Protein AF-A0A842W290-F1 (afdb_monomer)

pLDDT: mean 77.14, std 21.19, range [26.5, 97.12]

Solvent-accessible surface area (backbone atoms only — not comparable to full-atom values): 25579 Å² total; per-residue (Å²): 136,81,87,80,78,78,84,76,78,58,51,60,38,91,86,78,60,53,73,47,72,60,84,81,68,68,66,42,39,87,50,88,91,64,59,42,70,67,67,78,89,81,73,100,69,90,86,77,89,87,84,86,84,87,82,90,74,86,79,86,86,87,88,85,84,91,87,82,87,89,87,87,81,87,80,90,81,82,83,81,81,78,75,94,70,80,91,82,80,86,79,90,84,78,81,78,72,73,76,72,79,76,79,88,61,58,74,84,46,71,56,32,55,42,80,95,73,79,28,32,41,48,38,42,37,29,33,35,78,87,69,41,77,56,34,68,77,29,73,97,52,48,64,56,57,57,49,49,55,56,46,40,54,54,47,31,55,48,70,42,56,44,54,36,36,40,32,32,33,31,74,85,77,66,47,72,34,36,37,42,45,46,72,55,91,65,33,43,34,39,39,30,33,33,77,51,71,71,57,50,51,52,51,51,53,52,51,50,63,54,47,54,70,75,46,66,97,56,59,78,91,72,61,47,76,67,52,41,51,54,47,39,56,52,48,54,55,48,51,48,49,55,54,53,52,46,67,70,45,58,90,73,59,76,86,74,76,80,78,71,88,55,71,34,25,34,43,36,30,45,34,32,27,45,85,87,42,80,66,42,69,40,76,56,47,87,85,63,61,68,92,67,71,84,87,56,58,73,93,50,44,63,64,48,50,36,50,51,53,48,53,54,54,48,49,51,44,51,58,40,31,78,73,65,57,19,45,58,42,34,39,34,23,38,70,56,91,95,38,35,32,34,44,38,42,45,83,50,59,65,60,27,35,42,38,35,34,33,38,53,25,71,82,59,44,56,66,52,52,53,52,51,49,62,69,47,45,77,75,37,75,50,66,89,82,84,73,58,70,72,41,58,59,49,51,54,53,54,48,38,71,45,47,52,93,86,59,76,92,58,91,53,56,37,50,46,110

Mean predicted aligned error: 15.53 Å

Structure (mmCIF, N/CA/C/O backbone):
data_AF-A0A842W290-F1
#
_entry.id   AF-A0A842W290-F1
#
loop_
_atom_site.group_PDB
_atom_site.id
_atom_site.type_symbol
_atom_site.label_atom_id
_atom_site.label_alt_id
_atom_site.label_comp_id
_atom_site.label_asym_id
_atom_site.label_entity_id
_atom_site.label_seq_id
_atom_site.pdbx_PDB_ins_code
_atom_site.Cartn_x
_atom_site.Cartn_y
_atom_site.Cartn_z
_atom_site.occupancy
_atom_site.B_iso_or_equiv
_atom_site.auth_seq_id
_atom_site.auth_comp_id
_atom_site.auth_asym_id
_atom_site.auth_atom_id
_atom_site.pdbx_PDB_model_num
ATOM 1 N N . MET A 1 1 ? -75.710 16.347 6.602 1.00 32.59 1 MET A N 1
ATOM 2 C CA . MET A 1 1 ? -75.385 15.553 7.806 1.00 32.59 1 MET A CA 1
ATOM 3 C C . MET A 1 1 ? -73.959 15.023 7.689 1.00 32.59 1 MET A C 1
ATOM 5 O O . MET A 1 1 ? -73.667 14.284 6.764 1.00 32.59 1 MET A O 1
ATOM 9 N N . PHE A 1 2 ? -73.102 15.509 8.592 1.00 27.73 2 PHE A N 1
ATOM 10 C CA . PHE A 1 2 ? -71.821 14.993 9.105 1.00 27.73 2 PHE A CA 1
ATOM 11 C C . PHE A 1 2 ? -70.763 14.393 8.157 1.00 27.73 2 PHE A C 1
ATOM 13 O O . PHE A 1 2 ? -70.589 13.181 8.077 1.00 27.73 2 PHE A O 1
ATOM 20 N N . PHE A 1 3 ? -69.898 15.262 7.619 1.00 31.44 3 PHE A N 1
ATOM 21 C CA . PHE A 1 3 ? -68.477 14.925 7.471 1.00 31.44 3 PHE A CA 1
ATOM 22 C C . PHE A 1 3 ? -67.814 15.001 8.856 1.00 31.44 3 PHE A C 1
ATOM 24 O O . PHE A 1 3 ? -67.498 16.081 9.352 1.00 31.44 3 PHE A O 1
ATOM 31 N N . GLY A 1 4 ? -67.640 13.852 9.511 1.00 28.81 4 GLY A N 1
ATOM 32 C CA . GLY A 1 4 ? -66.840 13.729 10.731 1.00 28.81 4 GLY A CA 1
ATOM 33 C C . GLY A 1 4 ? -65.350 13.737 10.390 1.00 28.81 4 GLY A C 1
ATOM 34 O O . GLY A 1 4 ? -64.810 12.732 9.934 1.00 28.81 4 GLY A O 1
ATOM 35 N N . GLY A 1 5 ? -64.700 14.887 10.571 1.00 30.62 5 GLY A N 1
ATOM 36 C CA . GLY A 1 5 ? -63.291 15.094 10.253 1.00 30.62 5 GLY A CA 1
ATOM 37 C C . GLY A 1 5 ? -62.333 14.251 11.099 1.00 30.62 5 GLY A C 1
ATOM 38 O O . GLY A 1 5 ? -62.402 14.243 12.326 1.00 30.62 5 GLY A O 1
ATOM 39 N N . ARG A 1 6 ? -61.352 13.627 10.439 1.00 38.75 6 ARG A N 1
ATOM 40 C CA . ARG A 1 6 ? -60.033 13.419 11.045 1.00 38.75 6 ARG A CA 1
ATOM 41 C C . ARG A 1 6 ? -59.219 14.670 10.735 1.00 38.75 6 ARG A C 1
ATOM 43 O O . ARG A 1 6 ? -58.967 14.958 9.570 1.00 38.75 6 ARG A O 1
ATOM 50 N N . LYS A 1 7 ? -58.867 15.443 11.765 1.00 44.25 7 LYS A N 1
ATOM 51 C CA . LYS A 1 7 ? -57.908 16.547 11.643 1.00 44.25 7 LYS A CA 1
ATOM 52 C C . LYS A 1 7 ? -56.573 15.942 11.204 1.00 44.25 7 LYS A C 1
ATOM 54 O O . LYS A 1 7 ? -55.907 15.285 11.995 1.00 44.25 7 LYS A O 1
ATOM 59 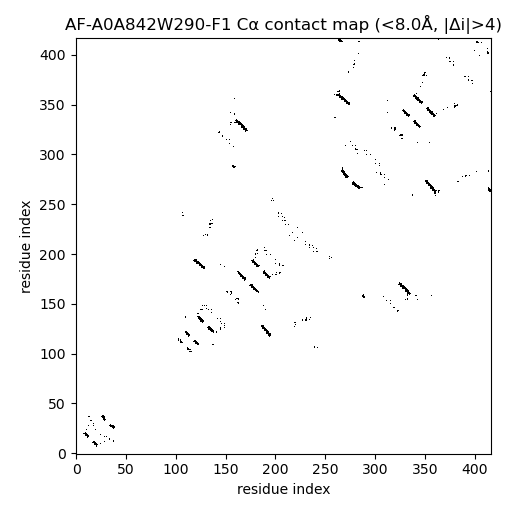N N . GLU A 1 8 ? -56.230 16.091 9.932 1.00 55.62 8 GLU A N 1
ATOM 60 C CA . GLU A 1 8 ? -54.894 15.764 9.447 1.00 55.62 8 GLU A CA 1
ATOM 61 C C . GLU A 1 8 ? -53.927 16.811 10.004 1.00 55.62 8 GLU A C 1
ATOM 63 O O . GLU A 1 8 ? -54.059 18.002 9.719 1.00 55.62 8 GLU A O 1
ATOM 68 N N . ASP A 1 9 ? -52.979 16.375 10.831 1.00 64.56 9 ASP A N 1
ATOM 69 C CA . ASP A 1 9 ? -51.906 17.222 11.348 1.00 64.56 9 ASP A CA 1
ATOM 70 C C . ASP A 1 9 ? -50.984 17.646 10.191 1.00 64.56 9 ASP A C 1
ATOM 72 O O . ASP A 1 9 ? -50.000 16.971 9.882 1.00 64.56 9 ASP A O 1
ATOM 76 N N . PHE A 1 10 ? -51.284 18.775 9.549 1.00 73.56 10 PHE A N 1
ATOM 77 C CA . PHE A 1 10 ? -50.396 19.415 8.580 1.00 73.56 10 PHE A CA 1
ATOM 78 C C . PHE A 1 10 ? -49.830 20.716 9.144 1.00 73.56 10 PHE A C 1
ATOM 80 O O . PHE A 1 10 ? -50.520 21.478 9.821 1.00 73.56 10 PHE A O 1
ATOM 87 N N . LYS A 1 11 ? -48.570 21.008 8.820 1.00 75.00 11 LYS A N 1
ATOM 88 C CA . LYS A 1 11 ? -47.982 22.338 9.017 1.00 75.00 11 LYS A CA 1
ATOM 89 C C . LYS A 1 11 ? -47.889 23.047 7.668 1.00 75.00 11 LYS A C 1
ATOM 91 O O . LYS A 1 11 ? -47.712 22.411 6.630 1.00 75.00 11 LYS A O 1
ATOM 96 N N . LYS A 1 12 ? -48.047 24.370 7.683 1.00 77.94 12 LYS A N 1
ATOM 97 C CA . LYS A 1 12 ? -47.831 25.233 6.516 1.00 77.94 12 LYS A CA 1
ATOM 98 C C . LYS A 1 12 ? -46.473 25.905 6.628 1.00 77.94 12 LYS A C 1
ATOM 100 O O . LYS A 1 12 ? -46.095 26.349 7.708 1.00 77.94 12 LYS A O 1
ATOM 105 N N . CYS A 1 13 ? -45.774 26.031 5.507 1.00 80.00 13 CYS A N 1
ATOM 106 C CA . CYS A 1 13 ? -44.635 26.930 5.417 1.00 80.00 13 CYS A CA 1
ATOM 107 C C . CYS A 1 13 ? -45.122 28.373 5.632 1.00 80.00 13 CYS A C 1
ATOM 109 O O . CYS A 1 13 ? -46.013 28.802 4.895 1.00 80.00 13 CYS A O 1
ATOM 111 N N . PRO A 1 14 ? -44.548 29.137 6.578 1.00 73.38 14 PRO A N 1
ATOM 112 C CA . PRO A 1 14 ? -44.963 30.517 6.820 1.00 73.38 14 PRO A CA 1
ATOM 113 C C . PRO A 1 14 ? -44.632 31.449 5.645 1.00 73.38 14 PRO A C 1
ATOM 115 O O . PRO A 1 14 ? -45.312 32.449 5.463 1.00 73.38 14 PRO A O 1
ATOM 118 N N . LYS A 1 15 ? -43.626 31.112 4.821 1.00 75.88 15 LYS A N 1
ATOM 119 C CA . LYS A 1 15 ? -43.203 31.943 3.681 1.00 75.88 15 LYS A CA 1
ATOM 120 C C . LYS A 1 15 ? -43.988 31.672 2.395 1.00 75.88 15 LYS A C 1
ATOM 122 O O . LYS A 1 15 ? -44.424 32.611 1.748 1.00 75.88 15 LYS A O 1
ATOM 127 N N . CYS A 1 16 ? -44.162 30.405 2.004 1.00 82.12 16 CYS A N 1
ATOM 128 C CA . CYS A 1 16 ? -44.807 30.052 0.726 1.00 82.12 16 CYS A CA 1
ATOM 129 C C . CYS A 1 16 ? -46.165 29.345 0.866 1.00 82.12 16 CYS A C 1
ATOM 131 O O . CYS A 1 16 ? -46.752 28.939 -0.132 1.00 82.12 16 CYS A O 1
ATOM 133 N N . GLY A 1 17 ? -46.656 29.122 2.089 1.00 77.19 17 GLY A N 1
ATOM 134 C CA . GLY A 1 17 ? -47.958 28.492 2.340 1.00 77.19 17 GLY A CA 1
ATOM 135 C C . GLY A 1 17 ? -48.035 26.984 2.066 1.00 77.19 17 GLY A C 1
ATOM 136 O O . GLY A 1 17 ? -49.083 26.381 2.314 1.00 77.19 17 GLY A O 1
ATOM 137 N N . TYR A 1 18 ? -46.949 26.355 1.599 1.00 81.62 18 TYR A N 1
ATOM 138 C CA . TYR A 1 18 ? -46.908 24.928 1.263 1.00 81.62 18 TYR A CA 1
ATOM 139 C C . TYR A 1 18 ? -47.248 24.047 2.474 1.00 81.62 18 TYR A C 1
ATOM 141 O O . TYR A 1 18 ? -46.627 24.184 3.531 1.00 81.62 18 TYR A O 1
ATOM 149 N N . LYS A 1 19 ? -48.227 23.144 2.325 1.00 82.25 19 LYS A N 1
ATOM 150 C CA . LYS A 1 19 ? -48.676 22.219 3.377 1.00 82.25 19 LYS A CA 1
ATOM 151 C C . LYS A 1 19 ? -47.872 20.924 3.328 1.00 82.25 19 LYS A C 1
ATOM 153 O O . LYS A 1 19 ? -47.787 20.291 2.281 1.00 82.25 19 LYS A O 1
ATOM 158 N N . PHE A 1 20 ? -47.338 20.498 4.463 1.00 79.50 20 PHE A N 1
ATOM 159 C CA . PHE A 1 20 ? -46.646 19.219 4.596 1.00 79.50 20 PHE A CA 1
ATOM 160 C C . PHE A 1 20 ? -47.273 18.380 5.714 1.00 79.50 20 PHE A C 1
ATOM 162 O O . PHE A 1 20 ? -47.605 18.886 6.786 1.00 79.50 20 PHE A O 1
ATOM 169 N N . TYR A 1 21 ? -47.443 17.090 5.420 1.00 75.25 21 TYR A N 1
ATOM 170 C CA . TYR A 1 21 ? -48.314 16.158 6.149 1.00 75.25 21 TYR A CA 1
ATOM 171 C C . TYR A 1 21 ? -47.540 15.004 6.822 1.00 75.25 21 TYR A C 1
ATOM 173 O O . TYR A 1 21 ? -48.143 14.071 7.343 1.00 75.25 21 TYR A O 1
ATOM 181 N N . ILE A 1 22 ? -46.199 15.033 6.797 1.00 66.12 22 ILE A N 1
ATOM 182 C CA . ILE A 1 22 ? -45.336 13.920 7.232 1.00 66.12 22 ILE A CA 1
ATOM 183 C C . ILE A 1 22 ? -44.508 14.349 8.450 1.00 66.12 22 ILE A C 1
ATOM 185 O O . ILE A 1 22 ? -43.756 15.319 8.366 1.00 66.12 22 ILE A O 1
ATOM 189 N N . LYS A 1 23 ? -44.633 13.618 9.570 1.00 61.81 23 LYS A N 1
ATOM 190 C CA . LYS A 1 23 ? -43.783 13.769 10.766 1.00 61.81 23 LYS A CA 1
ATOM 191 C C . LYS A 1 23 ? -42.585 12.792 10.707 1.00 61.81 23 LYS A C 1
ATOM 193 O O . LYS A 1 23 ? -42.786 11.653 10.287 1.00 61.81 23 LYS A O 1
ATOM 198 N N . PRO A 1 24 ? -41.381 13.181 11.173 1.00 66.56 24 PRO A N 1
ATOM 199 C CA . PRO A 1 24 ? -41.029 14.510 11.674 1.00 66.56 24 PRO A CA 1
ATOM 200 C C . PRO A 1 24 ? -41.056 15.538 10.540 1.00 66.56 24 PRO A C 1
ATOM 202 O O . PRO A 1 24 ? -40.636 15.255 9.420 1.00 66.56 24 PRO A O 1
ATOM 205 N N . PHE A 1 25 ? -41.608 16.715 10.828 1.00 72.69 25 PHE A N 1
ATOM 206 C CA . PHE A 1 25 ? -41.720 17.760 9.821 1.00 72.69 25 PHE A CA 1
ATOM 207 C C . PHE A 1 25 ? -40.320 18.215 9.387 1.00 72.69 25 PHE A C 1
ATOM 209 O O . PHE A 1 25 ? -39.427 18.308 10.233 1.00 72.69 25 PHE A O 1
ATOM 216 N N . PRO A 1 26 ? -40.104 18.477 8.088 1.00 72.50 26 PRO A N 1
ATOM 217 C CA . PRO A 1 26 ? -38.793 18.872 7.601 1.00 72.50 26 PRO A CA 1
ATOM 218 C C . PRO A 1 26 ? -38.380 20.212 8.223 1.00 72.50 26 PRO A C 1
ATOM 220 O O . PRO A 1 26 ? -39.215 21.089 8.433 1.00 72.50 26 PRO A O 1
ATOM 223 N N . LYS A 1 27 ? -37.082 20.379 8.500 1.00 77.44 27 LYS A N 1
ATOM 224 C CA . LYS A 1 27 ? -36.518 21.645 9.008 1.00 77.44 27 LYS A CA 1
ATOM 225 C C . LYS A 1 27 ? -36.447 22.738 7.937 1.00 77.44 27 LYS A C 1
ATOM 227 O O . LYS A 1 27 ? -36.299 23.910 8.257 1.00 77.44 27 LYS A O 1
ATOM 232 N N . VAL A 1 28 ? -36.559 22.356 6.666 1.00 79.19 28 VAL A N 1
ATOM 233 C CA . VAL A 1 28 ? -36.494 23.236 5.494 1.00 79.19 28 VAL A CA 1
ATOM 234 C C . VAL A 1 28 ? -37.735 23.011 4.641 1.00 79.19 28 VAL A C 1
ATOM 236 O O . VAL A 1 28 ? -38.226 21.886 4.539 1.00 79.19 28 VAL A O 1
ATOM 239 N N . CYS A 1 29 ? -38.270 24.074 4.042 1.00 80.25 29 CYS A N 1
ATOM 240 C CA . CYS A 1 29 ? -39.456 23.978 3.209 1.00 80.25 29 CYS A CA 1
ATOM 241 C C . CYS A 1 29 ? -39.191 23.055 2.005 1.00 80.25 29 CYS A C 1
ATOM 243 O O . CYS A 1 29 ? -38.300 23.353 1.215 1.00 80.25 29 CYS A O 1
ATOM 245 N N . PRO A 1 30 ? -39.976 21.978 1.813 1.00 75.62 30 PRO A N 1
ATOM 246 C CA . PRO A 1 30 ? -39.776 21.046 0.704 1.00 75.62 30 PRO A CA 1
ATOM 247 C C . PRO A 1 30 ? -40.226 21.601 -0.658 1.00 75.62 30 PRO A C 1
ATOM 249 O O . PRO A 1 30 ? -40.050 20.931 -1.669 1.00 75.62 30 PRO A O 1
ATOM 252 N N . ASN A 1 31 ? -40.818 22.800 -0.707 1.00 78.81 31 ASN A N 1
ATOM 253 C CA . ASN A 1 31 ? -41.117 23.471 -1.969 1.00 78.81 31 ASN A CA 1
ATOM 254 C C . ASN A 1 31 ? -39.791 23.911 -2.635 1.00 78.81 31 ASN A C 1
ATOM 256 O O . ASN A 1 31 ? -39.092 24.730 -2.026 1.00 78.81 31 ASN A O 1
ATOM 260 N N . PRO A 1 32 ? -39.465 23.441 -3.861 1.00 75.81 32 PRO A N 1
ATOM 261 C CA . PRO A 1 32 ? -38.220 23.770 -4.568 1.00 75.81 32 PRO A CA 1
ATOM 262 C C . PRO A 1 32 ? -37.990 25.272 -4.756 1.00 75.81 32 PRO A C 1
ATOM 264 O O . PRO A 1 32 ? -36.852 25.721 -4.803 1.00 75.81 32 PRO A O 1
ATOM 267 N N . ASN A 1 33 ? -39.072 26.052 -4.807 1.00 74.50 33 ASN A N 1
ATOM 268 C CA . ASN A 1 33 ? -39.012 27.502 -4.996 1.00 74.50 33 ASN A CA 1
ATOM 269 C C . ASN A 1 33 ? -38.894 28.279 -3.675 1.00 74.50 33 ASN A C 1
ATOM 271 O O . ASN A 1 33 ? -38.735 29.494 -3.692 1.00 74.50 33 ASN A O 1
ATOM 275 N N . CYS A 1 34 ? -39.025 27.607 -2.525 1.00 81.25 34 CYS A N 1
ATOM 276 C CA . CYS A 1 34 ? -38.889 28.233 -1.215 1.00 81.25 34 CYS A CA 1
ATOM 277 C C . CYS A 1 34 ? -37.574 27.812 -0.561 1.00 81.25 34 CYS A C 1
ATOM 279 O O . CYS A 1 34 ? -36.758 28.683 -0.301 1.00 81.25 34 CYS A O 1
ATOM 281 N N . LEU A 1 35 ? -37.356 26.513 -0.297 1.00 73.31 35 LEU A N 1
ATOM 282 C CA . LEU A 1 35 ? -36.136 25.947 0.325 1.00 73.31 35 LEU A CA 1
ATOM 283 C C . LEU A 1 35 ? -35.599 26.703 1.563 1.00 73.31 35 LEU A C 1
ATOM 285 O O . LEU A 1 35 ? -34.447 26.548 1.956 1.00 73.31 35 LEU A O 1
ATOM 289 N N . GLN A 1 36 ? -36.435 27.516 2.207 1.00 76.94 36 GLN A N 1
ATOM 290 C CA . GLN A 1 36 ? -36.070 28.293 3.384 1.00 76.94 36 GLN A CA 1
ATOM 291 C C . GLN A 1 36 ? -36.255 27.448 4.656 1.00 76.94 36 GLN A C 1
ATOM 293 O O . GLN A 1 36 ? -37.163 26.606 4.696 1.00 76.94 36 GLN A O 1
ATOM 298 N N . PRO A 1 37 ? -35.455 27.683 5.712 1.00 76.00 37 PRO A N 1
ATOM 299 C CA . PRO A 1 37 ? -35.673 27.088 7.027 1.00 76.00 37 PRO A CA 1
ATOM 300 C C . PRO A 1 37 ? -37.097 27.358 7.534 1.00 76.00 37 PRO A C 1
ATOM 302 O O . PRO A 1 37 ? -37.632 28.455 7.370 1.00 76.00 37 PRO A O 1
ATOM 305 N N . LEU A 1 38 ? -37.724 26.338 8.118 1.00 68.44 38 LEU A N 1
ATOM 306 C CA . LEU A 1 38 ? -39.083 26.393 8.668 1.00 68.44 38 LEU A CA 1
ATOM 307 C C . LEU A 1 38 ? -39.110 26.794 10.154 1.00 68.44 38 LEU A C 1
ATOM 309 O O . LEU A 1 38 ? -40.196 26.943 10.710 1.00 68.44 38 LEU A O 1
ATOM 313 N N . GLU A 1 39 ? -37.943 26.980 10.775 1.00 66.62 39 GLU A N 1
ATOM 314 C CA . GLU A 1 39 ? -37.773 27.396 12.170 1.00 66.62 39 GLU A CA 1
ATOM 315 C C . GLU A 1 39 ? -37.271 28.849 12.230 1.00 66.62 39 GLU A C 1
ATOM 317 O O . GLU A 1 39 ? -36.210 29.178 11.700 1.00 66.62 39 GLU A O 1
ATOM 322 N N . THR A 1 40 ? -38.046 29.724 12.874 1.00 44.84 40 THR A N 1
ATOM 323 C CA . THR A 1 40 ? -37.517 30.913 13.553 1.00 44.84 40 THR A CA 1
ATOM 324 C C . THR A 1 40 ? -36.840 30.435 14.836 1.00 44.84 40 THR A C 1
ATOM 326 O O . THR A 1 40 ? -37.416 29.607 15.537 1.00 44.84 40 THR A O 1
ATOM 329 N N . HIS A 1 41 ? -35.620 30.912 15.077 1.00 32.91 41 HIS A N 1
ATOM 330 C CA . HIS A 1 41 ? -34.775 30.638 16.241 1.00 32.91 41 HIS A CA 1
ATOM 331 C C . HIS A 1 41 ? -35.551 30.404 17.547 1.00 32.91 41 HIS A C 1
ATOM 333 O O . HIS A 1 41 ? -36.353 31.248 17.919 1.00 32.91 41 HIS A O 1
ATOM 339 N N . ASP A 1 42 ? -35.255 29.297 18.232 1.00 30.94 42 ASP A N 1
ATOM 340 C CA . ASP A 1 42 ? -34.855 29.325 19.640 1.00 30.94 42 ASP A CA 1
ATOM 341 C C . ASP A 1 42 ? -34.023 28.078 19.975 1.00 30.94 42 ASP A C 1
ATOM 343 O O . ASP A 1 42 ? -34.180 26.993 19.410 1.00 30.94 42 ASP A O 1
ATOM 347 N N . SER A 1 43 ? -33.025 28.322 20.809 1.00 29.44 43 SER A N 1
ATOM 348 C CA . SER A 1 43 ? -31.828 27.543 21.096 1.00 29.44 43 SER A CA 1
ATOM 349 C C . SER A 1 43 ? -32.068 26.120 21.599 1.00 29.44 43 SER A C 1
ATOM 351 O O . SER A 1 43 ? -32.850 25.869 22.506 1.00 29.44 43 SER A O 1
ATOM 353 N N . PHE A 1 44 ? -31.265 25.193 21.076 1.00 26.50 44 PHE A N 1
ATOM 354 C CA . PHE A 1 44 ? -31.116 23.805 21.529 1.00 26.50 44 PHE A CA 1
ATOM 355 C C . PHE A 1 44 ? -30.246 23.697 22.804 1.00 26.50 44 PHE A C 1
ATOM 357 O O . PHE A 1 44 ? -29.354 22.854 22.898 1.00 26.50 44 PHE A O 1
ATOM 364 N N . ALA A 1 45 ? -30.480 24.583 23.768 1.00 27.27 45 ALA A N 1
ATOM 365 C CA . ALA A 1 45 ? -29.914 24.545 25.109 1.00 27.27 45 ALA A CA 1
ATOM 366 C C . ALA A 1 45 ? -31.074 24.748 26.090 1.00 27.27 45 ALA A C 1
ATOM 368 O O . ALA A 1 45 ? -31.937 25.577 25.830 1.00 27.27 45 ALA A O 1
ATOM 369 N N . ASP A 1 46 ? -31.081 23.971 27.169 1.00 29.59 46 ASP A N 1
ATOM 370 C CA . ASP A 1 46 ? -32.052 23.997 28.274 1.00 29.59 46 ASP A CA 1
ATOM 371 C C . ASP A 1 46 ? -33.307 23.131 28.100 1.00 29.59 46 ASP A C 1
ATOM 373 O O . ASP A 1 46 ? -34.428 23.612 28.049 1.00 29.59 46 ASP A O 1
ATOM 377 N N . HIS A 1 47 ? -33.109 21.808 28.087 1.00 27.77 47 HIS A N 1
ATOM 378 C CA . HIS A 1 47 ? -33.983 20.855 28.790 1.00 27.77 47 HIS A CA 1
ATOM 379 C C . HIS A 1 47 ? -33.229 19.531 29.000 1.00 27.77 47 HIS A C 1
ATOM 381 O O . HIS A 1 47 ? -33.482 18.519 28.349 1.00 27.77 47 HIS A O 1
ATOM 387 N N . ILE A 1 48 ? -32.253 19.558 29.912 1.00 30.34 48 ILE A N 1
ATOM 388 C CA . ILE A 1 48 ? -31.832 18.362 30.646 1.00 30.34 48 ILE A CA 1
ATOM 389 C C . ILE A 1 48 ? -32.530 18.436 32.003 1.00 30.34 48 ILE A C 1
ATOM 391 O O . ILE A 1 48 ? -32.357 19.400 32.746 1.00 30.34 48 ILE A O 1
ATOM 395 N N . ASP A 1 49 ? -33.355 17.427 32.270 1.00 31.91 49 ASP A N 1
ATOM 396 C CA . ASP A 1 49 ? -34.082 17.197 33.514 1.00 31.91 49 ASP A CA 1
ATOM 397 C C . ASP A 1 49 ? -33.168 17.279 34.751 1.00 31.91 49 ASP A C 1
ATOM 399 O O . ASP A 1 49 ? -32.390 16.370 35.038 1.00 31.91 49 ASP A O 1
ATOM 403 N N . LEU A 1 50 ? -33.325 18.355 35.526 1.00 30.11 50 LEU A N 1
ATOM 404 C CA . LEU A 1 50 ? -32.837 18.517 36.900 1.00 30.11 50 LEU A CA 1
ATOM 405 C C . LEU A 1 50 ? -34.039 18.549 37.863 1.00 30.11 50 LEU A C 1
ATOM 407 O O . LEU A 1 50 ? -34.306 19.546 38.525 1.00 30.11 50 LEU A O 1
ATOM 411 N N . LYS A 1 51 ? -34.799 17.447 37.918 1.00 28.69 51 LYS A N 1
ATOM 412 C CA . LYS A 1 51 ? -35.849 17.207 38.934 1.00 28.69 51 LYS A CA 1
ATOM 413 C C . LYS A 1 51 ? -35.817 15.784 39.513 1.00 28.69 51 LYS A C 1
ATOM 415 O O . LYS A 1 51 ? -36.852 15.165 39.731 1.00 28.69 51 LYS A O 1
ATOM 420 N N . MET A 1 52 ? -34.620 15.249 39.770 1.00 32.06 52 MET A N 1
ATOM 421 C CA . MET A 1 52 ? -34.448 13.993 40.528 1.00 32.06 52 MET A CA 1
ATOM 422 C C . MET A 1 52 ? -33.501 14.101 41.732 1.00 32.06 52 MET A C 1
ATOM 424 O O . MET A 1 52 ? -33.129 13.083 42.310 1.00 32.06 52 MET A O 1
ATOM 428 N N . ILE A 1 53 ? -33.135 15.308 42.162 1.00 34.84 53 ILE A N 1
ATOM 429 C CA . ILE A 1 53 ? -32.391 15.512 43.409 1.00 34.84 53 ILE A CA 1
ATOM 430 C C . ILE A 1 53 ? -32.977 16.742 44.088 1.00 34.84 53 ILE A C 1
ATOM 432 O O . ILE A 1 53 ? -32.540 17.843 43.804 1.00 34.84 53 ILE A O 1
ATOM 436 N N . GLU A 1 54 ? -34.025 16.526 44.879 1.00 33.47 54 GLU A N 1
ATOM 437 C CA . GLU A 1 54 ? -34.508 17.347 46.001 1.00 33.47 54 GLU A CA 1
ATOM 438 C C . GLU A 1 54 ? -35.970 16.971 46.226 1.00 33.47 54 GLU A C 1
ATOM 440 O O . GLU A 1 54 ? -36.851 17.485 45.557 1.00 33.47 54 GLU A O 1
ATOM 445 N N . GLU A 1 55 ? -36.194 15.968 47.078 1.00 33.03 55 GLU A N 1
ATOM 446 C CA . GLU A 1 55 ? -37.382 15.804 47.940 1.00 33.03 55 GLU A CA 1
ATOM 447 C C . GLU A 1 55 ? -37.250 14.471 48.707 1.00 33.03 55 GLU A C 1
ATOM 449 O O . GLU A 1 55 ? -38.111 13.594 48.717 1.00 33.03 55 GLU A O 1
ATOM 454 N N . ALA A 1 56 ? -36.105 14.305 49.378 1.00 31.28 56 ALA A N 1
ATOM 455 C CA . ALA A 1 56 ? -36.038 13.521 50.602 1.00 31.28 56 ALA A CA 1
ATOM 456 C C . ALA A 1 56 ? -36.360 14.496 51.737 1.00 31.28 56 ALA A C 1
ATOM 458 O O . ALA A 1 56 ? -35.486 15.231 52.188 1.00 31.28 56 ALA A O 1
ATOM 459 N N . GLY A 1 57 ? -37.623 14.568 52.153 1.00 27.66 57 GLY A N 1
ATOM 460 C CA . GLY A 1 57 ? -37.989 15.515 53.197 1.00 27.66 57 GLY A CA 1
ATOM 461 C C . GLY A 1 57 ? -39.479 15.633 53.473 1.00 27.66 57 GLY A C 1
ATOM 462 O O . GLY A 1 57 ? -40.125 16.540 52.982 1.00 27.66 57 GLY A O 1
ATOM 463 N N . GLN A 1 58 ? -39.942 14.782 54.387 1.00 31.41 58 GLN A N 1
ATOM 464 C CA . GLN A 1 58 ? -40.925 15.112 55.425 1.00 31.41 58 GLN A CA 1
ATOM 465 C C . GLN A 1 58 ? -42.441 14.990 55.145 1.00 31.41 58 GLN A C 1
ATOM 467 O O . GLN A 1 58 ? -43.043 15.607 54.276 1.00 31.41 58 GLN A O 1
ATOM 472 N N . SER A 1 59 ? -43.027 14.235 56.084 1.00 30.95 59 SER A N 1
ATOM 473 C CA . SER A 1 59 ? -44.370 14.307 56.681 1.00 30.95 59 SER A CA 1
ATOM 474 C C . SER A 1 59 ? -45.621 13.963 55.860 1.00 30.95 59 SER A C 1
ATOM 476 O O . SER A 1 59 ? -46.202 14.771 55.148 1.00 30.95 59 SER A O 1
ATOM 478 N N . ALA A 1 60 ? -46.142 12.771 56.169 1.00 26.98 60 ALA A N 1
ATOM 479 C CA . ALA A 1 60 ? -47.573 12.491 56.338 1.00 26.98 60 ALA A CA 1
ATOM 480 C C . ALA A 1 60 ? -48.163 13.291 57.537 1.00 26.98 60 ALA A C 1
ATOM 482 O O . ALA A 1 60 ? -47.390 13.966 58.220 1.00 26.98 60 ALA A O 1
ATOM 483 N N . PRO A 1 61 ? -49.437 13.117 57.963 1.00 42.41 61 PRO A N 1
ATOM 484 C CA . PRO A 1 61 ? -50.611 12.492 57.327 1.00 42.41 61 PRO A CA 1
ATOM 485 C C . PRO A 1 61 ? -51.892 13.366 57.437 1.00 42.41 61 PRO A C 1
ATOM 487 O O . PRO A 1 61 ? -51.950 14.273 58.257 1.00 42.41 61 PRO A O 1
ATOM 490 N N . GLN A 1 62 ? -52.991 13.006 56.757 1.00 30.27 62 GLN A N 1
ATOM 491 C CA . GLN A 1 62 ? -54.336 13.178 57.341 1.00 30.27 62 GLN A CA 1
ATOM 492 C C . GLN A 1 62 ? -55.387 12.232 56.731 1.00 30.27 62 GLN A C 1
ATOM 494 O O . GLN A 1 62 ? -55.406 11.949 55.537 1.00 30.27 62 GLN A O 1
ATOM 499 N N . LYS A 1 63 ? -56.204 11.691 57.642 1.00 27.77 63 LYS A N 1
ATOM 500 C CA . LYS A 1 63 ? -57.293 10.710 57.498 1.00 27.77 63 LYS A CA 1
ATOM 501 C C . LYS A 1 63 ? -58.562 11.355 56.910 1.00 27.77 63 LYS A C 1
ATOM 503 O O . LYS A 1 63 ? -58.719 12.557 57.068 1.00 27.77 63 LYS A O 1
ATOM 508 N N . VAL A 1 64 ? -59.501 10.542 56.394 1.00 28.58 64 VAL A N 1
ATOM 509 C CA . VAL A 1 64 ? -60.893 10.372 56.911 1.00 28.58 64 VAL A CA 1
ATOM 510 C C . VAL A 1 64 ? -61.702 9.364 56.047 1.00 28.58 64 VAL A C 1
ATOM 512 O O . VAL A 1 64 ? -61.873 9.542 54.849 1.00 28.58 64 VAL A O 1
ATOM 515 N N . GLU A 1 65 ? -62.116 8.278 56.723 1.00 28.25 65 GLU A N 1
ATOM 516 C CA . GLU A 1 65 ? -63.377 7.478 56.703 1.00 28.25 65 GLU A CA 1
ATOM 517 C C . GLU A 1 65 ? -64.063 7.072 55.375 1.00 28.25 65 GLU A C 1
ATOM 519 O O . GLU A 1 65 ? -64.489 7.900 54.585 1.00 28.25 65 GLU A O 1
ATOM 524 N N . LYS A 1 66 ? -64.137 5.777 55.012 1.00 32.16 66 LYS A N 1
ATOM 525 C CA . LYS A 1 66 ? -65.014 4.657 55.474 1.00 32.16 66 LYS A CA 1
ATOM 526 C C . LYS A 1 66 ? -66.527 4.820 55.218 1.00 32.16 66 LYS A C 1
ATOM 528 O O . LYS A 1 66 ? -67.180 5.602 55.893 1.00 32.16 66 LYS A O 1
ATOM 533 N N . LYS A 1 67 ? -67.100 3.890 54.431 1.00 28.27 67 LYS A N 1
ATOM 534 C CA . LYS A 1 67 ? -68.371 3.183 54.729 1.00 28.27 67 LYS A CA 1
ATOM 535 C C . LYS A 1 67 ? -68.446 1.822 54.006 1.00 28.27 67 LYS A C 1
ATOM 537 O O . LYS A 1 67 ? -68.043 1.693 52.856 1.00 28.27 67 LYS A O 1
ATOM 542 N N . HIS A 1 68 ? -68.915 0.812 54.741 1.00 28.02 68 HIS A N 1
ATOM 543 C CA . HIS A 1 68 ? -69.003 -0.616 54.403 1.00 28.02 68 HIS A CA 1
ATOM 544 C C . HIS A 1 68 ? -70.368 -1.003 53.779 1.00 28.02 68 HIS A C 1
ATOM 546 O O . HIS A 1 68 ? -71.376 -0.528 54.282 1.00 28.02 68 HIS A O 1
ATOM 552 N N . ALA A 1 69 ? -70.340 -1.875 52.745 1.00 29.77 69 ALA A N 1
ATOM 553 C CA . ALA A 1 69 ? -71.032 -3.183 52.521 1.00 29.77 69 ALA A CA 1
ATOM 554 C C . ALA A 1 69 ? -72.560 -3.359 52.840 1.00 29.77 69 ALA A C 1
ATOM 556 O O . ALA A 1 69 ? -73.041 -2.667 53.728 1.00 29.77 69 ALA A O 1
ATOM 557 N N . PRO A 1 70 ? -73.320 -4.346 52.261 1.00 37.12 70 PRO A N 1
ATOM 558 C CA . PRO A 1 70 ? -72.863 -5.721 51.971 1.00 37.12 70 PRO A CA 1
ATOM 559 C C . PRO A 1 70 ? -73.593 -6.416 50.756 1.00 37.12 70 PRO A C 1
ATOM 561 O O . PRO A 1 70 ? -73.922 -5.707 49.810 1.00 37.12 70 PRO A O 1
ATOM 564 N N . PRO A 1 71 ? -73.739 -7.765 50.638 1.00 41.88 71 PRO A N 1
ATOM 565 C CA . PRO A 1 71 ? -73.292 -8.508 49.447 1.00 41.88 71 PRO A CA 1
ATOM 566 C C . PRO A 1 71 ? -74.414 -9.292 48.726 1.00 41.88 71 PRO A C 1
ATOM 568 O O . PRO A 1 71 ? -75.428 -9.633 49.323 1.00 41.88 71 PRO A O 1
ATOM 571 N N . THR A 1 72 ? -74.198 -9.737 47.483 1.00 32.06 72 THR A N 1
ATOM 572 C CA . THR A 1 72 ? -74.990 -10.863 46.940 1.00 32.06 72 THR A CA 1
ATOM 573 C C . THR A 1 72 ? -74.212 -11.690 45.924 1.00 32.06 72 THR A C 1
ATOM 575 O O . THR A 1 72 ? -73.435 -11.177 45.124 1.00 32.06 72 THR A O 1
ATOM 578 N N . LYS A 1 73 ? -74.397 -13.006 46.038 1.00 31.64 73 LYS A N 1
ATOM 579 C CA . LYS A 1 73 ? -73.608 -14.092 45.456 1.00 31.64 73 LYS A CA 1
ATOM 580 C C . LYS A 1 73 ? -74.004 -14.435 44.011 1.00 31.64 73 LYS A C 1
ATOM 582 O O . LYS A 1 73 ? -75.181 -14.466 43.683 1.00 31.64 73 LYS A O 1
ATOM 587 N N . ALA A 1 74 ? -72.978 -14.860 43.269 1.00 31.30 74 ALA A N 1
ATOM 588 C CA . ALA A 1 74 ? -72.918 -15.971 42.310 1.00 31.30 74 ALA A CA 1
ATOM 589 C C . ALA A 1 74 ? -73.821 -15.985 41.059 1.00 31.30 74 ALA A C 1
ATOM 591 O O . ALA A 1 74 ? -75.027 -16.195 41.141 1.00 31.30 74 ALA A O 1
ATOM 592 N N . LYS A 1 75 ? -73.171 -16.033 39.885 1.00 32.22 75 LYS A N 1
ATOM 593 C CA . LYS A 1 75 ? -73.324 -17.138 38.918 1.00 32.22 75 LYS A CA 1
ATOM 594 C C . LYS A 1 75 ? -72.166 -17.155 37.911 1.00 32.22 75 LYS A C 1
ATOM 596 O O . LYS A 1 75 ? -71.765 -16.123 37.387 1.00 32.22 75 LYS A O 1
ATOM 601 N N . ASN A 1 76 ? -71.639 -18.358 37.697 1.00 34.72 76 ASN A N 1
ATOM 602 C CA . ASN A 1 76 ? -70.613 -18.720 36.723 1.00 34.72 76 ASN A CA 1
ATOM 603 C C . ASN A 1 76 ? -70.975 -18.255 35.305 1.00 34.72 76 ASN A C 1
ATOM 605 O O . ASN A 1 76 ? -72.087 -18.515 34.851 1.00 34.72 76 ASN A O 1
ATOM 609 N N . VAL A 1 77 ? -70.010 -17.684 34.580 1.00 36.38 77 VAL A N 1
ATOM 610 C CA . VAL A 1 77 ? -70.049 -17.609 33.113 1.00 36.38 77 VAL A CA 1
ATOM 611 C C . VAL A 1 77 ? -68.846 -18.376 32.583 1.00 36.38 77 VAL A C 1
ATOM 613 O O . VAL A 1 77 ? -67.700 -17.960 32.737 1.00 36.38 77 VAL A O 1
ATOM 616 N N . GLN A 1 78 ? -69.149 -19.537 32.012 1.00 37.19 78 GLN A N 1
ATOM 617 C CA . GLN A 1 78 ? -68.254 -20.336 31.191 1.00 37.19 78 GLN A CA 1
ATOM 618 C C . GLN A 1 78 ? -67.955 -19.596 29.875 1.00 37.19 78 GLN A C 1
ATOM 620 O O . GLN A 1 78 ? -68.856 -19.060 29.235 1.00 37.19 78 GLN A O 1
ATOM 625 N N . ASP A 1 79 ? -66.676 -19.587 29.510 1.00 35.78 79 ASP A N 1
ATOM 626 C CA . ASP A 1 79 ? -66.092 -19.582 28.166 1.00 35.78 79 ASP A CA 1
ATOM 627 C C . ASP A 1 79 ? -66.876 -18.940 27.008 1.00 35.78 79 ASP A C 1
ATOM 629 O O . ASP A 1 79 ? -67.592 -19.605 26.256 1.00 35.78 79 ASP A O 1
ATOM 633 N N . ILE A 1 80 ? -66.566 -17.672 26.718 1.00 33.62 80 ILE A N 1
ATOM 634 C CA . ILE A 1 80 ? -66.704 -17.143 25.356 1.00 33.62 80 ILE A CA 1
ATOM 635 C C . ILE A 1 80 ? -65.379 -17.380 24.627 1.00 33.62 80 ILE A C 1
ATOM 637 O O . ILE A 1 80 ? -64.384 -16.686 24.836 1.00 33.62 80 ILE A O 1
ATOM 641 N N . LYS A 1 81 ? -65.380 -18.382 23.743 1.00 34.50 81 LYS A N 1
ATOM 642 C CA . LYS A 1 81 ? -64.331 -18.626 22.748 1.00 34.50 81 LYS A CA 1
ATOM 643 C C . LYS A 1 81 ? -64.180 -17.393 21.853 1.00 34.50 81 LYS A C 1
ATOM 645 O O . LYS A 1 81 ? -64.942 -17.214 20.907 1.00 34.50 81 LYS A O 1
ATOM 650 N N . ILE A 1 82 ? -63.167 -16.568 22.104 1.00 31.27 82 ILE A N 1
ATOM 651 C CA . ILE A 1 82 ? -62.767 -15.525 21.156 1.00 31.27 82 ILE A CA 1
ATOM 652 C C . ILE A 1 82 ? -62.018 -16.218 20.015 1.00 31.27 82 ILE A C 1
ATOM 654 O O . ILE A 1 82 ? -60.850 -16.596 20.138 1.00 31.27 82 ILE A O 1
ATOM 658 N N . SER A 1 83 ? -62.719 -16.437 18.901 1.00 34.03 83 SER A N 1
ATOM 659 C CA . SER A 1 83 ? -62.128 -16.964 17.677 1.00 34.03 83 SER A CA 1
ATOM 660 C C . SER A 1 83 ? -61.025 -16.028 17.182 1.00 34.03 83 SER A C 1
ATOM 662 O O . SER A 1 83 ? -61.245 -14.840 16.938 1.00 34.03 83 SER A O 1
ATOM 664 N N . ARG A 1 84 ? -59.831 -16.596 16.995 1.00 40.78 84 ARG A N 1
ATOM 665 C CA . ARG A 1 84 ? -58.687 -15.992 16.306 1.00 40.78 84 ARG A CA 1
ATOM 666 C C . ARG A 1 84 ? -59.027 -15.731 14.835 1.00 40.78 84 ARG A C 1
ATOM 668 O O . ARG A 1 84 ? -58.686 -16.529 13.969 1.00 40.78 84 ARG A O 1
ATOM 675 N N . SER A 1 85 ? -59.664 -14.608 14.539 1.00 38.12 85 SER A N 1
ATOM 676 C CA . SER A 1 85 ? -59.771 -14.115 13.166 1.00 38.12 85 SER A CA 1
ATOM 677 C C . SER A 1 85 ? -59.837 -12.593 13.146 1.00 38.12 85 SER A C 1
ATOM 679 O O . SER A 1 85 ? -60.894 -11.998 12.952 1.00 38.12 85 SER A O 1
ATOM 681 N N . THR A 1 86 ? -58.692 -11.937 13.336 1.00 36.31 86 THR A N 1
ATOM 682 C CA . THR A 1 86 ? -58.535 -10.561 12.863 1.00 36.31 86 THR A CA 1
ATOM 683 C C . THR A 1 86 ? -58.468 -10.577 11.339 1.00 36.31 86 THR A C 1
ATOM 685 O O . THR A 1 86 ? -57.761 -11.384 10.734 1.00 36.31 86 THR A O 1
ATOM 688 N N . ALA A 1 87 ? -59.276 -9.704 10.740 1.00 35.69 87 ALA A N 1
ATOM 689 C CA . ALA A 1 87 ? -59.579 -9.588 9.322 1.00 35.69 87 ALA A CA 1
ATOM 690 C C . ALA A 1 87 ? -58.337 -9.323 8.452 1.00 35.69 87 ALA A C 1
ATOM 692 O O . ALA A 1 87 ? -58.075 -8.213 8.003 1.00 35.69 87 ALA A O 1
ATOM 693 N N . ALA A 1 88 ? -57.575 -10.373 8.173 1.00 40.41 88 ALA A N 1
ATOM 694 C CA . ALA A 1 88 ? -56.614 -10.405 7.091 1.00 40.41 88 ALA A CA 1
ATOM 695 C C . ALA A 1 88 ? -57.271 -11.087 5.891 1.00 40.41 88 ALA A C 1
ATOM 697 O O . ALA A 1 88 ? -57.139 -12.298 5.726 1.00 40.41 88 ALA A O 1
ATOM 698 N N . ARG A 1 89 ? -57.966 -10.322 5.037 1.00 36.31 89 ARG A N 1
ATOM 699 C CA . ARG A 1 89 ? -58.064 -10.652 3.606 1.00 36.31 89 ARG A CA 1
ATOM 700 C C . ARG A 1 89 ? -58.647 -9.510 2.766 1.00 36.31 89 ARG A C 1
ATOM 702 O O . ARG A 1 89 ? -59.787 -9.113 2.956 1.00 36.31 89 ARG A O 1
ATOM 709 N N . LYS A 1 90 ? -57.852 -9.149 1.747 1.00 40.38 90 LYS A N 1
ATOM 710 C CA . LYS A 1 90 ? -58.187 -8.460 0.485 1.00 40.38 90 LYS A CA 1
ATOM 711 C C . LYS A 1 90 ? -58.091 -6.925 0.454 1.00 40.38 90 LYS A C 1
ATOM 713 O O . LYS A 1 90 ? -59.048 -6.243 0.127 1.00 40.38 90 LYS A O 1
ATOM 718 N N . LEU A 1 91 ? -56.870 -6.410 0.617 1.00 40.88 91 LEU A N 1
ATOM 719 C CA . LEU A 1 91 ? -56.386 -5.332 -0.257 1.00 40.88 91 LEU A CA 1
ATOM 720 C C . LEU A 1 91 ? -55.342 -5.940 -1.211 1.00 40.88 91 LEU A C 1
ATOM 722 O O . LEU A 1 91 ? -54.380 -6.553 -0.732 1.00 40.88 91 LEU A O 1
ATOM 726 N N . PRO A 1 92 ? -55.527 -5.859 -2.539 1.00 38.75 92 PRO A N 1
ATOM 727 C CA . PRO A 1 92 ? -54.526 -6.314 -3.488 1.00 38.75 92 PRO A CA 1
ATOM 728 C C . PRO A 1 92 ? -53.367 -5.308 -3.508 1.00 38.75 92 PRO A C 1
ATOM 730 O O . PRO A 1 92 ? -53.579 -4.115 -3.690 1.00 38.75 92 PRO A O 1
ATOM 733 N N . GLY A 1 93 ? -52.132 -5.792 -3.345 1.00 43.69 93 GLY A N 1
ATOM 734 C CA . GLY A 1 93 ? -50.988 -5.121 -3.971 1.00 43.69 93 GLY A CA 1
ATOM 735 C C . GLY A 1 93 ? -49.861 -4.553 -3.107 1.00 43.69 93 GLY A C 1
ATOM 736 O O . GLY A 1 93 ? -48.936 -4.012 -3.695 1.00 43.69 93 GLY A O 1
ATOM 737 N N . VAL A 1 94 ? -49.820 -4.712 -1.778 1.00 40.81 94 VAL A N 1
ATOM 738 C CA . VAL A 1 94 ? -48.580 -4.413 -1.022 1.00 40.81 94 VAL A CA 1
ATOM 739 C C . VAL A 1 94 ? -48.175 -5.612 -0.178 1.00 40.81 94 VAL A C 1
ATOM 741 O O . VAL A 1 94 ? -48.507 -5.740 0.999 1.00 40.81 94 VAL A O 1
ATOM 744 N N . ARG A 1 95 ? -47.423 -6.529 -0.799 1.00 35.31 95 ARG A N 1
ATOM 745 C CA . ARG A 1 95 ? -46.638 -7.520 -0.058 1.00 35.31 95 ARG A CA 1
ATOM 746 C C . ARG A 1 95 ? -45.551 -6.759 0.697 1.00 35.31 95 ARG A C 1
ATOM 748 O O . ARG A 1 95 ? -44.500 -6.468 0.132 1.00 35.31 95 ARG A O 1
ATOM 755 N N . VAL A 1 96 ? -45.778 -6.470 1.978 1.00 43.72 96 VAL A N 1
ATOM 756 C CA . VAL A 1 96 ? -44.680 -6.130 2.888 1.00 43.72 96 VAL A CA 1
ATOM 757 C C . VAL A 1 96 ? -43.770 -7.354 2.915 1.00 43.72 96 VAL A C 1
ATOM 759 O O . VAL A 1 96 ? -44.087 -8.367 3.542 1.00 43.72 96 VAL A O 1
ATOM 762 N N . LYS A 1 97 ? -42.664 -7.307 2.160 1.00 44.75 97 LYS A N 1
ATOM 763 C CA . LYS A 1 97 ? -41.602 -8.306 2.274 1.00 44.75 97 LYS A CA 1
ATOM 764 C C . LYS A 1 97 ? -41.184 -8.290 3.738 1.00 44.75 97 LYS A C 1
ATOM 766 O O . LYS A 1 97 ? -40.641 -7.288 4.201 1.00 44.75 97 LYS A O 1
ATOM 771 N N . LYS A 1 98 ? -41.464 -9.376 4.472 1.00 43.75 98 LYS A N 1
ATOM 772 C CA . LYS A 1 98 ? -40.888 -9.588 5.804 1.00 43.75 98 LYS A CA 1
ATOM 773 C C . LYS A 1 98 ? -39.399 -9.290 5.681 1.00 43.75 98 LYS A C 1
ATOM 775 O O . LYS A 1 98 ? -38.726 -9.912 4.854 1.00 43.75 98 LYS A O 1
ATOM 780 N N . LYS A 1 99 ? -38.918 -8.301 6.442 1.00 49.44 99 LYS A N 1
ATOM 781 C CA . LYS A 1 99 ? -37.492 -7.982 6.518 1.00 49.44 99 LYS A CA 1
ATOM 782 C C . LYS A 1 99 ? -36.799 -9.304 6.830 1.00 49.44 99 LYS A C 1
ATOM 784 O O . LYS A 1 99 ? -37.157 -9.941 7.823 1.00 49.44 99 LYS A O 1
ATOM 789 N N . LYS A 1 100 ? -35.923 -9.775 5.930 1.00 52.72 100 LYS A N 1
ATOM 790 C CA . LYS A 1 100 ? -35.174 -11.013 6.170 1.00 52.72 100 LYS A CA 1
ATOM 791 C C . LYS A 1 100 ? -34.558 -10.896 7.571 1.00 52.72 100 LYS A C 1
ATOM 793 O O . LYS A 1 100 ? -34.100 -9.798 7.909 1.00 52.72 100 LYS A O 1
ATOM 798 N N . PRO A 1 101 ? -34.605 -11.953 8.402 1.00 50.09 101 PRO A N 1
ATOM 799 C CA . PRO A 1 101 ? -33.923 -11.920 9.686 1.00 50.09 101 PRO A CA 1
ATOM 800 C C . PRO A 1 101 ? -32.484 -11.476 9.423 1.00 50.09 101 PRO A C 1
ATOM 802 O O . PRO A 1 101 ? -31.826 -12.032 8.545 1.00 50.09 101 PRO A O 1
ATOM 805 N N . ARG A 1 102 ? -32.051 -10.403 10.097 1.00 58.47 102 ARG A N 1
ATOM 806 C CA . ARG A 1 102 ? -30.679 -9.909 9.959 1.00 58.47 102 ARG A CA 1
ATOM 807 C C . ARG A 1 102 ? -29.747 -11.064 10.299 1.00 58.47 102 ARG A C 1
ATOM 809 O O . ARG A 1 102 ? -29.954 -11.719 11.323 1.00 58.47 102 ARG A O 1
ATOM 816 N N . ASP A 1 103 ? -28.758 -11.302 9.445 1.00 62.06 103 ASP A N 1
ATOM 817 C CA . ASP A 1 103 ? -27.744 -12.316 9.701 1.00 62.06 103 ASP A CA 1
ATOM 818 C C . ASP A 1 103 ? -27.165 -12.097 11.105 1.00 62.06 103 ASP A C 1
ATOM 820 O O . ASP A 1 103 ? -26.804 -10.973 11.475 1.00 62.06 103 ASP A O 1
ATOM 824 N N . LYS A 1 104 ? -27.105 -13.163 11.911 1.00 68.25 104 LYS A N 1
ATOM 825 C CA . LYS A 1 104 ? -26.451 -13.115 13.221 1.00 68.25 104 LYS A CA 1
ATOM 826 C C . LYS A 1 104 ? -24.944 -12.982 12.990 1.00 68.25 104 LYS A C 1
ATOM 828 O O . LYS A 1 104 ? -24.265 -13.977 12.761 1.00 68.25 104 LYS A O 1
ATOM 833 N N . VAL A 1 105 ? -24.435 -11.753 13.026 1.00 76.69 105 VAL A N 1
ATOM 834 C CA . VAL A 1 105 ? -22.995 -11.471 13.001 1.00 76.69 105 VAL A CA 1
ATOM 835 C C . VAL A 1 105 ? -22.464 -11.517 14.428 1.00 76.69 105 VAL A C 1
ATOM 837 O O . VAL A 1 105 ? -22.960 -10.815 15.309 1.00 76.69 105 VAL A O 1
ATOM 840 N N . ASP A 1 106 ? -21.447 -12.344 14.650 1.00 79.69 106 ASP A N 1
ATOM 841 C CA . ASP A 1 106 ? -20.737 -12.405 15.923 1.00 79.69 106 ASP A CA 1
ATOM 842 C C . ASP A 1 106 ? -19.572 -11.408 15.924 1.00 79.69 106 ASP A C 1
ATOM 844 O O . ASP A 1 106 ? -18.530 -11.631 15.308 1.00 79.69 106 ASP A O 1
ATOM 848 N N . LEU A 1 107 ? -19.772 -10.292 16.625 1.00 82.12 107 LEU A N 1
ATOM 849 C CA . LEU A 1 107 ? -18.809 -9.194 16.741 1.00 82.12 107 LEU A CA 1
ATOM 850 C C . LEU A 1 107 ? -17.691 -9.472 17.763 1.00 82.12 107 LEU A C 1
ATOM 852 O O . LEU A 1 107 ? -16.805 -8.637 17.941 1.00 82.12 107 LEU A O 1
ATOM 856 N N . ASN A 1 108 ? -17.735 -10.608 18.469 1.00 82.31 108 ASN A N 1
ATOM 857 C CA . ASN A 1 108 ? -16.688 -11.005 19.412 1.00 82.31 108 ASN A CA 1
ATOM 858 C C . ASN A 1 108 ? -15.595 -11.858 18.757 1.00 82.31 108 ASN A C 1
ATOM 860 O O . ASN A 1 108 ? -14.547 -12.072 19.367 1.00 82.31 108 ASN A O 1
ATOM 864 N N . LYS A 1 109 ? -15.814 -12.335 17.527 1.00 85.69 109 LYS A N 1
ATOM 865 C CA . LYS A 1 109 ? -14.820 -13.123 16.796 1.00 85.69 109 LYS A CA 1
ATOM 866 C C . LYS A 1 109 ? -13.603 -12.283 16.418 1.00 85.69 109 LYS A C 1
ATOM 868 O O . LYS A 1 109 ? -13.709 -11.090 16.146 1.00 85.69 109 LYS A O 1
ATOM 873 N N . LYS A 1 110 ? -12.449 -12.955 16.329 1.00 84.31 110 LYS A N 1
ATOM 874 C CA . LYS A 1 110 ? -11.198 -12.389 15.795 1.00 84.31 110 LYS A CA 1
ATOM 875 C C . LYS A 1 110 ? -11.357 -11.887 14.355 1.00 84.31 110 LYS A C 1
ATOM 877 O O . LYS A 1 110 ? -10.818 -10.845 14.008 1.00 84.31 110 LYS A O 1
ATOM 882 N N . VAL A 1 111 ? -12.116 -12.622 13.540 1.00 88.69 111 VAL A N 1
ATOM 883 C CA . VAL A 1 111 ? -12.522 -12.216 12.189 1.00 88.69 111 VAL A CA 1
ATOM 884 C C . VAL A 1 111 ? -14.035 -12.041 12.178 1.00 88.69 111 VAL A C 1
ATOM 886 O O . VAL A 1 111 ? -14.778 -12.982 12.467 1.00 88.69 111 VAL A O 1
ATOM 889 N N . ILE A 1 112 ? -14.487 -10.832 11.856 1.00 87.44 112 ILE A N 1
ATOM 890 C CA . ILE A 1 112 ? -15.904 -10.462 11.854 1.00 87.44 112 ILE A CA 1
ATOM 891 C C . ILE A 1 112 ? -16.441 -10.658 10.442 1.00 87.44 112 ILE A C 1
ATOM 893 O O . ILE A 1 112 ? -16.115 -9.881 9.549 1.00 87.44 112 ILE A O 1
ATOM 897 N N . VAL A 1 113 ? -17.253 -11.694 10.241 1.00 87.00 113 VAL A N 1
ATOM 898 C CA . VAL A 1 113 ? -17.780 -12.087 8.924 1.00 87.00 113 VAL A CA 1
ATOM 899 C C . VAL A 1 113 ? -19.216 -11.596 8.747 1.00 87.00 113 VAL A C 1
ATOM 901 O O . VAL A 1 113 ? -20.054 -11.804 9.623 1.00 87.00 113 VAL A O 1
ATOM 904 N N . PHE A 1 114 ? -19.507 -10.996 7.592 1.00 81.62 114 PHE A N 1
ATOM 905 C CA . PHE A 1 114 ? -20.830 -10.540 7.158 1.00 81.62 114 PHE A CA 1
ATOM 906 C C . PHE A 1 114 ? -21.374 -11.509 6.092 1.00 81.62 114 PHE A C 1
ATOM 908 O O . PHE A 1 114 ? -20.997 -11.403 4.918 1.00 81.62 114 PHE A O 1
ATOM 915 N N . PRO A 1 115 ? -22.261 -12.451 6.472 1.00 66.81 115 PRO A N 1
ATOM 916 C CA . PRO A 1 115 ? -22.645 -13.579 5.618 1.00 66.81 115 PRO A CA 1
ATOM 917 C C . PRO A 1 115 ? -23.286 -13.156 4.296 1.00 66.81 115 PRO A C 1
ATOM 919 O O . PRO A 1 115 ? -22.969 -13.717 3.253 1.00 66.81 115 PRO A O 1
ATOM 922 N N . SER A 1 116 ? -24.129 -12.122 4.320 1.00 66.56 116 SER A N 1
ATOM 923 C CA . SER A 1 116 ? -24.885 -11.656 3.153 1.00 66.56 116 SER A CA 1
ATOM 924 C C . SER A 1 116 ? -24.067 -11.281 1.910 1.00 66.56 116 SER A C 1
ATOM 926 O O . SER A 1 116 ? -24.656 -11.223 0.831 1.00 66.56 116 SER A O 1
ATOM 928 N N . LYS A 1 117 ? -22.756 -10.999 2.022 1.00 69.94 117 LYS A N 1
ATOM 929 C CA . LYS A 1 117 ? -21.923 -10.531 0.890 1.00 69.94 117 LYS A CA 1
ATOM 930 C C . LYS A 1 117 ? -20.485 -11.070 0.873 1.00 69.94 117 LYS A C 1
ATOM 932 O O . LYS A 1 117 ? -19.651 -10.504 0.175 1.00 69.94 117 LYS A O 1
ATOM 937 N N . GLY A 1 118 ? -20.166 -12.093 1.671 1.00 79.44 118 GLY A N 1
ATOM 938 C CA . GLY A 1 118 ? -18.790 -12.613 1.780 1.00 79.44 118 GLY A CA 1
ATOM 939 C C . GLY A 1 118 ? -17.767 -11.583 2.287 1.00 79.44 118 GLY A C 1
ATOM 940 O O . GLY A 1 118 ? -16.569 -11.745 2.082 1.00 79.44 118 GLY A O 1
ATOM 941 N N . ARG A 1 119 ? -18.236 -10.505 2.928 1.00 86.44 119 ARG A N 1
ATOM 942 C CA . ARG A 1 119 ? -17.399 -9.425 3.465 1.00 86.44 119 ARG A CA 1
ATOM 943 C C . ARG A 1 119 ? -16.930 -9.779 4.865 1.00 86.44 119 ARG A C 1
ATOM 945 O O . ARG A 1 119 ? -17.646 -10.455 5.602 1.00 86.44 119 ARG A O 1
ATOM 952 N N . TYR A 1 120 ? -15.769 -9.287 5.263 1.00 90.88 120 TYR A N 1
A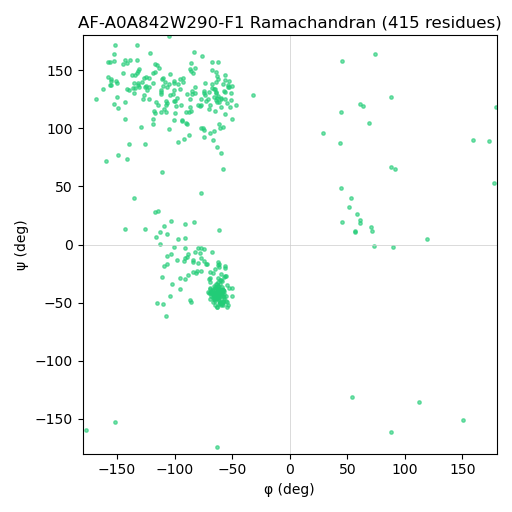TOM 953 C CA . TYR A 1 120 ? -15.260 -9.471 6.613 1.00 90.88 120 TYR A CA 1
ATOM 954 C C . TYR A 1 120 ? -14.224 -8.416 7.004 1.00 90.88 120 TYR A C 1
ATOM 956 O O . TYR A 1 120 ? -13.540 -7.846 6.158 1.00 90.88 120 TYR A O 1
ATOM 964 N N . PHE A 1 121 ? -14.061 -8.218 8.310 1.00 93.00 121 PHE A N 1
ATOM 965 C CA . PHE A 1 121 ? -12.943 -7.475 8.892 1.00 93.00 121 PHE A CA 1
ATOM 966 C C . PHE A 1 121 ? -12.035 -8.433 9.663 1.00 93.00 121 PHE A C 1
ATOM 968 O O . PHE A 1 121 ? -12.512 -9.208 10.495 1.00 93.00 121 PHE A O 1
ATOM 975 N N . LYS A 1 122 ? -10.731 -8.378 9.385 1.00 93.00 122 LYS A N 1
ATOM 976 C CA . LYS A 1 122 ? -9.686 -9.145 10.079 1.00 93.00 122 LYS A CA 1
ATOM 977 C C . LYS A 1 122 ? -9.033 -8.343 11.196 1.00 93.00 122 LYS A C 1
ATOM 979 O O . LYS A 1 122 ? -8.723 -8.913 12.242 1.00 93.00 122 LYS A O 1
ATOM 984 N N . ASN A 1 123 ? -8.816 -7.045 10.971 1.00 94.94 123 ASN A N 1
ATOM 985 C CA . ASN A 1 123 ? -8.197 -6.177 11.963 1.00 94.94 123 ASN A CA 1
ATOM 986 C C . ASN A 1 123 ? -8.617 -4.703 11.835 1.00 94.94 123 ASN A C 1
ATOM 988 O O . ASN A 1 123 ? -9.011 -4.240 10.765 1.00 94.94 123 ASN A O 1
ATOM 992 N N . PHE A 1 124 ? -8.471 -3.986 12.946 1.00 96.00 124 PHE A N 1
ATOM 993 C CA . PHE A 1 124 ? -8.566 -2.535 13.075 1.00 96.00 124 PHE A CA 1
ATOM 994 C C . PHE A 1 124 ? -7.3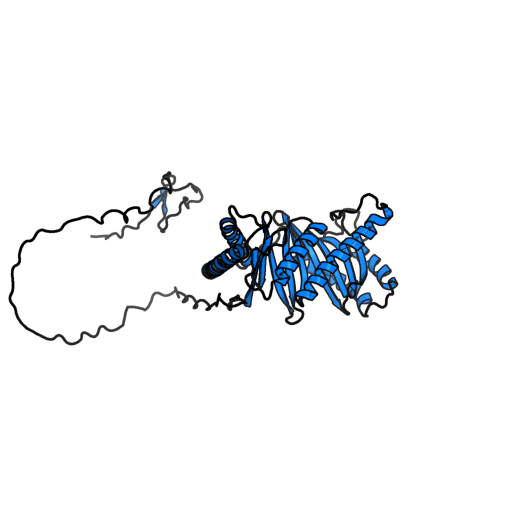79 -2.089 13.924 1.00 96.00 124 PHE A C 1
ATOM 996 O O . PHE A 1 124 ? -7.127 -2.694 14.972 1.00 96.00 124 PHE A O 1
ATOM 1003 N N . GLY A 1 125 ? -6.679 -1.034 13.525 1.00 95.94 125 GLY A N 1
ATOM 1004 C CA . GLY A 1 125 ? -5.540 -0.564 14.303 1.00 95.94 125 GLY A CA 1
ATOM 1005 C C . GLY A 1 125 ? -5.256 0.918 14.151 1.00 95.94 125 GLY A C 1
ATOM 1006 O O . GLY A 1 125 ? -5.785 1.589 13.263 1.00 95.94 125 GLY A O 1
ATOM 1007 N N . VAL A 1 126 ? -4.457 1.417 15.091 1.00 96.19 126 VAL A N 1
ATOM 1008 C CA . VAL A 1 126 ? -4.002 2.806 15.163 1.00 96.19 126 VAL A CA 1
ATOM 1009 C C . VAL A 1 126 ? -2.566 2.835 15.661 1.00 96.19 126 VAL A C 1
ATOM 1011 O O . VAL A 1 126 ? -2.282 2.322 16.746 1.00 96.19 126 VAL A O 1
ATOM 1014 N N . ILE A 1 127 ? -1.674 3.430 14.878 1.00 94.62 127 ILE A N 1
ATOM 1015 C CA . ILE A 1 127 ? -0.255 3.603 15.202 1.00 94.62 127 ILE A CA 1
ATOM 1016 C C . ILE A 1 127 ? 0.109 5.089 15.162 1.00 94.62 127 ILE A C 1
ATOM 1018 O O . ILE A 1 127 ? -0.441 5.826 14.344 1.00 94.62 127 ILE A O 1
ATOM 1022 N N . SER A 1 128 ? 0.985 5.535 16.062 1.00 92.50 128 SER A N 1
ATOM 1023 C CA . SER A 1 128 ? 1.529 6.895 16.017 1.00 92.50 128 SER A CA 1
ATOM 1024 C C . SER A 1 128 ? 2.706 7.011 15.051 1.00 92.50 128 SER A C 1
ATOM 1026 O O . SER A 1 128 ? 3.306 6.009 14.657 1.00 92.50 128 SER A O 1
ATOM 1028 N N . GLU A 1 129 ? 3.076 8.243 14.708 1.00 88.00 129 GLU A N 1
ATOM 1029 C CA . GLU A 1 129 ? 4.271 8.525 13.908 1.00 88.00 129 GLU A CA 1
ATOM 1030 C C . GLU A 1 129 ? 5.566 8.021 14.563 1.00 88.00 129 GLU A C 1
ATOM 1032 O O . GLU A 1 129 ? 6.467 7.542 13.880 1.00 88.00 129 GLU A O 1
ATOM 1037 N N . ASN A 1 130 ? 5.605 7.993 15.897 1.00 88.31 130 ASN A N 1
ATOM 1038 C CA . ASN A 1 130 ? 6.706 7.432 16.684 1.00 88.31 130 ASN A CA 1
ATOM 1039 C C . ASN A 1 130 ? 6.603 5.907 16.866 1.00 88.31 130 ASN A C 1
ATOM 1041 O O . ASN A 1 130 ? 7.211 5.332 17.766 1.00 88.3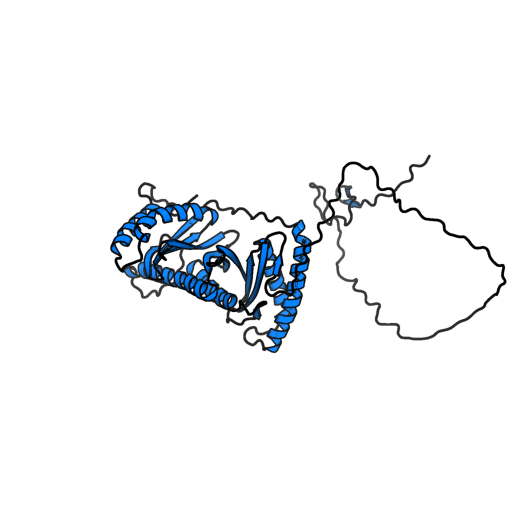1 130 ASN A O 1
ATOM 1045 N N . ARG A 1 131 ? 5.822 5.231 16.011 1.00 88.38 131 ARG A N 1
ATOM 1046 C CA . ARG A 1 131 ? 5.614 3.773 15.994 1.00 88.38 131 ARG A CA 1
ATOM 1047 C C . ARG A 1 131 ? 5.001 3.202 1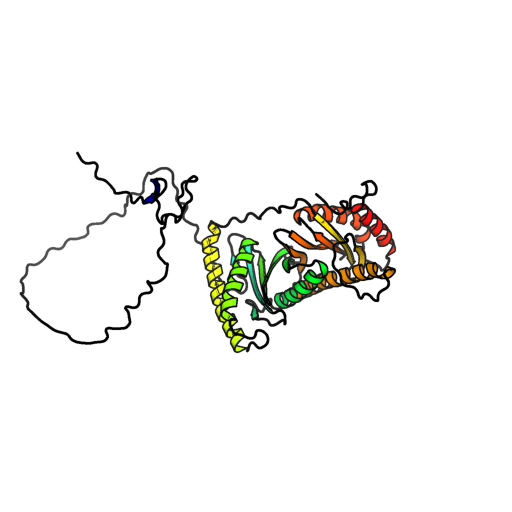7.280 1.00 88.38 131 ARG A C 1
ATOM 1049 O O . ARG A 1 131 ? 5.072 1.996 17.519 1.00 88.38 131 ARG A O 1
ATOM 1056 N N . VAL A 1 132 ? 4.333 4.026 18.089 1.00 90.19 132 VAL A N 1
ATOM 1057 C CA . VAL A 1 132 ? 3.609 3.554 19.276 1.00 90.19 132 VAL A CA 1
ATOM 1058 C C . VAL A 1 132 ? 2.289 2.924 18.836 1.00 90.19 132 VAL A C 1
ATOM 1060 O O . VAL A 1 132 ? 1.437 3.568 18.219 1.00 90.19 132 VAL A O 1
ATOM 1063 N N . MET A 1 133 ? 2.094 1.644 19.156 1.00 92.06 133 MET A N 1
ATOM 1064 C CA . MET A 1 133 ? 0.845 0.929 18.881 1.00 92.06 133 MET A CA 1
ATOM 1065 C C . MET A 1 133 ? -0.256 1.362 19.858 1.00 92.06 133 MET A C 1
ATOM 1067 O O . MET A 1 133 ? -0.420 0.785 20.932 1.00 92.06 133 MET A O 1
ATOM 1071 N N . ILE A 1 134 ? -1.041 2.366 19.464 1.00 94.25 134 ILE A N 1
ATOM 1072 C CA . ILE A 1 134 ? -2.138 2.917 20.273 1.00 94.25 134 ILE A CA 1
ATOM 1073 C C . ILE A 1 134 ? -3.292 1.918 20.401 1.00 94.25 134 ILE A C 1
ATOM 1075 O O . ILE A 1 134 ? -3.893 1.767 21.466 1.00 94.25 134 ILE A O 1
ATOM 1079 N N . TYR A 1 135 ? -3.623 1.235 19.304 1.00 95.31 135 TYR A N 1
ATOM 1080 C CA . TYR A 1 135 ? -4.712 0.267 19.275 1.00 95.31 135 TYR A CA 1
ATOM 1081 C C . TYR A 1 135 ? -4.475 -0.835 18.242 1.00 95.31 135 TYR A C 1
ATOM 1083 O O . TYR A 1 135 ? -4.022 -0.563 17.133 1.00 95.31 135 TYR A O 1
ATOM 1091 N N . ASN A 1 136 ? -4.840 -2.067 18.605 1.00 94.50 136 ASN A N 1
ATOM 1092 C CA . ASN A 1 136 ? -4.883 -3.226 17.719 1.00 94.50 136 ASN A CA 1
ATOM 1093 C C . ASN A 1 136 ? -5.994 -4.180 18.185 1.00 94.50 136 ASN A C 1
ATOM 1095 O O . ASN A 1 136 ? -5.941 -4.709 19.304 1.00 94.50 136 ASN A O 1
ATOM 1099 N N . LYS A 1 137 ? -7.008 -4.395 17.338 1.00 93.38 137 LYS A N 1
ATOM 1100 C CA . LYS A 1 137 ? -8.140 -5.276 17.658 1.00 93.38 137 LYS A CA 1
ATOM 1101 C C . LYS A 1 137 ? -7.715 -6.739 17.730 1.00 93.38 137 LYS A C 1
ATOM 1103 O O . LYS A 1 137 ? -8.215 -7.472 18.591 1.00 93.38 137 LYS A O 1
ATOM 1108 N N . ASN A 1 138 ? -6.857 -7.165 16.807 1.00 91.06 138 ASN A N 1
ATOM 1109 C CA . ASN A 1 138 ? -6.482 -8.554 16.612 1.00 91.06 138 ASN A CA 1
ATOM 1110 C C . ASN A 1 138 ? -4.949 -8.710 16.583 1.00 91.06 138 ASN A C 1
ATOM 1112 O O . ASN A 1 138 ? -4.327 -8.460 15.548 1.00 91.06 138 ASN A O 1
ATOM 1116 N N . PRO A 1 139 ? -4.340 -9.156 17.701 1.00 88.94 139 PRO A N 1
ATOM 1117 C CA . PRO A 1 139 ? -2.892 -9.322 17.818 1.00 88.94 139 PRO A CA 1
ATOM 1118 C C . PRO A 1 139 ? -2.272 -10.246 16.767 1.00 88.94 139 PRO A C 1
ATOM 1120 O O . PRO A 1 139 ? -1.129 -10.023 16.392 1.00 88.94 139 PRO A O 1
ATOM 1123 N N . ASP A 1 140 ? -3.025 -11.217 16.236 1.00 88.94 140 ASP A N 1
ATOM 1124 C CA . ASP A 1 140 ? -2.550 -12.122 15.177 1.00 88.94 140 ASP A CA 1
ATOM 1125 C C . ASP A 1 140 ? -2.172 -11.361 13.885 1.00 88.94 140 ASP A C 1
ATOM 1127 O O . ASP A 1 140 ? -1.475 -11.893 13.026 1.00 88.94 140 ASP A O 1
ATOM 1131 N N . TYR A 1 141 ? -2.632 -10.111 13.747 1.00 88.75 141 TYR A N 1
ATOM 1132 C CA . TYR A 1 141 ? -2.347 -9.209 12.632 1.00 88.75 141 TYR A CA 1
ATOM 1133 C C . TYR A 1 141 ? -1.578 -7.952 13.077 1.00 88.75 141 TYR A C 1
ATOM 1135 O O . TYR A 1 141 ? -1.723 -6.896 12.457 1.00 88.75 141 TYR A O 1
ATOM 1143 N N . SER A 1 142 ? -0.780 -8.017 14.153 1.00 87.88 142 SER A N 1
ATOM 1144 C CA . SER A 1 142 ? 0.090 -6.902 14.576 1.00 87.88 142 SER A CA 1
ATOM 1145 C C . SER A 1 142 ? 1.113 -6.509 13.514 1.00 87.88 142 SER A C 1
ATOM 1147 O O . SER A 1 142 ? 1.373 -5.326 13.332 1.00 87.88 142 SER A O 1
ATOM 1149 N N . TYR A 1 143 ? 1.609 -7.470 12.738 1.00 86.88 143 TYR A N 1
ATOM 1150 C CA . TYR A 1 143 ? 2.537 -7.201 11.641 1.00 86.88 143 TYR A CA 1
ATOM 1151 C C . TYR A 1 143 ? 1.949 -6.252 10.582 1.00 86.88 143 TYR A C 1
ATOM 1153 O O . TYR A 1 143 ? 2.689 -5.475 9.991 1.00 86.88 143 TYR A O 1
ATOM 1161 N N . ILE A 1 144 ? 0.623 -6.263 10.344 1.00 90.06 144 ILE A N 1
ATOM 1162 C CA . ILE A 1 144 ? -0.017 -5.331 9.395 1.00 90.06 144 ILE A CA 1
ATOM 1163 C C . ILE A 1 144 ? 0.176 -3.898 9.874 1.00 90.06 144 ILE A C 1
ATOM 1165 O O . ILE A 1 144 ? 0.349 -3.002 9.058 1.00 90.06 144 ILE A O 1
ATOM 1169 N N . GLN A 1 145 ? 0.157 -3.671 11.184 1.00 89.56 145 GLN A N 1
ATOM 1170 C CA . GLN A 1 145 ? 0.326 -2.348 11.770 1.00 89.56 145 GLN A CA 1
ATOM 1171 C C . GLN A 1 145 ? 1.749 -1.822 11.572 1.00 89.56 145 GLN A C 1
ATOM 1173 O O . GLN A 1 145 ? 1.919 -0.680 11.151 1.00 89.56 145 GLN A O 1
ATOM 1178 N N . GLU A 1 146 ? 2.755 -2.666 11.798 1.00 87.44 146 GLU A N 1
ATOM 1179 C CA . GLU A 1 146 ? 4.162 -2.334 11.536 1.00 87.44 146 GLU A CA 1
ATOM 1180 C C . GLU A 1 146 ? 4.422 -2.122 10.041 1.00 87.44 146 GLU A C 1
ATOM 1182 O O . GLU A 1 146 ? 5.022 -1.120 9.644 1.00 87.44 146 GLU A O 1
ATOM 1187 N N . LEU A 1 147 ? 3.900 -3.023 9.202 1.00 89.69 147 LEU A N 1
ATOM 1188 C CA . LEU A 1 147 ? 3.950 -2.908 7.749 1.00 89.69 147 LEU A CA 1
ATOM 1189 C C . LEU A 1 147 ? 3.345 -1.576 7.301 1.00 89.69 147 LEU A C 1
ATOM 1191 O O . LEU A 1 147 ? 3.976 -0.849 6.550 1.00 89.69 147 LEU A O 1
ATOM 1195 N N . SER A 1 148 ? 2.166 -1.221 7.807 1.00 91.00 148 SER A N 1
ATOM 1196 C CA . SER A 1 148 ? 1.443 -0.003 7.425 1.00 91.00 148 SER A CA 1
ATOM 1197 C C . SER A 1 148 ? 2.245 1.273 7.656 1.00 91.00 148 SER A C 1
ATOM 1199 O O . SER A 1 148 ? 2.206 2.166 6.816 1.00 91.00 148 SER A O 1
ATOM 1201 N N . PHE A 1 149 ? 3.002 1.350 8.753 1.00 87.94 149 PHE A N 1
ATOM 1202 C CA . PHE A 1 149 ? 3.883 2.488 9.004 1.00 87.94 149 PHE A CA 1
ATOM 1203 C C . PHE A 1 149 ? 5.021 2.566 7.978 1.00 87.94 149 PHE A C 1
ATOM 1205 O O . PHE A 1 149 ? 5.282 3.622 7.404 1.00 87.94 149 PHE A O 1
ATOM 1212 N N . ASN A 1 150 ? 5.681 1.435 7.707 1.00 88.94 150 ASN A N 1
ATOM 1213 C CA . ASN A 1 150 ? 6.744 1.383 6.703 1.00 88.94 150 ASN A CA 1
ATOM 1214 C C . ASN A 1 150 ? 6.205 1.709 5.300 1.00 88.94 150 ASN A C 1
ATOM 1216 O O . ASN A 1 150 ? 6.867 2.407 4.536 1.00 88.94 150 ASN A O 1
ATOM 1220 N N . LEU A 1 151 ? 4.997 1.245 4.970 1.00 90.81 151 LEU A N 1
ATOM 1221 C CA . LEU A 1 151 ? 4.332 1.554 3.707 1.00 90.81 151 LEU A CA 1
ATOM 1222 C C . LEU A 1 151 ? 3.997 3.040 3.586 1.00 90.81 151 LEU A C 1
ATOM 1224 O O . LEU A 1 151 ? 4.234 3.598 2.520 1.00 90.81 151 LEU A O 1
ATOM 1228 N N . ASP A 1 152 ? 3.491 3.681 4.646 1.00 91.44 152 ASP A N 1
ATOM 1229 C CA . ASP A 1 152 ? 3.216 5.126 4.648 1.00 91.44 152 ASP A CA 1
ATOM 1230 C C . ASP A 1 152 ? 4.486 5.919 4.342 1.00 91.44 152 ASP A C 1
ATOM 1232 O O . ASP A 1 152 ? 4.497 6.747 3.431 1.00 91.44 152 ASP A O 1
ATOM 1236 N N . TYR A 1 153 ? 5.581 5.600 5.038 1.00 89.38 153 TYR A N 1
ATOM 1237 C CA . TYR A 1 153 ? 6.873 6.247 4.827 1.00 89.38 153 TYR A CA 1
ATOM 1238 C C . TYR A 1 153 ? 7.382 6.060 3.391 1.00 89.38 153 TYR A C 1
ATOM 1240 O O . TYR A 1 153 ? 7.707 7.033 2.708 1.00 89.38 153 TYR A O 1
ATOM 1248 N N . ILE A 1 154 ? 7.420 4.815 2.904 1.00 88.56 154 ILE A N 1
ATOM 1249 C CA . ILE A 1 154 ? 7.962 4.520 1.575 1.00 88.56 154 ILE A CA 1
ATOM 1250 C C . ILE A 1 154 ? 7.078 5.133 0.483 1.00 88.56 154 ILE A C 1
ATOM 1252 O O . ILE A 1 154 ? 7.600 5.831 -0.386 1.00 88.56 154 ILE A O 1
ATOM 1256 N N . ALA A 1 155 ? 5.761 4.923 0.532 1.00 88.38 155 ALA A N 1
ATOM 1257 C CA . ALA A 1 155 ? 4.838 5.403 -0.495 1.00 88.38 155 ALA A CA 1
ATOM 1258 C C . ALA A 1 155 ? 4.821 6.930 -0.575 1.00 88.38 155 ALA A C 1
ATOM 1260 O O . ALA A 1 155 ? 4.952 7.480 -1.670 1.00 88.38 155 ALA A O 1
ATOM 1261 N N . SER A 1 156 ? 4.746 7.609 0.573 1.00 86.75 156 SER A N 1
ATOM 1262 C CA . SER A 1 156 ? 4.768 9.074 0.628 1.00 86.75 156 SER A CA 1
ATOM 1263 C C . SER A 1 156 ? 6.092 9.638 0.102 1.00 86.75 156 SER A C 1
ATOM 1265 O O . SER A 1 156 ? 6.086 10.667 -0.565 1.00 86.75 156 SER A O 1
ATOM 1267 N N . SER A 1 157 ? 7.216 8.938 0.315 1.00 88.06 157 SER A N 1
ATOM 1268 C CA . SER A 1 157 ? 8.540 9.363 -0.171 1.00 88.06 157 SER A CA 1
ATOM 1269 C C . SER A 1 157 ? 8.775 9.193 -1.678 1.00 88.06 157 SER A C 1
ATOM 1271 O O . SER A 1 157 ? 9.772 9.695 -2.184 1.00 88.06 157 SER A O 1
ATOM 1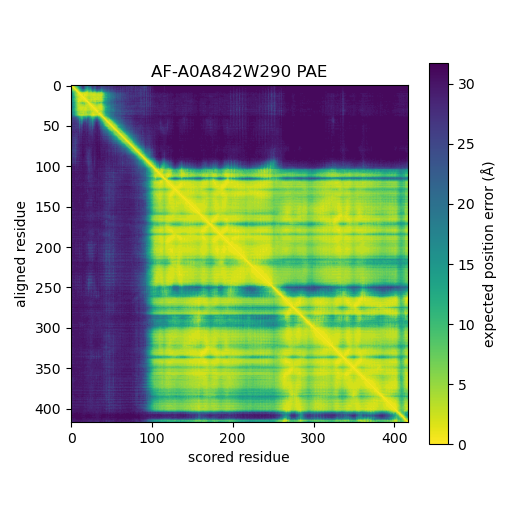273 N N . ILE A 1 158 ? 7.933 8.430 -2.385 1.00 87.25 158 ILE A N 1
ATOM 1274 C CA . ILE A 1 158 ? 8.078 8.184 -3.834 1.00 87.25 158 ILE A CA 1
ATOM 1275 C C . ILE A 1 158 ? 6.967 8.889 -4.604 1.00 87.25 158 ILE A C 1
ATOM 1277 O O . ILE A 1 158 ? 7.213 9.591 -5.582 1.00 87.25 158 ILE A O 1
ATOM 1281 N N . LEU A 1 159 ? 5.724 8.664 -4.180 1.00 87.19 159 LEU A N 1
ATOM 1282 C CA . LEU A 1 159 ? 4.547 9.151 -4.881 1.00 87.19 159 LEU A CA 1
ATOM 1283 C C . LEU A 1 159 ? 4.138 10.557 -4.424 1.00 87.19 159 LEU A C 1
ATOM 1285 O O . LEU A 1 159 ? 3.525 11.289 -5.201 1.00 87.19 159 LEU A O 1
ATOM 1289 N N . GLY A 1 160 ? 4.480 10.942 -3.191 1.00 85.50 160 GLY A N 1
ATOM 1290 C CA . GLY A 1 160 ? 3.922 12.117 -2.521 1.00 85.50 160 GLY A CA 1
ATOM 1291 C C . GLY A 1 160 ? 2.479 11.900 -2.045 1.00 85.50 160 GLY A C 1
ATOM 1292 O O . GLY A 1 160 ? 1.794 10.983 -2.484 1.00 85.50 160 GLY A O 1
ATOM 1293 N N . GLY A 1 161 ? 1.994 12.762 -1.149 1.00 89.44 161 GLY A N 1
ATOM 1294 C CA . GLY A 1 161 ? 0.627 12.690 -0.613 1.00 89.44 161 GLY A CA 1
ATOM 1295 C C . GLY A 1 161 ? 0.483 11.790 0.616 1.00 89.44 161 GLY A C 1
ATOM 1296 O O . GLY A 1 161 ? 1.458 11.516 1.307 1.00 89.44 161 GLY A O 1
ATOM 1297 N N . GLU A 1 162 ? -0.752 11.374 0.904 1.00 92.94 162 GLU A N 1
ATOM 1298 C CA . GLU A 1 162 ? -1.102 10.560 2.078 1.00 92.94 162 GLU A CA 1
ATOM 1299 C C . GLU A 1 162 ? -1.488 9.137 1.662 1.00 92.94 162 GLU A C 1
ATOM 1301 O O . GLU A 1 162 ? -2.261 8.957 0.720 1.00 92.94 162 GLU A O 1
ATOM 1306 N N . ILE A 1 163 ? -1.002 8.115 2.371 1.00 94.31 163 ILE A N 1
ATOM 1307 C CA . ILE A 1 163 ? -1.397 6.724 2.116 1.00 94.31 163 ILE A CA 1
ATOM 1308 C C . ILE A 1 163 ? -2.923 6.538 2.229 1.00 94.31 163 ILE A C 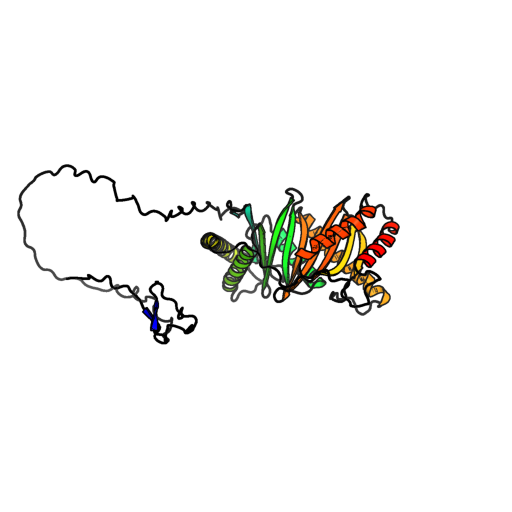1
ATOM 1310 O O . ILE A 1 163 ? -3.552 6.968 3.195 1.00 94.31 163 ILE A O 1
ATOM 1314 N N . ASP A 1 164 ? -3.524 5.876 1.236 1.00 94.56 164 ASP A N 1
ATOM 1315 C CA . ASP A 1 164 ? -4.974 5.638 1.172 1.00 94.56 164 ASP A CA 1
ATOM 1316 C C . ASP A 1 164 ? -5.305 4.149 1.257 1.00 94.56 164 ASP A C 1
ATOM 1318 O O . ASP A 1 164 ? -6.132 3.741 2.074 1.00 94.56 164 ASP A O 1
ATOM 1322 N N . ARG A 1 165 ? -4.660 3.303 0.444 1.00 94.81 165 ARG A N 1
ATOM 1323 C CA . ARG A 1 165 ? -5.040 1.886 0.360 1.00 94.81 165 ARG A CA 1
ATOM 1324 C C . ARG A 1 165 ? -3.922 0.979 -0.105 1.00 94.81 165 ARG A C 1
ATOM 1326 O O . ARG A 1 165 ? -3.246 1.283 -1.075 1.00 94.81 165 ARG A O 1
ATOM 1333 N N . LEU A 1 166 ? -3.843 -0.201 0.495 1.00 95.31 166 LEU A N 1
ATOM 1334 C CA . LEU A 1 166 ? -3.094 -1.347 -0.008 1.00 95.31 166 LEU A CA 1
ATOM 1335 C C . LEU A 1 166 ? -4.069 -2.453 -0.419 1.00 95.31 166 LEU A C 1
ATOM 1337 O O . LEU A 1 166 ? -4.956 -2.804 0.358 1.00 95.31 166 LEU A O 1
ATOM 1341 N N . VAL A 1 167 ? -3.888 -3.040 -1.599 1.00 95.31 167 VAL A N 1
ATOM 1342 C CA . VAL A 1 167 ? -4.601 -4.255 -2.018 1.00 95.31 167 VAL A CA 1
ATOM 1343 C C . VAL A 1 167 ? -3.626 -5.414 -2.110 1.00 95.31 167 VAL A C 1
ATOM 1345 O O . VAL A 1 167 ? -2.567 -5.300 -2.722 1.00 95.31 167 VAL A O 1
ATOM 1348 N N . LEU A 1 168 ? -4.010 -6.531 -1.501 1.00 93.88 168 LEU A N 1
ATOM 1349 C CA . LEU A 1 168 ? -3.236 -7.756 -1.376 1.00 93.88 168 LEU A CA 1
ATOM 1350 C C . LEU A 1 168 ? -3.975 -8.904 -2.052 1.00 93.88 168 LEU A C 1
ATOM 1352 O O . LEU A 1 168 ? -5.183 -9.052 -1.876 1.00 93.88 168 LEU A O 1
ATOM 1356 N N . GLN A 1 169 ? -3.246 -9.750 -2.769 1.00 92.94 169 GLN A N 1
ATOM 1357 C CA . GLN A 1 169 ? -3.754 -11.007 -3.301 1.00 92.94 169 GLN A CA 1
ATOM 1358 C C . GLN A 1 169 ? -3.126 -12.167 -2.536 1.00 92.94 169 GLN A C 1
ATOM 1360 O O . GLN A 1 169 ? -1.910 -12.354 -2.568 1.00 92.94 169 GLN A O 1
ATOM 1365 N N . SER A 1 170 ? -3.950 -12.941 -1.830 1.00 87.06 170 SER A N 1
ATOM 1366 C CA . SER A 1 170 ? -3.470 -14.123 -1.109 1.00 87.06 170 SER A CA 1
ATOM 1367 C C . SER A 1 170 ? -2.921 -15.163 -2.082 1.00 87.06 170 SER A C 1
ATOM 1369 O O . SER A 1 170 ? -3.623 -15.550 -3.013 1.00 87.06 170 SER A O 1
ATOM 1371 N N . GLU A 1 171 ? -1.723 -15.691 -1.824 1.00 82.31 171 GLU A N 1
ATOM 1372 C CA . GLU A 1 171 ? -1.178 -16.787 -2.640 1.00 82.31 171 GLU A CA 1
ATOM 1373 C C . GLU A 1 171 ? -1.937 -18.107 -2.431 1.00 82.31 171 GLU A C 1
ATOM 1375 O O . GLU A 1 171 ? -1.947 -18.965 -3.307 1.00 82.31 171 GLU A O 1
ATOM 1380 N N . VAL A 1 172 ? -2.606 -18.265 -1.283 1.00 81.38 172 VAL A N 1
ATOM 1381 C CA . VAL A 1 172 ? -3.311 -19.503 -0.918 1.00 81.38 172 VAL A CA 1
ATOM 1382 C C . VAL A 1 172 ? -4.729 -19.529 -1.478 1.00 81.38 172 VAL A C 1
ATOM 1384 O O . VAL A 1 172 ? -5.157 -20.527 -2.048 1.00 81.38 172 VAL A O 1
ATOM 1387 N N . SER A 1 173 ? -5.490 -18.451 -1.277 1.00 81.56 173 SER A N 1
ATOM 1388 C CA . SER A 1 173 ? -6.915 -18.408 -1.634 1.00 81.56 173 SER A CA 1
ATOM 1389 C C . SER A 1 173 ? -7.203 -17.633 -2.914 1.00 81.56 173 SER A C 1
ATOM 1391 O O . SER A 1 173 ? -8.346 -17.621 -3.368 1.00 81.56 173 SER A O 1
ATOM 1393 N N . ASN A 1 174 ? -6.200 -16.944 -3.466 1.00 83.75 174 ASN A N 1
ATOM 1394 C CA . ASN A 1 174 ? -6.347 -15.987 -4.560 1.00 83.75 174 ASN A CA 1
ATOM 1395 C C . ASN A 1 174 ? -7.335 -14.837 -4.264 1.00 83.75 174 ASN A C 1
ATOM 1397 O O . ASN A 1 174 ? -7.725 -14.089 -5.162 1.00 83.75 174 ASN A O 1
ATOM 1401 N N . ALA A 1 175 ? -7.767 -14.691 -3.007 1.00 87.19 175 ALA A N 1
ATOM 1402 C CA . ALA A 1 175 ? -8.695 -13.651 -2.598 1.00 87.19 175 ALA A CA 1
ATOM 1403 C C . ALA A 1 175 ? -7.989 -12.293 -2.556 1.00 87.19 175 ALA A C 1
ATOM 1405 O O . ALA A 1 175 ? -6.856 -12.186 -2.078 1.00 87.19 175 ALA A O 1
ATOM 1406 N N . LEU A 1 176 ? -8.695 -11.263 -3.025 1.00 92.19 176 LEU A N 1
ATOM 1407 C CA . LEU A 1 176 ? -8.268 -9.877 -2.891 1.00 92.19 176 LEU A CA 1
ATOM 1408 C C . LEU A 1 176 ? -8.749 -9.323 -1.557 1.00 92.19 176 LEU A C 1
ATOM 1410 O O . LEU A 1 176 ? -9.948 -9.232 -1.298 1.00 92.19 176 LEU A O 1
ATOM 1414 N N . GLU A 1 177 ? -7.796 -8.939 -0.729 1.00 93.62 177 GLU A N 1
ATOM 1415 C CA . GLU A 1 177 ? -8.013 -8.292 0.553 1.00 93.62 177 GLU A CA 1
ATOM 1416 C C . GLU A 1 177 ? -7.448 -6.881 0.484 1.00 93.62 177 GLU A C 1
ATOM 1418 O O . GLU A 1 177 ? -6.545 -6.598 -0.301 1.00 93.62 177 GLU A O 1
ATOM 1423 N N . GLN A 1 178 ? -7.971 -5.976 1.302 1.00 94.69 178 GLN A N 1
ATOM 1424 C CA . GLN A 1 178 ? -7.486 -4.607 1.321 1.00 94.69 178 GLN A CA 1
ATOM 1425 C C . GLN A 1 178 ? -7.230 -4.108 2.732 1.00 94.69 178 GLN A C 1
ATOM 1427 O O . GLN A 1 178 ? -7.922 -4.476 3.686 1.00 94.69 178 GLN A O 1
ATOM 1432 N N . VAL A 1 179 ? -6.234 -3.236 2.831 1.00 95.94 179 VAL A N 1
ATOM 1433 C CA . VAL A 1 179 ? -6.015 -2.356 3.968 1.00 95.94 179 VAL A CA 1
ATOM 1434 C C . VAL A 1 179 ? -6.383 -0.951 3.522 1.00 95.94 179 VAL A C 1
ATOM 1436 O O . VAL A 1 179 ? -5.862 -0.462 2.523 1.00 95.94 179 VAL A O 1
ATOM 1439 N N . LEU A 1 180 ? -7.303 -0.318 4.239 1.00 96.81 180 LEU A N 1
ATOM 1440 C CA . LEU A 1 180 ? -7.682 1.070 4.011 1.00 96.81 180 LEU A CA 1
ATOM 1441 C C . LEU A 1 180 ? -7.110 1.927 5.132 1.00 96.81 180 LEU A C 1
ATOM 1443 O O . LEU A 1 180 ? -7.217 1.545 6.300 1.00 96.81 180 LEU A O 1
ATOM 1447 N N . TYR A 1 181 ? -6.545 3.068 4.766 1.00 96.62 181 TYR A N 1
ATOM 1448 C CA . TYR A 1 181 ? -5.820 3.964 5.647 1.00 96.62 181 TYR A CA 1
ATOM 1449 C C . TYR A 1 181 ? -6.538 5.297 5.821 1.00 96.62 181 TYR A C 1
ATOM 1451 O O . TYR A 1 181 ? -7.279 5.764 4.958 1.00 96.62 181 TYR A O 1
ATOM 1459 N N . LEU A 1 182 ? -6.315 5.914 6.976 1.00 95.88 182 LEU A N 1
ATOM 1460 C CA . LEU A 1 182 ? -6.656 7.303 7.238 1.00 95.88 182 LEU A CA 1
ATOM 1461 C C . LEU A 1 182 ? -5.553 7.889 8.111 1.00 95.88 182 LEU A C 1
ATOM 1463 O O . LEU A 1 182 ? -5.468 7.565 9.296 1.00 95.88 182 LEU A O 1
ATOM 1467 N N . LYS A 1 183 ? -4.723 8.755 7.531 1.00 93.56 183 LYS A N 1
ATOM 1468 C CA . LYS A 1 183 ? -3.755 9.547 8.287 1.00 93.56 183 LYS A CA 1
ATOM 1469 C C . LYS A 1 183 ? -4.443 10.800 8.819 1.00 93.56 183 LYS A C 1
ATOM 1471 O O . LYS A 1 183 ? -5.194 11.467 8.106 1.00 93.56 183 LYS A O 1
ATOM 1476 N N . LYS A 1 184 ? -4.264 11.095 10.104 1.00 92.62 184 LYS A N 1
ATOM 1477 C CA . LYS A 1 184 ? -4.709 12.360 10.685 1.00 92.62 184 LYS A CA 1
ATOM 1478 C C . LYS A 1 184 ? -3.805 12.750 11.839 1.00 92.62 184 LYS A C 1
ATOM 1480 O O . LYS A 1 184 ? -3.667 11.987 12.792 1.00 92.62 184 LYS A O 1
ATOM 1485 N N . ASP A 1 185 ? -3.296 13.975 11.768 1.00 88.69 185 ASP A N 1
ATOM 1486 C CA . ASP A 1 185 ? -2.339 14.504 12.735 1.00 88.69 185 ASP A CA 1
ATOM 1487 C C . ASP A 1 185 ? -1.149 13.521 12.814 1.00 88.69 185 ASP A C 1
ATOM 1489 O O . ASP A 1 185 ? -0.681 13.077 11.768 1.00 88.69 185 ASP A O 1
ATOM 1493 N N . THR A 1 186 ? -0.708 13.110 14.002 1.00 90.81 186 THR A N 1
ATOM 1494 C CA . THR A 1 186 ? 0.408 12.160 14.179 1.00 90.81 186 THR A CA 1
ATOM 1495 C C . THR A 1 186 ? -0.028 10.688 14.236 1.00 90.81 186 THR A C 1
ATOM 1497 O O . THR A 1 186 ? 0.703 9.835 14.743 1.00 90.81 186 THR A O 1
ATOM 1500 N N . LEU A 1 187 ? -1.244 10.364 13.776 1.00 94.25 187 LEU A N 1
ATOM 1501 C CA . LEU A 1 187 ? -1.828 9.024 13.875 1.00 94.25 187 LEU A CA 1
ATOM 1502 C C . LEU A 1 187 ? -2.202 8.457 12.503 1.00 94.25 187 LEU A C 1
ATOM 1504 O O . LEU A 1 187 ? -2.872 9.102 11.692 1.00 94.25 187 LEU A O 1
ATOM 1508 N N . LEU A 1 188 ? -1.856 7.190 12.294 1.00 96.00 188 LEU A N 1
ATOM 1509 C CA . LEU A 1 188 ? -2.277 6.388 11.154 1.00 96.00 188 LEU A CA 1
ATOM 1510 C C . LEU A 1 188 ? -3.305 5.348 11.611 1.00 96.00 188 LEU A C 1
ATOM 1512 O O . LEU A 1 188 ? -3.000 4.426 12.373 1.00 96.00 188 LEU A O 1
ATOM 1516 N N . PHE A 1 189 ? -4.536 5.499 11.131 1.00 97.00 189 PHE A N 1
ATOM 1517 C CA . PHE A 1 189 ? -5.634 4.562 11.351 1.00 97.00 189 PHE A CA 1
ATOM 1518 C C . PHE A 1 189 ? -5.722 3.600 10.169 1.00 97.00 189 PHE A C 1
ATOM 1520 O O . PHE A 1 189 ? -5.565 4.020 9.022 1.00 97.00 189 PHE A O 1
ATOM 1527 N N . PHE A 1 190 ? -6.034 2.328 10.423 1.00 97.12 190 PHE A N 1
ATOM 1528 C CA . PHE A 1 190 ? -6.262 1.366 9.348 1.00 97.12 190 PHE A CA 1
ATOM 1529 C C . PHE A 1 190 ? -7.342 0.328 9.667 1.00 97.12 190 PHE A C 1
ATOM 1531 O O . PHE A 1 190 ? -7.613 -0.005 10.826 1.00 97.12 190 PHE A O 1
ATOM 1538 N N . VAL A 1 191 ? -7.932 -0.219 8.603 1.00 96.88 191 VAL A N 1
ATOM 1539 C CA . VAL A 1 191 ? -8.843 -1.371 8.641 1.00 96.88 191 VAL A CA 1
ATOM 1540 C C . VAL A 1 191 ? -8.409 -2.386 7.596 1.00 96.88 191 VAL A C 1
ATOM 1542 O O . VAL A 1 191 ? -8.129 -2.007 6.465 1.00 96.88 191 VAL A O 1
ATOM 1545 N N . TYR A 1 192 ? -8.385 -3.668 7.959 1.00 95.62 192 TYR A N 1
ATOM 1546 C CA . TYR A 1 192 ? -7.922 -4.760 7.099 1.00 95.62 192 TYR A CA 1
ATOM 1547 C C . TYR A 1 192 ? -8.989 -5.850 6.925 1.00 95.62 192 TYR A C 1
ATOM 1549 O O . TYR A 1 192 ? -9.597 -6.294 7.906 1.00 95.62 192 TYR A O 1
ATOM 1557 N N . GLY A 1 193 ? -9.226 -6.289 5.684 1.00 93.69 193 GLY A N 1
ATOM 1558 C CA . GLY A 1 193 ? -10.188 -7.339 5.338 1.00 93.69 193 GLY A CA 1
ATOM 1559 C C . GLY A 1 193 ? -10.799 -7.182 3.940 1.00 93.69 193 GLY A C 1
ATOM 1560 O O . GLY A 1 193 ? -10.183 -6.625 3.037 1.00 93.69 193 GLY A O 1
ATOM 1561 N N . VAL A 1 194 ? -12.030 -7.671 3.770 1.00 91.88 194 VAL A N 1
ATOM 1562 C CA . VAL A 1 194 ? -12.823 -7.569 2.533 1.00 91.88 194 VAL A CA 1
ATOM 1563 C C . VAL A 1 194 ? -14.101 -6.796 2.831 1.00 91.88 194 VAL A C 1
ATOM 1565 O O . VAL A 1 194 ? -15.041 -7.311 3.432 1.00 91.88 194 VAL A O 1
ATOM 1568 N N . PHE A 1 195 ? -14.144 -5.539 2.416 1.00 90.31 195 PHE A N 1
ATOM 1569 C CA . PHE A 1 195 ? -15.235 -4.601 2.695 1.00 90.31 195 PHE A CA 1
ATOM 1570 C C . PHE A 1 195 ? -15.332 -3.563 1.571 1.00 90.31 195 PHE A C 1
ATOM 1572 O O . PHE A 1 195 ? -14.468 -3.528 0.704 1.00 90.31 195 PHE A O 1
ATOM 1579 N N . THR A 1 196 ? -16.366 -2.719 1.548 1.00 87.50 196 THR A N 1
ATOM 1580 C CA . THR A 1 196 ? -16.433 -1.605 0.577 1.00 87.50 196 THR A CA 1
ATOM 1581 C C . THR A 1 196 ? -15.711 -0.365 1.088 1.00 87.50 196 THR A C 1
ATOM 1583 O O . THR A 1 196 ? -15.627 -0.136 2.292 1.00 87.50 196 THR A O 1
ATOM 1586 N N . ASN A 1 197 ? -15.268 0.511 0.187 1.00 87.38 197 ASN A N 1
ATOM 1587 C CA . ASN A 1 197 ? -14.565 1.741 0.576 1.00 87.38 197 ASN A CA 1
ATOM 1588 C C . ASN A 1 197 ? -15.403 2.605 1.528 1.00 87.38 197 ASN A C 1
ATOM 1590 O O . ASN A 1 197 ? -14.900 3.101 2.531 1.00 87.38 197 ASN A O 1
ATOM 1594 N N . LYS A 1 198 ? -16.717 2.701 1.277 1.00 86.75 198 LYS A N 1
ATOM 1595 C CA . LYS A 1 198 ? -17.663 3.413 2.154 1.00 86.75 198 LYS A CA 1
ATOM 1596 C C . LYS A 1 198 ? -17.721 2.802 3.557 1.00 86.75 198 LYS A C 1
ATOM 1598 O O . LYS A 1 198 ? -17.792 3.542 4.532 1.00 86.75 198 LYS A O 1
ATOM 1603 N N . GLN A 1 199 ? -17.679 1.470 3.662 1.00 88.00 199 GLN A N 1
ATOM 1604 C CA . GLN A 1 199 ? -17.636 0.757 4.944 1.00 88.00 199 GLN A CA 1
ATOM 1605 C C . GLN A 1 199 ? -16.365 1.083 5.719 1.00 88.00 199 GLN A C 1
ATOM 1607 O O . GLN A 1 199 ? -16.442 1.521 6.865 1.00 88.00 199 GLN A O 1
ATOM 1612 N N . GLY A 1 200 ? -15.210 0.892 5.078 1.00 91.88 200 GLY A N 1
ATOM 1613 C CA . GLY A 1 200 ? -13.911 1.139 5.695 1.00 91.88 200 GLY A CA 1
ATOM 1614 C C . GLY A 1 200 ? -13.758 2.596 6.129 1.00 91.88 200 GLY A C 1
ATOM 1615 O O . GLY A 1 200 ? -13.459 2.852 7.292 1.00 91.88 200 GLY A O 1
ATOM 1616 N N . MET A 1 201 ? -14.052 3.554 5.241 1.00 92.19 201 MET A N 1
ATOM 1617 C CA . MET A 1 201 ? -13.925 4.983 5.548 1.00 92.19 201 MET A CA 1
ATOM 1618 C C . MET A 1 201 ? -14.858 5.437 6.664 1.00 92.19 201 MET A C 1
ATOM 1620 O O . MET A 1 201 ? -14.439 6.216 7.518 1.00 92.19 201 MET A O 1
ATOM 1624 N N . TYR A 1 202 ? -16.105 4.954 6.686 1.00 91.94 202 TYR A N 1
ATOM 1625 C CA . TYR A 1 202 ? -17.023 5.256 7.781 1.00 91.94 202 TYR A CA 1
ATOM 1626 C C . TYR A 1 202 ? -16.431 4.799 9.118 1.00 91.94 202 TYR A C 1
ATOM 1628 O O . TYR A 1 202 ? -16.343 5.592 10.052 1.00 91.94 202 TYR A O 1
ATOM 1636 N N . ILE A 1 203 ? -15.957 3.552 9.193 1.00 93.75 203 ILE A N 1
ATOM 1637 C CA . ILE A 1 203 ? -15.362 3.003 10.415 1.00 93.75 203 ILE A CA 1
ATOM 1638 C C . ILE A 1 203 ? -14.118 3.796 10.826 1.00 93.75 203 ILE A C 1
ATOM 1640 O O . ILE A 1 203 ? -14.016 4.185 11.987 1.00 93.75 203 ILE A O 1
ATOM 1644 N N . LEU A 1 204 ? -13.213 4.097 9.889 1.00 96.25 204 LEU A N 1
ATOM 1645 C CA . LEU A 1 204 ? -12.005 4.887 10.151 1.00 96.25 204 LEU A CA 1
ATOM 1646 C C . LEU A 1 204 ? -12.333 6.275 10.712 1.00 96.25 204 LEU A C 1
ATOM 1648 O O . LEU A 1 204 ? -11.733 6.703 11.697 1.00 96.25 204 LEU A O 1
ATOM 1652 N N . GLN A 1 205 ? -13.323 6.964 10.139 1.00 95.19 205 GLN A N 1
ATOM 1653 C CA . GLN A 1 205 ? -13.760 8.270 10.635 1.00 95.19 205 GLN A CA 1
ATOM 1654 C C . GLN A 1 205 ? -14.356 8.181 12.044 1.00 95.19 205 GLN A C 1
ATOM 1656 O O . GLN A 1 205 ? -14.058 9.031 12.885 1.00 95.19 205 GLN A O 1
ATOM 1661 N N . GLN A 1 206 ? -15.157 7.149 12.327 1.00 95.31 206 GLN A N 1
ATOM 1662 C CA . GLN A 1 206 ? -15.701 6.929 13.668 1.00 95.31 206 GLN A CA 1
ATOM 1663 C C . GLN A 1 206 ? -14.595 6.610 14.680 1.00 95.31 206 GLN A C 1
ATOM 1665 O O . GLN A 1 206 ? -14.569 7.198 15.761 1.00 95.31 206 GLN A O 1
ATOM 1670 N N . MET A 1 207 ? -13.648 5.735 14.322 1.00 96.06 207 MET A N 1
ATOM 1671 C CA . MET A 1 207 ? -12.483 5.412 15.151 1.00 96.06 207 MET A CA 1
ATOM 1672 C C . MET A 1 207 ? -11.679 6.667 15.484 1.00 96.06 207 MET A C 1
ATOM 1674 O O . MET A 1 207 ? -11.370 6.896 16.650 1.00 96.06 207 MET A O 1
ATOM 1678 N N . ARG A 1 208 ? -11.398 7.510 14.485 1.00 95.88 208 ARG A N 1
ATOM 1679 C CA . ARG A 1 208 ? -10.701 8.787 14.666 1.00 95.88 208 ARG A CA 1
ATOM 1680 C C . ARG A 1 208 ? -11.428 9.699 15.647 1.00 95.88 208 ARG A C 1
ATOM 1682 O O . ARG A 1 208 ? -10.820 10.195 16.591 1.00 95.88 208 ARG A O 1
ATOM 1689 N N . ASN A 1 209 ? -12.723 9.924 15.430 1.00 94.50 209 ASN A N 1
ATOM 1690 C CA . ASN A 1 209 ? -13.511 10.832 16.262 1.00 94.50 209 ASN A CA 1
ATOM 1691 C C . ASN A 1 209 ? -13.587 10.342 17.715 1.00 94.50 209 ASN A C 1
ATOM 1693 O O . ASN A 1 209 ? -13.457 11.139 18.641 1.00 94.50 209 ASN A O 1
ATOM 1697 N N . HIS A 1 210 ? -1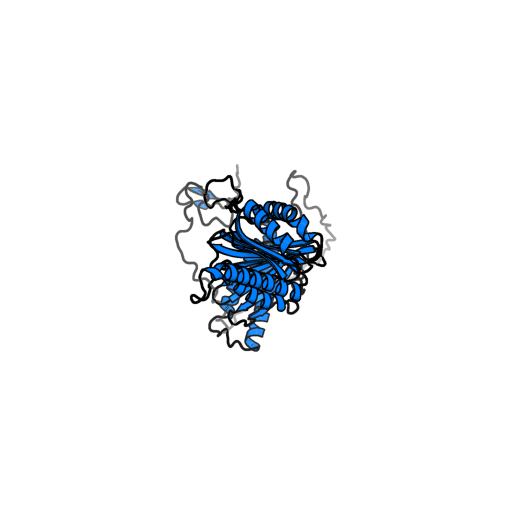3.756 9.034 17.921 1.00 94.94 210 HIS A N 1
ATOM 1698 C CA . HIS A 1 210 ? -13.794 8.454 19.258 1.00 94.94 210 HIS A CA 1
ATOM 1699 C C . HIS A 1 210 ? -12.429 8.506 19.946 1.00 94.94 210 HIS A C 1
ATOM 1701 O O . HIS A 1 210 ? -12.331 8.939 21.094 1.00 94.94 210 HIS A O 1
ATOM 1707 N N . LEU A 1 211 ? -11.366 8.110 19.241 1.00 94.00 211 LEU A N 1
ATOM 1708 C CA . LEU A 1 211 ? -10.022 8.068 19.803 1.00 94.00 211 LEU A CA 1
ATOM 1709 C C . LEU A 1 211 ? -9.503 9.466 20.151 1.00 94.00 211 LEU A C 1
ATOM 1711 O O . LEU A 1 211 ? -8.865 9.617 21.189 1.00 94.00 211 LEU A O 1
ATOM 1715 N N . LYS A 1 212 ? -9.846 10.492 19.359 1.00 91.31 212 LYS A N 1
ATOM 1716 C CA . LYS A 1 212 ? -9.517 11.889 19.673 1.00 91.31 212 LYS A CA 1
ATOM 1717 C C . LYS A 1 212 ? -9.926 12.253 21.100 1.00 91.31 212 LYS A C 1
ATOM 1719 O O . LYS A 1 212 ? -9.123 12.823 21.825 1.00 91.31 212 LYS A O 1
ATOM 1724 N N . ASN A 1 213 ? -11.125 11.854 21.527 1.00 89.88 213 ASN A N 1
ATOM 1725 C CA . ASN A 1 213 ? -11.626 12.123 22.877 1.00 89.88 213 ASN A CA 1
ATOM 1726 C C . ASN A 1 213 ? -10.890 11.319 23.961 1.00 89.88 213 ASN A C 1
ATOM 1728 O O . ASN A 1 213 ? -10.773 11.774 25.095 1.00 89.88 213 ASN A O 1
ATOM 1732 N N . LEU A 1 214 ? -10.393 10.124 23.633 1.00 91.06 214 LEU A N 1
ATOM 1733 C CA . LEU A 1 214 ? -9.649 9.273 24.569 1.00 91.06 214 LEU A CA 1
ATOM 1734 C C . LEU A 1 214 ? -8.205 9.738 24.798 1.00 91.06 214 LEU A C 1
ATOM 1736 O O . LEU A 1 214 ? -7.612 9.374 25.817 1.00 91.06 214 LEU A O 1
ATOM 1740 N N . LEU A 1 215 ? -7.653 10.500 23.853 1.00 90.56 215 LEU A N 1
ATOM 1741 C CA . LEU A 1 215 ? -6.268 10.972 23.859 1.00 90.56 215 LEU A CA 1
ATOM 1742 C C . LEU A 1 215 ? -6.118 12.431 24.321 1.00 90.56 215 LEU A C 1
ATOM 1744 O O . LEU A 1 215 ? -4.994 12.912 24.417 1.00 90.56 215 LEU A O 1
ATOM 1748 N N . ILE A 1 216 ? -7.212 13.139 24.632 1.00 89.62 216 ILE A N 1
ATOM 1749 C CA . ILE A 1 216 ? -7.150 14.534 25.105 1.00 89.62 216 ILE A CA 1
ATOM 1750 C C . ILE A 1 216 ? -6.254 14.631 26.345 1.00 89.62 216 ILE A C 1
ATOM 1752 O O . ILE A 1 216 ? -6.479 13.935 27.336 1.00 89.62 216 ILE A O 1
ATOM 1756 N N . GLY A 1 217 ? -5.253 15.515 26.278 1.00 83.81 217 GLY A N 1
ATOM 1757 C CA . GLY A 1 217 ? -4.320 15.780 27.375 1.00 83.81 217 GLY A CA 1
ATOM 1758 C C . GLY A 1 217 ? -3.326 14.651 27.655 1.00 83.81 217 GLY A C 1
ATOM 1759 O O . GLY A 1 217 ? -2.672 14.681 28.694 1.00 83.81 217 GLY A O 1
ATOM 1760 N N . LYS A 1 218 ? -3.220 13.650 26.771 1.00 88.00 218 LYS A N 1
ATOM 1761 C CA . LYS A 1 218 ? -2.246 12.563 26.898 1.00 88.00 218 LYS A CA 1
ATOM 1762 C C . LYS A 1 218 ? -1.041 12.798 26.001 1.00 88.00 218 LYS A C 1
ATOM 1764 O O . LYS A 1 218 ? -1.194 13.170 24.842 1.00 88.00 218 LYS A O 1
ATOM 1769 N N . ASP A 1 219 ? 0.135 12.495 26.533 1.00 87.75 219 ASP A N 1
ATOM 1770 C CA . ASP A 1 219 ? 1.354 12.362 25.746 1.00 87.75 219 ASP A CA 1
ATOM 1771 C C . ASP A 1 219 ? 1.347 11.003 25.032 1.00 87.75 219 ASP A C 1
ATOM 1773 O O . ASP A 1 219 ? 1.267 9.959 25.684 1.00 87.75 219 ASP A O 1
ATOM 1777 N N . LEU A 1 220 ? 1.375 11.024 23.697 1.00 86.81 220 LEU A N 1
ATOM 1778 C CA . LEU A 1 220 ? 1.309 9.825 22.858 1.00 86.81 220 LEU A CA 1
ATOM 1779 C C . LEU A 1 220 ? 2.569 8.967 22.968 1.00 86.81 220 LEU A C 1
ATOM 1781 O O . LEU A 1 220 ? 2.476 7.746 22.824 1.00 86.81 220 LEU A O 1
ATOM 1785 N N . ASP A 1 221 ? 3.709 9.591 23.249 1.00 84.31 221 ASP A N 1
ATOM 1786 C CA . ASP A 1 221 ? 5.009 8.923 23.268 1.00 84.31 221 ASP A CA 1
ATOM 1787 C C . ASP A 1 221 ? 5.273 8.242 24.610 1.00 84.31 221 ASP A C 1
ATOM 1789 O O . ASP A 1 221 ? 5.981 7.240 24.682 1.00 84.31 221 ASP A O 1
ATOM 1793 N N . ASN A 1 222 ? 4.614 8.728 25.663 1.00 87.88 222 ASN A N 1
ATOM 1794 C CA . ASN A 1 222 ? 4.770 8.244 27.030 1.00 87.88 222 ASN A CA 1
ATOM 1795 C C . ASN A 1 222 ? 3.495 7.586 27.588 1.00 87.88 222 ASN A C 1
ATOM 1797 O O . ASN A 1 222 ? 3.257 7.580 28.800 1.00 87.88 222 ASN A O 1
ATOM 1801 N N . LEU A 1 223 ? 2.659 6.998 26.725 1.00 89.31 223 LEU A N 1
ATOM 1802 C CA . LEU A 1 223 ? 1.467 6.269 27.166 1.00 89.31 223 LEU A CA 1
ATOM 1803 C C . LEU A 1 223 ? 1.840 5.047 28.015 1.00 89.31 223 LEU A C 1
ATOM 1805 O O . LEU A 1 223 ? 2.503 4.113 27.561 1.00 89.31 223 LEU A O 1
ATOM 1809 N N . SER A 1 224 ? 1.326 4.998 29.245 1.00 90.94 224 SER A N 1
ATOM 1810 C CA . SER A 1 224 ? 1.536 3.847 30.121 1.00 90.94 224 SER A CA 1
ATOM 1811 C C . SER A 1 224 ? 0.829 2.590 29.589 1.00 90.94 224 SER A C 1
ATOM 1813 O O . SER A 1 224 ? -0.199 2.655 28.907 1.00 90.94 224 SER A O 1
ATOM 1815 N N . LYS A 1 225 ? 1.303 1.400 29.990 1.00 91.69 225 LYS A N 1
ATOM 1816 C CA . LYS A 1 225 ? 0.616 0.125 29.688 1.00 91.69 225 LYS A CA 1
ATOM 1817 C C . LYS A 1 225 ? -0.848 0.130 30.147 1.00 91.69 225 LYS A C 1
ATOM 1819 O O . LYS A 1 225 ? -1.711 -0.446 29.483 1.00 91.69 225 LYS A O 1
ATOM 1824 N N . MET A 1 226 ? -1.137 0.793 31.268 1.00 92.06 226 MET A N 1
ATOM 1825 C CA . MET A 1 226 ? -2.496 0.934 31.786 1.00 92.06 226 MET A CA 1
ATOM 1826 C C . MET A 1 226 ? -3.353 1.844 30.894 1.00 92.06 226 MET A C 1
ATOM 1828 O O . MET A 1 226 ? -4.528 1.545 30.677 1.00 92.06 226 MET A O 1
ATOM 1832 N N . ASP A 1 227 ? -2.790 2.924 30.348 1.00 92.69 227 ASP A N 1
ATOM 1833 C CA . ASP A 1 227 ? -3.487 3.794 29.397 1.00 92.69 227 ASP A CA 1
ATOM 1834 C C . ASP A 1 227 ? -3.832 3.059 28.110 1.00 92.69 227 ASP A C 1
ATOM 1836 O O . ASP A 1 227 ? -4.988 3.095 27.686 1.00 92.69 227 ASP A O 1
ATOM 1840 N N . LEU A 1 228 ? -2.869 2.332 27.541 1.00 92.81 228 LEU A N 1
ATOM 1841 C CA . LEU A 1 228 ? -3.081 1.510 26.349 1.00 92.81 228 LEU A CA 1
ATOM 1842 C C . LEU A 1 228 ? -4.164 0.451 26.587 1.00 92.81 228 LEU A C 1
ATOM 1844 O O . LEU A 1 228 ? -5.045 0.258 25.749 1.00 92.81 228 LEU A O 1
ATOM 1848 N N . HIS A 1 229 ? -4.172 -0.189 27.761 1.00 93.31 229 HIS A N 1
ATOM 1849 C CA . HIS A 1 229 ? -5.217 -1.145 28.124 1.00 93.31 229 HIS A CA 1
ATOM 1850 C C . HIS A 1 229 ? -6.606 -0.487 28.225 1.00 93.31 229 HIS A C 1
ATOM 1852 O O . HIS A 1 229 ? -7.587 -1.011 27.691 1.00 93.31 229 HIS A O 1
ATOM 1858 N N . LYS A 1 230 ? -6.702 0.693 28.855 1.00 93.38 230 LYS A N 1
ATOM 1859 C CA . LYS A 1 230 ? -7.955 1.466 28.945 1.00 93.38 230 LYS A CA 1
ATOM 1860 C C . LYS A 1 230 ? -8.459 1.889 27.563 1.00 93.38 230 LYS A C 1
ATOM 1862 O O . LYS A 1 230 ? -9.653 1.757 27.293 1.00 93.38 230 LYS A O 1
ATOM 1867 N N . ILE A 1 231 ? -7.564 2.368 26.696 1.00 94.62 231 ILE A N 1
ATOM 1868 C CA . ILE A 1 231 ? -7.879 2.738 25.310 1.00 94.62 231 ILE A CA 1
ATOM 1869 C C . ILE A 1 231 ? -8.402 1.515 24.561 1.00 94.62 231 ILE A C 1
ATOM 1871 O O . ILE A 1 231 ? -9.494 1.573 23.999 1.00 94.62 231 ILE A O 1
ATOM 1875 N N . LYS A 1 232 ? -7.687 0.385 24.624 1.00 94.06 232 LYS A N 1
ATOM 1876 C CA . LYS A 1 232 ? -8.086 -0.865 23.968 1.00 94.06 232 LYS A CA 1
ATOM 1877 C C . LYS A 1 232 ? -9.489 -1.309 24.367 1.00 94.06 232 LYS A C 1
ATOM 1879 O O . LYS A 1 232 ? -10.306 -1.575 23.491 1.00 94.06 232 LYS A O 1
ATOM 1884 N N . ASN A 1 233 ? -9.796 -1.344 25.662 1.00 93.56 233 ASN A N 1
ATOM 1885 C CA . ASN A 1 233 ? -11.109 -1.788 26.137 1.00 93.56 233 ASN A CA 1
ATOM 1886 C C . ASN A 1 233 ? -12.240 -0.861 25.662 1.00 93.56 233 ASN A C 1
ATOM 1888 O O . ASN A 1 233 ? -13.291 -1.340 25.235 1.00 93.56 233 ASN A O 1
ATOM 1892 N N . ARG A 1 234 ? -12.025 0.462 25.694 1.00 95.12 234 ARG A N 1
ATOM 1893 C CA . ARG A 1 234 ? -13.015 1.442 25.215 1.00 95.12 234 ARG A CA 1
ATOM 1894 C C . ARG A 1 234 ? -13.218 1.350 23.702 1.00 95.12 234 ARG A C 1
ATOM 1896 O O . ARG A 1 234 ? -14.360 1.308 23.248 1.00 95.12 234 ARG A O 1
ATOM 1903 N N . MET A 1 235 ? -12.131 1.226 22.944 1.00 95.12 235 MET A N 1
ATOM 1904 C CA . MET A 1 235 ? -12.168 1.034 21.493 1.00 95.12 235 MET A CA 1
ATOM 1905 C C . MET A 1 235 ? -12.874 -0.270 21.107 1.00 95.12 235 MET A C 1
ATOM 1907 O O . MET A 1 235 ? -13.704 -0.259 20.207 1.00 95.12 235 MET A O 1
ATOM 1911 N N . ASP A 1 236 ? -12.625 -1.378 21.808 1.00 93.44 236 ASP A N 1
ATOM 1912 C CA . ASP A 1 236 ? -13.283 -2.664 21.539 1.00 93.44 236 ASP A CA 1
ATOM 1913 C C . ASP A 1 236 ? -14.807 -2.588 21.706 1.00 93.44 236 ASP A C 1
ATOM 1915 O O . ASP A 1 236 ? -15.550 -3.140 20.891 1.00 93.44 236 ASP A O 1
ATOM 1919 N N . VAL A 1 237 ? -15.285 -1.898 22.746 1.00 93.00 237 VAL A N 1
ATOM 1920 C CA . VAL A 1 237 ? -16.722 -1.662 22.959 1.00 93.00 237 VAL A CA 1
ATOM 1921 C C . VAL A 1 237 ? -17.283 -0.758 21.862 1.00 93.00 237 VAL A C 1
ATOM 1923 O O . VAL A 1 237 ? -18.328 -1.064 21.283 1.00 93.00 237 VAL A O 1
ATOM 1926 N N . PHE A 1 238 ? -16.571 0.320 21.534 1.00 94.00 238 PHE A N 1
ATOM 1927 C CA . PHE A 1 238 ? -16.988 1.274 20.513 1.00 94.00 238 PHE A CA 1
ATOM 1928 C C . PHE A 1 238 ? -17.057 0.648 19.112 1.00 94.00 238 PHE A C 1
ATOM 1930 O O . PHE A 1 238 ? -18.058 0.812 18.418 1.00 94.00 238 PHE A O 1
ATOM 1937 N N . ILE A 1 239 ? -16.058 -0.144 18.710 1.00 92.94 239 ILE A N 1
ATOM 1938 C CA . ILE A 1 239 ? -16.042 -0.824 17.406 1.00 92.94 239 ILE A CA 1
ATOM 1939 C C . ILE A 1 239 ? -17.236 -1.772 17.267 1.00 92.94 239 ILE A C 1
ATOM 1941 O O . ILE A 1 239 ? -17.907 -1.791 16.235 1.00 92.94 239 ILE A O 1
ATOM 1945 N N . LYS A 1 240 ? -17.567 -2.529 18.319 1.00 90.88 240 LYS A N 1
ATOM 1946 C CA . LYS A 1 240 ? -18.766 -3.383 18.309 1.00 90.88 240 LYS A CA 1
ATOM 1947 C C . LYS A 1 240 ? -20.038 -2.560 18.112 1.00 90.88 240 LYS A C 1
ATOM 1949 O O . LYS A 1 240 ? -20.928 -2.976 17.370 1.00 90.88 240 LYS A O 1
ATOM 1954 N N . HIS A 1 241 ? -20.125 -1.401 18.759 1.00 90.94 241 HIS A N 1
ATOM 1955 C CA . HIS A 1 241 ? -21.264 -0.503 18.623 1.00 90.94 241 HIS A CA 1
ATOM 1956 C C . HIS A 1 241 ? -21.409 0.023 17.185 1.00 90.94 241 HIS A C 1
ATOM 1958 O O . HIS A 1 241 ? -22.449 -0.214 16.572 1.00 90.94 241 HIS A O 1
ATOM 1964 N N . ILE A 1 242 ? -20.360 0.611 16.597 1.00 91.31 242 ILE A N 1
ATOM 1965 C CA . ILE A 1 242 ? -20.430 1.173 15.234 1.00 91.31 242 ILE A CA 1
ATOM 1966 C C . ILE A 1 242 ? -20.688 0.106 14.165 1.00 91.31 242 ILE A C 1
ATOM 1968 O O . ILE A 1 242 ? -21.398 0.365 13.198 1.00 91.31 242 ILE A O 1
ATOM 1972 N N . LEU A 1 243 ? -20.168 -1.117 14.329 1.00 89.19 243 LEU A N 1
ATOM 1973 C CA . LEU A 1 243 ? -20.441 -2.209 13.391 1.00 89.19 243 LEU A CA 1
ATOM 1974 C C . LEU A 1 243 ? -21.915 -2.624 13.447 1.00 89.19 243 LEU A C 1
ATOM 1976 O O . LEU A 1 243 ? -22.532 -2.866 12.407 1.00 89.19 243 LEU A O 1
ATOM 1980 N N . LYS A 1 244 ? -22.506 -2.654 14.647 1.00 86.62 244 LYS A N 1
ATOM 1981 C CA . LYS A 1 244 ? -23.934 -2.929 14.838 1.00 86.62 244 LYS A CA 1
ATOM 1982 C C . LYS A 1 244 ? -24.809 -1.830 14.230 1.00 86.62 244 LYS A C 1
ATOM 1984 O O . LYS A 1 244 ? -25.812 -2.149 13.590 1.00 86.62 244 LYS A O 1
ATOM 1989 N N . GLU A 1 245 ? -24.438 -0.563 14.404 1.00 85.00 245 GLU A N 1
ATOM 1990 C CA . GLU A 1 245 ? -25.126 0.566 13.766 1.00 85.00 245 GLU A CA 1
ATOM 1991 C C . GLU A 1 245 ? -25.025 0.493 12.245 1.00 85.00 245 GLU A C 1
ATOM 1993 O O . GLU A 1 245 ? -26.036 0.596 11.548 1.00 85.00 245 GLU A O 1
ATOM 1998 N N . TYR A 1 246 ? -23.829 0.215 11.727 1.00 82.81 246 TYR A N 1
ATOM 1999 C CA . TYR A 1 246 ? -23.593 0.091 10.297 1.00 82.81 246 TYR A CA 1
ATOM 2000 C C . TYR A 1 246 ? -24.442 -1.024 9.668 1.00 82.81 246 TYR A C 1
ATOM 2002 O O . TYR A 1 246 ? -25.101 -0.797 8.655 1.00 82.81 246 TYR A O 1
ATOM 2010 N N . MET A 1 247 ? -24.531 -2.198 10.305 1.00 79.19 247 MET A N 1
ATOM 2011 C CA . MET A 1 247 ? -25.461 -3.269 9.902 1.00 79.19 247 MET A CA 1
ATOM 2012 C C . MET A 1 247 ? -26.937 -2.840 9.938 1.00 79.19 247 MET A C 1
ATOM 2014 O O . MET A 1 247 ? -27.786 -3.415 9.256 1.00 79.19 247 MET A O 1
ATOM 2018 N N . GLY A 1 248 ? -27.275 -1.847 10.760 1.00 74.69 248 GLY A N 1
ATOM 2019 C CA . GLY A 1 248 ? -28.587 -1.214 10.763 1.00 74.69 248 GLY A CA 1
ATOM 2020 C C . GLY A 1 248 ? -28.858 -0.379 9.508 1.00 74.69 248 GLY A C 1
ATOM 2021 O O . GLY A 1 248 ? -30.008 -0.327 9.069 1.00 74.69 248 GLY A O 1
ATOM 2022 N N . MET A 1 249 ? -27.807 0.217 8.936 1.00 72.44 249 MET A N 1
ATOM 2023 C CA . MET A 1 249 ? -27.836 1.175 7.824 1.00 72.44 249 MET A CA 1
ATOM 2024 C C . MET A 1 249 ? -27.549 0.562 6.446 1.00 72.44 249 MET A C 1
ATOM 2026 O O . MET A 1 249 ? -27.809 1.208 5.433 1.00 72.44 249 MET A O 1
ATOM 2030 N N . THR A 1 250 ? -27.045 -0.675 6.370 1.00 65.75 250 THR A N 1
ATOM 2031 C CA . THR A 1 250 ? -26.684 -1.350 5.104 1.00 65.75 250 THR A CA 1
ATOM 2032 C C . THR A 1 250 ? -27.817 -1.453 4.080 1.00 65.75 250 THR A C 1
ATOM 2034 O O . THR A 1 250 ? -27.538 -1.650 2.902 1.00 65.75 250 THR A O 1
ATOM 2037 N N . ASP A 1 251 ? -29.076 -1.297 4.500 1.00 59.31 251 ASP A N 1
ATOM 2038 C CA . ASP A 1 251 ? -30.238 -1.257 3.600 1.00 59.31 251 ASP A CA 1
ATOM 2039 C C . ASP A 1 251 ? -30.313 0.053 2.776 1.00 59.31 251 ASP A C 1
ATOM 2041 O O . ASP A 1 251 ? -31.044 0.111 1.791 1.00 59.31 251 ASP A O 1
ATOM 2045 N N . ILE A 1 252 ? -29.586 1.104 3.178 1.00 59.84 252 ILE A N 1
ATOM 2046 C CA . ILE A 1 252 ? -29.685 2.475 2.637 1.00 59.84 252 ILE A CA 1
ATOM 2047 C C . ILE A 1 252 ? -28.426 2.859 1.837 1.00 59.84 252 ILE A C 1
ATOM 2049 O O . ILE A 1 252 ? -28.489 3.664 0.908 1.00 59.84 252 ILE A O 1
ATOM 2053 N N . ILE A 1 253 ? -27.268 2.282 2.170 1.00 63.12 253 ILE A N 1
ATOM 2054 C CA . ILE A 1 253 ? -25.982 2.655 1.568 1.00 63.12 253 ILE A CA 1
ATOM 2055 C C . ILE A 1 253 ? -25.769 1.875 0.267 1.00 63.12 253 ILE A C 1
ATOM 2057 O O . ILE A 1 253 ? -25.611 0.656 0.272 1.00 63.12 253 ILE A O 1
ATOM 2061 N N . SER A 1 254 ? -25.725 2.596 -0.857 1.00 65.81 254 SER A N 1
ATOM 2062 C CA . SER A 1 254 ? -25.393 2.020 -2.163 1.00 65.81 254 SER A CA 1
ATOM 2063 C C . SER A 1 254 ? -23.959 1.483 -2.186 1.00 65.81 254 SER A C 1
ATOM 2065 O O . SER A 1 254 ? -23.011 2.208 -1.868 1.00 65.81 254 SER A O 1
ATOM 2067 N N . ASP A 1 255 ? -23.810 0.241 -2.645 1.00 66.88 255 ASP A N 1
ATOM 2068 C CA . ASP A 1 255 ? -22.521 -0.407 -2.906 1.00 66.88 255 ASP A CA 1
ATOM 2069 C C . ASP A 1 255 ? -21.864 0.055 -4.217 1.00 66.88 255 ASP A C 1
ATOM 2071 O O . ASP A 1 255 ? -20.763 -0.392 -4.514 1.00 66.88 255 ASP A O 1
ATOM 2075 N N . LYS A 1 256 ? -22.510 0.922 -5.013 1.00 68.38 256 LYS A N 1
ATOM 2076 C CA . LYS A 1 256 ? -21.879 1.448 -6.229 1.00 68.38 256 LYS A CA 1
ATOM 2077 C C . LYS A 1 256 ? -20.652 2.276 -5.853 1.00 68.38 256 LYS A C 1
ATOM 2079 O O . LYS A 1 256 ? -20.773 3.231 -5.069 1.00 68.38 256 LYS A O 1
ATOM 2084 N N . ASP A 1 257 ? -19.511 1.897 -6.418 1.00 65.75 257 ASP A N 1
ATOM 2085 C CA . ASP A 1 257 ? -18.304 2.710 -6.398 1.00 65.75 257 ASP A CA 1
ATOM 2086 C C . ASP A 1 257 ? -18.544 4.010 -7.167 1.00 65.75 257 ASP A C 1
ATOM 2088 O O . ASP A 1 257 ? -19.368 4.074 -8.084 1.00 65.75 257 ASP A O 1
ATOM 2092 N N . ILE A 1 258 ? -17.874 5.066 -6.720 1.00 67.06 258 ILE A N 1
ATOM 2093 C CA . ILE A 1 258 ? -17.903 6.361 -7.393 1.00 67.06 258 ILE A CA 1
ATOM 2094 C C . ILE A 1 258 ? -16.989 6.229 -8.607 1.00 67.06 258 ILE A C 1
ATOM 2096 O O . ILE A 1 258 ? -15.842 5.804 -8.467 1.00 67.06 258 ILE A O 1
ATOM 2100 N N . THR A 1 259 ? -17.515 6.534 -9.790 1.00 69.00 259 THR A N 1
ATOM 2101 C CA . THR A 1 259 ? -16.716 6.559 -11.014 1.00 69.00 259 THR A CA 1
ATOM 2102 C C . THR A 1 259 ? -15.696 7.692 -10.900 1.00 69.00 259 THR A C 1
ATOM 2104 O O . THR A 1 259 ? -16.116 8.811 -10.604 1.00 69.00 259 THR A O 1
ATOM 2107 N N . PRO A 1 260 ? -14.395 7.427 -11.104 1.00 71.38 260 PRO A N 1
ATOM 2108 C CA . PRO A 1 260 ? -13.386 8.480 -11.122 1.00 71.38 260 PRO A CA 1
ATOM 2109 C C . PRO A 1 260 ? -13.730 9.545 -12.167 1.00 71.38 260 PRO A C 1
ATOM 2111 O O . PRO A 1 260 ? -14.206 9.199 -13.249 1.00 71.38 260 PRO A O 1
ATOM 2114 N N . ILE A 1 261 ? -13.486 10.818 -11.846 1.00 78.12 261 ILE A N 1
ATOM 2115 C CA . ILE A 1 261 ? -13.637 11.926 -12.803 1.00 78.12 261 ILE A CA 1
ATOM 2116 C C . ILE A 1 261 ? -12.622 11.799 -13.945 1.00 78.12 261 ILE A C 1
ATOM 2118 O O . ILE A 1 261 ? -12.945 12.093 -15.094 1.00 78.12 261 ILE A O 1
ATOM 2122 N N . ASP A 1 262 ? -11.407 11.349 -13.629 1.00 82.25 262 ASP A N 1
ATOM 2123 C CA . ASP A 1 262 ? -10.343 11.190 -14.611 1.00 82.25 262 ASP A CA 1
ATOM 2124 C C . ASP A 1 262 ? -10.592 9.970 -15.507 1.00 82.25 262 ASP A C 1
ATOM 2126 O O . ASP A 1 262 ? -10.813 8.850 -15.037 1.00 82.25 262 ASP A O 1
ATOM 2130 N N . ASP A 1 263 ? -10.501 10.180 -16.817 1.00 87.19 263 ASP A N 1
ATOM 2131 C CA . ASP A 1 263 ? -10.574 9.118 -17.826 1.00 87.19 263 ASP A CA 1
ATOM 2132 C C . ASP A 1 263 ? -9.194 8.759 -18.390 1.00 87.19 263 ASP A C 1
ATOM 2134 O O . ASP A 1 263 ? -9.085 8.211 -19.475 1.00 87.19 263 ASP A O 1
ATOM 2138 N N . TRP A 1 264 ? -8.125 9.086 -17.668 1.00 90.25 264 TRP A N 1
ATOM 2139 C CA . TRP A 1 264 ? -6.752 8.892 -18.119 1.00 90.25 264 TRP A CA 1
ATOM 2140 C C . TRP A 1 264 ? -5.893 8.236 -17.038 1.00 90.25 264 TRP A C 1
ATOM 2142 O O . TRP A 1 264 ? -6.214 8.308 -15.853 1.00 90.25 264 TRP A O 1
ATOM 2152 N N . ILE A 1 265 ? -4.785 7.609 -17.430 1.00 91.44 265 ILE A N 1
ATOM 2153 C CA . ILE A 1 265 ? -3.724 7.156 -16.526 1.00 91.44 265 ILE A CA 1
ATOM 2154 C C . ILE A 1 265 ? -2.358 7.516 -17.106 1.00 91.44 265 ILE A C 1
ATOM 2156 O O . ILE A 1 265 ? -2.083 7.234 -18.268 1.00 91.44 265 ILE A O 1
ATOM 2160 N N . ARG A 1 266 ? -1.496 8.137 -16.303 1.00 91.50 266 ARG A N 1
ATOM 2161 C CA . ARG A 1 266 ? -0.108 8.447 -16.658 1.00 91.50 266 ARG A CA 1
ATOM 2162 C C . ARG A 1 266 ? 0.836 7.494 -15.947 1.00 91.50 266 ARG A C 1
ATOM 2164 O O . ARG A 1 266 ? 0.655 7.259 -14.757 1.00 91.50 266 ARG A O 1
ATOM 2171 N N . PHE A 1 267 ? 1.857 7.001 -16.636 1.00 92.25 267 PHE A N 1
ATOM 2172 C CA . PHE A 1 267 ? 2.929 6.213 -16.023 1.00 92.25 267 PHE A CA 1
ATOM 2173 C C . PHE A 1 267 ? 4.202 7.040 -15.875 1.00 92.25 267 PHE A C 1
ATOM 2175 O O . PHE A 1 267 ? 4.682 7.629 -16.839 1.00 92.25 267 PHE A O 1
ATOM 2182 N N . ASP A 1 268 ? 4.756 7.053 -14.666 1.00 91.81 268 ASP A N 1
ATOM 2183 C CA . ASP A 1 268 ? 5.936 7.847 -14.317 1.00 91.81 268 ASP A CA 1
ATOM 2184 C C . ASP A 1 268 ? 7.197 6.984 -14.148 1.00 91.81 268 ASP A C 1
ATOM 2186 O O . ASP A 1 268 ? 8.322 7.484 -14.185 1.00 91.81 268 ASP A O 1
ATOM 2190 N N . TYR A 1 269 ? 7.038 5.670 -13.993 1.00 93.88 269 TYR A N 1
ATOM 2191 C CA . TYR A 1 269 ? 8.149 4.733 -13.859 1.00 93.88 269 TYR A CA 1
ATOM 2192 C C . TYR A 1 269 ? 7.714 3.317 -14.232 1.00 93.88 269 TYR A C 1
ATOM 2194 O O . TYR A 1 269 ? 6.599 2.900 -13.907 1.00 93.88 269 TYR A O 1
ATOM 2202 N N . PHE A 1 270 ? 8.626 2.575 -14.853 1.00 94.75 270 PHE A N 1
ATOM 2203 C CA . PHE A 1 270 ? 8.514 1.144 -15.102 1.00 94.75 270 PHE A CA 1
ATOM 2204 C C . PHE A 1 270 ? 9.746 0.435 -14.553 1.00 94.75 270 PHE A C 1
ATOM 2206 O O . PHE A 1 270 ? 10.880 0.843 -14.811 1.00 94.75 270 PHE A O 1
ATOM 2213 N N . GLY A 1 271 ? 9.533 -0.677 -13.866 1.00 94.44 271 GLY A N 1
ATOM 2214 C CA . GLY A 1 271 ? 10.602 -1.595 -13.541 1.00 94.44 271 GLY A CA 1
ATOM 2215 C C . GLY A 1 271 ? 10.158 -3.046 -13.602 1.00 94.44 271 GLY A C 1
ATOM 2216 O O . GLY A 1 271 ? 8.971 -3.372 -13.560 1.00 94.44 271 GLY A O 1
ATOM 2217 N N . MET A 1 272 ? 11.147 -3.915 -13.756 1.00 94.06 272 MET A N 1
ATOM 2218 C CA . MET A 1 272 ? 10.972 -5.350 -13.839 1.00 94.06 272 MET A CA 1
ATOM 2219 C C . MET A 1 272 ? 12.104 -6.053 -13.104 1.00 94.06 272 MET A C 1
ATOM 2221 O O . MET A 1 272 ? 13.280 -5.753 -13.333 1.00 94.06 272 MET A O 1
ATOM 2225 N N . SER A 1 273 ? 11.765 -7.039 -12.280 1.00 92.06 273 SER A N 1
ATOM 2226 C CA . SER A 1 273 ? 12.745 -7.807 -11.516 1.00 92.06 273 SER A CA 1
ATOM 2227 C C . SER A 1 273 ? 12.435 -9.295 -11.472 1.00 92.06 273 SER A C 1
ATOM 2229 O O . SER A 1 273 ? 11.305 -9.722 -11.700 1.00 92.06 273 SER A O 1
ATOM 2231 N N . TYR A 1 274 ? 13.466 -10.086 -11.193 1.00 90.38 274 TYR A N 1
ATOM 2232 C CA . TYR A 1 274 ? 13.381 -11.516 -10.916 1.00 90.38 274 TYR A CA 1
ATOM 2233 C C . TYR A 1 274 ? 13.872 -11.756 -9.492 1.00 90.38 274 TYR A C 1
ATOM 2235 O O . TYR A 1 274 ? 15.044 -11.520 -9.213 1.00 90.38 274 TYR A O 1
ATOM 2243 N N . ARG A 1 275 ? 13.000 -12.209 -8.582 1.00 84.50 275 ARG A N 1
ATOM 2244 C CA . ARG A 1 275 ? 13.360 -12.500 -7.173 1.00 84.50 275 ARG A CA 1
ATOM 2245 C C . ARG A 1 275 ? 14.243 -11.413 -6.512 1.00 84.50 275 ARG A C 1
ATOM 2247 O O . ARG A 1 275 ? 15.268 -11.735 -5.916 1.00 84.50 275 ARG A O 1
ATOM 2254 N N . SER A 1 276 ? 13.848 -10.142 -6.645 1.00 77.31 276 SER A N 1
ATOM 2255 C CA . SER A 1 276 ? 14.581 -8.957 -6.140 1.00 77.31 276 SER A CA 1
ATOM 2256 C C . SER A 1 276 ? 15.883 -8.606 -6.874 1.00 77.31 276 SER A C 1
ATOM 2258 O O . SER A 1 276 ? 16.703 -7.841 -6.374 1.00 77.31 276 SER A O 1
ATOM 2260 N N . ILE A 1 277 ? 16.100 -9.166 -8.065 1.00 83.50 277 ILE A N 1
ATOM 2261 C CA . ILE A 1 277 ? 17.155 -8.742 -8.985 1.00 83.50 277 ILE A CA 1
ATOM 2262 C C . ILE A 1 277 ? 16.515 -7.862 -10.054 1.00 83.50 277 ILE A C 1
ATOM 2264 O O . ILE A 1 277 ? 15.805 -8.365 -10.930 1.00 83.50 277 ILE A O 1
ATOM 2268 N N . GLY A 1 278 ? 16.765 -6.554 -9.987 1.00 83.75 278 GLY A N 1
ATOM 2269 C CA . GLY A 1 278 ? 16.326 -5.593 -10.998 1.00 83.75 278 GLY A CA 1
ATOM 2270 C C . GLY A 1 278 ? 16.908 -5.928 -12.373 1.00 83.75 278 GLY A C 1
ATOM 2271 O O . GLY A 1 278 ? 18.121 -5.937 -12.559 1.00 83.75 278 GLY A O 1
ATOM 2272 N N . THR A 1 279 ? 16.037 -6.210 -13.339 1.00 86.19 279 THR A N 1
ATOM 2273 C CA . THR A 1 279 ? 16.412 -6.512 -14.734 1.00 86.19 279 THR A CA 1
ATOM 2274 C C . THR A 1 279 ? 16.185 -5.322 -15.658 1.00 86.19 279 THR A C 1
ATOM 2276 O O . THR A 1 279 ? 16.951 -5.110 -16.595 1.00 86.19 279 THR A O 1
ATOM 2279 N N . ILE A 1 280 ? 15.150 -4.522 -15.385 1.00 91.19 280 ILE A N 1
ATOM 2280 C CA . ILE A 1 280 ? 14.860 -3.271 -16.082 1.00 91.19 280 ILE A CA 1
ATOM 2281 C C . ILE A 1 280 ? 14.408 -2.247 -15.045 1.00 91.19 280 ILE A C 1
ATOM 2283 O O . ILE A 1 280 ? 13.526 -2.521 -14.239 1.00 91.19 280 ILE A O 1
ATOM 2287 N N . SER A 1 281 ? 14.971 -1.049 -15.113 1.00 92.25 281 SER A N 1
ATOM 2288 C CA . SER A 1 281 ? 14.443 0.159 -14.490 1.00 92.25 281 SER A CA 1
ATOM 2289 C C . SER A 1 281 ? 14.370 1.244 -15.552 1.00 92.25 281 SER A C 1
ATOM 2291 O O . SER A 1 281 ? 15.248 1.331 -16.423 1.00 92.25 281 SER A O 1
ATOM 2293 N N . LYS A 1 282 ? 13.292 2.026 -15.535 1.00 92.94 282 LYS A N 1
ATOM 2294 C CA . LYS A 1 282 ? 13.182 3.216 -16.363 1.00 92.94 282 LYS A CA 1
ATOM 2295 C C . LYS A 1 282 ? 12.263 4.254 -15.733 1.00 92.94 282 LYS A C 1
ATOM 2297 O O . LYS A 1 282 ? 11.070 4.004 -15.556 1.00 92.94 282 LYS A O 1
ATOM 2302 N N . ILE A 1 283 ? 12.794 5.446 -15.476 1.00 90.81 283 ILE A N 1
ATOM 2303 C CA . ILE A 1 283 ? 11.957 6.623 -15.228 1.00 90.81 283 ILE A CA 1
ATOM 2304 C C . ILE A 1 283 ? 11.293 7.034 -16.543 1.00 90.81 283 ILE A C 1
ATOM 2306 O O . ILE A 1 283 ? 11.946 7.253 -17.567 1.00 90.81 283 ILE A O 1
ATOM 2310 N N . LEU A 1 284 ? 9.969 7.115 -16.486 1.00 89.38 284 LEU A N 1
ATOM 2311 C CA . LEU A 1 284 ? 9.085 7.518 -17.568 1.00 89.38 284 LEU A CA 1
ATOM 2312 C C . LEU A 1 284 ? 8.421 8.847 -17.239 1.00 89.38 284 LEU A C 1
ATOM 2314 O O . LEU A 1 284 ? 7.459 9.166 -17.894 1.00 89.38 284 LEU A O 1
ATOM 2318 N N . GLY A 1 285 ? 8.819 9.584 -16.208 1.00 80.88 285 GLY A N 1
ATOM 2319 C CA . GLY A 1 285 ? 8.060 10.699 -15.635 1.00 80.88 285 GLY A CA 1
ATOM 2320 C C . GLY A 1 285 ? 9.005 11.797 -15.163 1.00 80.88 285 GLY A C 1
ATOM 2321 O O . GLY A 1 285 ? 10.105 11.487 -14.724 1.00 80.88 285 GLY A O 1
ATOM 2322 N N . SER A 1 286 ? 8.607 13.067 -15.230 1.00 72.50 286 SER A N 1
ATOM 2323 C CA . SER A 1 286 ? 9.315 14.163 -14.534 1.00 72.50 286 SER A CA 1
ATOM 2324 C C . SER A 1 286 ? 8.749 14.443 -13.139 1.00 72.50 286 SER A C 1
ATOM 2326 O O . SER A 1 286 ? 9.381 15.120 -12.336 1.00 72.50 286 SER A O 1
ATOM 2328 N N . ASP A 1 287 ? 7.564 13.913 -12.834 1.00 72.69 287 ASP A N 1
ATOM 2329 C CA . ASP A 1 287 ? 6.753 14.335 -11.685 1.00 72.69 287 ASP A CA 1
ATOM 2330 C C . ASP A 1 287 ? 7.036 13.541 -10.396 1.00 72.69 287 ASP A C 1
ATOM 2332 O O . ASP A 1 287 ? 6.352 13.713 -9.373 1.00 72.69 287 ASP A O 1
ATOM 2336 N N . LEU A 1 288 ? 8.037 12.657 -10.437 1.00 73.81 288 LEU A N 1
ATOM 2337 C CA . LEU A 1 288 ? 8.512 11.911 -9.278 1.00 73.81 288 LEU A CA 1
ATOM 2338 C C . LEU A 1 288 ? 9.424 12.803 -8.440 1.00 73.81 288 LEU A C 1
ATOM 2340 O O . LEU A 1 288 ? 10.466 13.267 -8.898 1.00 73.81 288 LEU A O 1
ATOM 2344 N N . LYS A 1 289 ? 9.033 13.020 -7.184 1.00 68.81 289 LYS A N 1
ATOM 2345 C CA . LYS A 1 289 ? 9.811 13.796 -6.217 1.00 68.81 289 LYS A CA 1
ATOM 2346 C C . LYS A 1 289 ? 10.704 12.844 -5.440 1.00 68.81 289 LYS A C 1
ATOM 2348 O O . LYS A 1 289 ? 10.270 12.261 -4.453 1.00 68.81 289 LYS A O 1
ATOM 2353 N N . ILE A 1 290 ? 11.917 12.637 -5.938 1.00 78.94 290 ILE A N 1
ATOM 2354 C CA . ILE A 1 290 ? 12.912 11.785 -5.290 1.00 78.94 290 ILE A CA 1
ATOM 2355 C C . ILE A 1 290 ? 14.096 12.652 -4.918 1.00 78.94 290 ILE A C 1
ATOM 2357 O O . ILE A 1 290 ? 14.811 13.140 -5.795 1.00 78.94 290 ILE A O 1
ATOM 2361 N N . ASP A 1 291 ? 14.289 12.813 -3.616 1.00 77.38 291 ASP A N 1
ATOM 2362 C CA . ASP A 1 291 ? 15.424 13.542 -3.079 1.00 77.38 291 ASP A CA 1
ATOM 2363 C C . ASP A 1 291 ? 16.693 12.704 -3.256 1.00 77.38 291 ASP A C 1
ATOM 2365 O O . ASP A 1 291 ? 16.776 11.556 -2.808 1.00 77.38 291 ASP A O 1
ATOM 2369 N N . ILE A 1 292 ? 17.676 13.287 -3.935 1.00 79.75 292 ILE A N 1
ATOM 2370 C CA . ILE A 1 292 ? 19.025 12.748 -4.086 1.00 79.75 292 ILE A CA 1
ATOM 2371 C C . ILE A 1 292 ? 20.003 13.740 -3.473 1.00 79.75 292 ILE A C 1
ATOM 2373 O O . ILE A 1 292 ? 19.765 14.947 -3.500 1.00 79.75 292 ILE A O 1
ATOM 2377 N N . ASP A 1 293 ? 21.097 13.221 -2.917 1.00 80.06 293 ASP A N 1
ATOM 2378 C CA . ASP A 1 293 ? 22.197 14.043 -2.427 1.00 80.06 293 ASP A CA 1
ATOM 2379 C C . ASP A 1 293 ? 22.702 14.980 -3.548 1.00 80.06 293 ASP A C 1
ATOM 2381 O O . ASP A 1 293 ? 23.121 14.497 -4.607 1.00 80.06 293 ASP A O 1
ATOM 2385 N N . PRO A 1 294 ? 22.678 16.311 -3.343 1.00 78.19 294 PRO A N 1
ATOM 2386 C CA . PRO A 1 294 ? 23.081 17.283 -4.358 1.00 78.19 294 PRO A CA 1
ATOM 2387 C C . PRO A 1 294 ? 24.552 17.162 -4.780 1.00 78.19 294 PRO A C 1
ATOM 2389 O O . PRO A 1 294 ? 24.931 17.715 -5.808 1.00 78.19 294 PRO A O 1
ATOM 2392 N N . ASN A 1 295 ? 25.383 16.440 -4.022 1.00 86.19 295 ASN A N 1
ATOM 2393 C CA . ASN A 1 295 ? 26.791 16.219 -4.353 1.00 86.19 295 ASN A CA 1
ATOM 2394 C C . ASN A 1 295 ? 27.007 15.155 -5.446 1.00 86.19 295 ASN A C 1
ATOM 2396 O O . ASN A 1 295 ? 28.139 14.952 -5.889 1.00 86.19 295 ASN A O 1
ATOM 2400 N N . ILE A 1 296 ? 25.954 14.452 -5.874 1.00 85.50 296 ILE A N 1
ATOM 2401 C CA . ILE A 1 296 ? 26.054 13.381 -6.870 1.00 85.50 296 ILE A CA 1
ATOM 2402 C C . ILE A 1 296 ? 26.073 13.974 -8.287 1.00 85.50 296 ILE A C 1
ATOM 2404 O O . ILE A 1 296 ? 25.191 14.777 -8.617 1.00 85.50 296 ILE A O 1
ATOM 2408 N N . PRO A 1 297 ? 27.031 13.567 -9.151 1.00 84.94 297 PRO A N 1
ATOM 2409 C CA . PRO A 1 297 ? 27.115 14.055 -10.524 1.00 84.94 297 PRO A CA 1
ATOM 2410 C C . PRO A 1 297 ? 25.799 13.865 -11.276 1.00 84.94 297 PRO A C 1
ATOM 2412 O O . PRO A 1 297 ? 25.216 12.784 -11.228 1.00 84.94 297 PRO A O 1
ATOM 2415 N N . GLU A 1 298 ? 25.364 14.883 -12.020 1.00 80.12 298 GLU A N 1
ATOM 2416 C CA . GLU A 1 298 ? 24.099 14.867 -12.772 1.00 80.12 298 GLU A CA 1
ATOM 2417 C C . GLU A 1 298 ? 23.978 13.644 -13.696 1.00 80.12 298 GLU A C 1
ATOM 2419 O O . GLU A 1 298 ? 22.928 13.009 -13.756 1.00 80.12 298 GLU A O 1
ATOM 2424 N N . SER A 1 299 ? 25.090 13.224 -14.309 1.00 81.44 299 SER A N 1
ATOM 2425 C CA . SER A 1 299 ? 25.165 12.032 -15.165 1.00 81.44 299 SER A CA 1
ATOM 2426 C C . SER A 1 299 ? 24.841 10.710 -14.461 1.00 81.44 299 SER A C 1
ATOM 2428 O O . SER A 1 299 ? 24.539 9.734 -15.137 1.00 81.44 299 SER A O 1
ATOM 2430 N N . GLN A 1 300 ? 24.909 10.661 -13.128 1.00 84.94 300 GLN A N 1
ATOM 2431 C CA . GLN A 1 300 ? 24.607 9.480 -12.310 1.00 84.94 300 GLN A CA 1
ATOM 2432 C C . GLN A 1 300 ? 23.275 9.601 -11.564 1.00 84.94 300 GLN A C 1
ATOM 2434 O O . GLN A 1 300 ? 22.815 8.627 -10.965 1.00 84.94 300 GLN A O 1
ATOM 2439 N N . GLN A 1 301 ? 22.650 10.781 -11.568 1.00 84.81 301 GLN A N 1
ATOM 2440 C CA . GLN A 1 301 ? 21.453 11.018 -10.768 1.00 84.81 301 GLN A CA 1
ATOM 2441 C C . GLN A 1 301 ? 20.289 10.145 -11.225 1.00 84.81 301 GLN A C 1
ATOM 2443 O O . GLN A 1 301 ? 19.633 9.548 -10.380 1.00 84.81 301 GLN A O 1
ATOM 2448 N N . ASP A 1 302 ? 20.038 10.029 -12.529 1.00 84.69 302 ASP A N 1
ATOM 2449 C CA . ASP A 1 302 ? 18.888 9.269 -13.032 1.00 84.69 302 ASP A CA 1
ATOM 2450 C C . ASP A 1 302 ? 19.010 7.765 -12.761 1.00 84.69 302 ASP A C 1
ATOM 2452 O O . ASP A 1 302 ? 18.054 7.153 -12.280 1.00 84.69 302 ASP A O 1
ATOM 2456 N N . ASP A 1 303 ? 20.197 7.187 -12.956 1.00 85.56 303 ASP A N 1
ATOM 2457 C CA . ASP A 1 303 ? 20.470 5.783 -12.627 1.00 85.56 303 ASP A CA 1
ATOM 2458 C C . ASP A 1 303 ? 20.300 5.518 -11.122 1.00 85.56 303 ASP A C 1
ATOM 2460 O O . ASP A 1 303 ? 19.758 4.486 -10.704 1.00 85.56 303 ASP A O 1
ATOM 2464 N N . LEU A 1 304 ? 20.705 6.477 -10.284 1.00 88.88 304 LEU A N 1
ATOM 2465 C CA . LEU A 1 304 ? 20.521 6.386 -8.842 1.00 88.88 304 LEU A CA 1
ATOM 2466 C C . LEU A 1 304 ? 19.051 6.543 -8.431 1.00 88.88 304 LEU A C 1
ATOM 2468 O O . LEU A 1 304 ? 18.590 5.786 -7.574 1.00 88.88 304 LEU A O 1
ATOM 2472 N N . LYS A 1 305 ? 18.289 7.460 -9.052 1.00 89.56 305 LYS A N 1
ATOM 2473 C CA . LYS A 1 305 ? 16.833 7.586 -8.832 1.00 89.56 305 LYS A CA 1
ATOM 2474 C C . LYS A 1 305 ? 16.153 6.270 -9.173 1.00 89.56 305 LYS A C 1
ATOM 2476 O O . LYS A 1 305 ? 15.388 5.750 -8.366 1.00 89.56 305 LYS A O 1
ATOM 2481 N N . GLU A 1 306 ? 16.450 5.715 -10.344 1.00 90.38 306 GLU A N 1
ATOM 2482 C CA . GLU A 1 306 ? 15.898 4.445 -10.808 1.00 90.38 306 GLU A CA 1
ATOM 2483 C C . GLU A 1 306 ? 16.193 3.300 -9.834 1.00 90.38 306 GLU A C 1
ATOM 2485 O O . GLU A 1 306 ? 15.285 2.541 -9.472 1.00 90.38 306 GLU A O 1
ATOM 2490 N N . SER A 1 307 ? 17.434 3.210 -9.358 1.00 89.06 307 SER A N 1
ATOM 2491 C CA . SER A 1 307 ? 17.860 2.206 -8.380 1.00 89.06 307 SER A CA 1
ATOM 2492 C C . SER A 1 307 ? 17.133 2.370 -7.042 1.00 89.06 307 SER A C 1
ATOM 2494 O O . SER A 1 307 ? 16.633 1.397 -6.476 1.00 89.06 307 SER A O 1
ATOM 2496 N N . LEU A 1 308 ? 17.004 3.606 -6.556 1.00 89.94 308 LEU A N 1
ATOM 2497 C CA . LEU A 1 308 ? 16.354 3.917 -5.285 1.00 89.94 308 LEU A CA 1
ATOM 2498 C C . LEU A 1 308 ? 14.841 3.662 -5.326 1.00 89.94 308 LEU A C 1
ATOM 2500 O O . LEU A 1 308 ? 14.296 3.102 -4.373 1.00 89.94 308 LEU A O 1
ATOM 2504 N N . ILE A 1 309 ? 14.161 4.012 -6.425 1.00 91.25 309 ILE A N 1
ATOM 2505 C CA . ILE A 1 309 ? 12.746 3.663 -6.639 1.00 91.25 309 ILE A CA 1
ATOM 2506 C C . ILE A 1 309 ? 12.582 2.145 -6.602 1.00 91.25 309 ILE A C 1
ATOM 2508 O O . ILE A 1 309 ? 11.744 1.640 -5.855 1.00 91.25 309 ILE A O 1
ATOM 2512 N N . THR A 1 310 ? 13.396 1.428 -7.385 1.00 91.25 310 THR A N 1
ATOM 2513 C CA . THR A 1 310 ? 13.347 -0.037 -7.482 1.00 91.25 310 THR A CA 1
ATOM 2514 C C . THR A 1 310 ? 13.480 -0.669 -6.104 1.00 91.25 310 THR A C 1
ATOM 2516 O O . THR A 1 310 ? 12.590 -1.397 -5.673 1.00 91.25 310 THR A O 1
ATOM 2519 N N . ALA A 1 311 ? 14.535 -0.313 -5.368 1.00 89.38 311 ALA A N 1
ATOM 2520 C CA . ALA A 1 311 ? 14.812 -0.862 -4.047 1.00 89.38 311 ALA A CA 1
ATOM 2521 C C . ALA A 1 311 ? 13.669 -0.598 -3.056 1.00 89.38 311 ALA A C 1
ATOM 2523 O O . ALA A 1 311 ? 13.278 -1.485 -2.297 1.00 89.38 311 ALA A O 1
ATOM 2524 N N . LYS A 1 312 ? 13.084 0.606 -3.074 1.00 90.94 312 LYS A N 1
ATOM 2525 C CA . LYS A 1 312 ? 11.948 0.944 -2.210 1.00 90.94 312 LYS A CA 1
ATOM 2526 C C . LYS A 1 312 ? 10.686 0.140 -2.553 1.00 90.94 312 LYS A C 1
ATOM 2528 O O . LYS A 1 312 ? 10.000 -0.332 -1.646 1.00 90.94 312 LYS A O 1
ATOM 2533 N N . ILE A 1 313 ? 10.374 -0.030 -3.838 1.00 91.44 313 ILE A N 1
ATOM 2534 C CA . ILE A 1 313 ? 9.227 -0.832 -4.292 1.00 91.44 313 ILE A CA 1
ATOM 2535 C C . ILE A 1 313 ? 9.428 -2.310 -3.939 1.00 91.44 313 ILE A C 1
ATOM 2537 O O . ILE A 1 313 ? 8.513 -2.961 -3.434 1.00 91.44 313 ILE A O 1
ATOM 2541 N N . GLU A 1 314 ? 10.627 -2.843 -4.153 1.00 88.75 314 GLU A N 1
ATOM 2542 C CA . GLU A 1 314 ? 10.951 -4.222 -3.794 1.00 88.75 314 GLU A CA 1
ATOM 2543 C C . GLU A 1 314 ? 10.907 -4.439 -2.282 1.00 88.75 314 GLU A C 1
ATOM 2545 O O . GLU A 1 314 ? 10.403 -5.466 -1.832 1.00 88.75 314 GLU A O 1
ATOM 2550 N N . ALA A 1 315 ? 11.322 -3.452 -1.483 1.00 87.88 315 ALA A N 1
ATOM 2551 C CA . ALA A 1 315 ? 11.157 -3.491 -0.034 1.00 87.88 315 ALA A CA 1
ATOM 2552 C C . ALA A 1 315 ? 9.673 -3.546 0.372 1.00 87.88 315 ALA A C 1
ATOM 2554 O O . ALA A 1 315 ? 9.325 -4.280 1.299 1.00 87.88 315 ALA A O 1
ATOM 2555 N N . ILE A 1 316 ? 8.776 -2.829 -0.321 1.00 88.25 316 ILE A N 1
ATOM 2556 C CA . ILE A 1 316 ? 7.321 -2.953 -0.115 1.00 88.25 316 ILE A CA 1
ATOM 2557 C C . ILE A 1 316 ? 6.858 -4.381 -0.417 1.00 88.25 316 ILE A C 1
ATOM 2559 O O . ILE A 1 316 ? 6.166 -4.984 0.409 1.00 88.25 316 ILE A O 1
ATOM 2563 N N . ALA A 1 317 ? 7.235 -4.928 -1.575 1.00 87.38 317 ALA A N 1
ATOM 2564 C CA . ALA A 1 317 ? 6.834 -6.269 -1.984 1.00 87.38 317 ALA A CA 1
ATOM 2565 C C . ALA A 1 317 ? 7.345 -7.337 -1.010 1.00 87.38 317 ALA A C 1
ATOM 2567 O O . ALA A 1 317 ? 6.545 -8.113 -0.492 1.00 87.38 317 ALA A O 1
ATOM 2568 N N . ALA A 1 318 ? 8.640 -7.325 -0.688 1.00 85.31 318 ALA A N 1
ATOM 2569 C CA . ALA A 1 318 ? 9.270 -8.282 0.214 1.00 85.31 318 ALA A CA 1
ATOM 2570 C C . ALA A 1 318 ? 8.673 -8.224 1.627 1.00 85.31 318 ALA A C 1
ATOM 2572 O O . ALA A 1 318 ? 8.276 -9.260 2.164 1.00 85.31 318 ALA A O 1
ATOM 2573 N N . ASN A 1 319 ? 8.526 -7.024 2.209 1.00 84.19 319 ASN A N 1
ATOM 2574 C CA . ASN A 1 319 ? 7.922 -6.866 3.536 1.00 84.19 319 ASN A CA 1
ATOM 2575 C C . ASN A 1 319 ? 6.462 -7.320 3.548 1.00 84.19 319 ASN A C 1
ATOM 2577 O O . ASN A 1 319 ? 6.006 -7.928 4.516 1.00 84.19 319 ASN A O 1
ATOM 2581 N N . THR A 1 320 ? 5.720 -7.056 2.475 1.00 86.00 320 THR A N 1
ATOM 2582 C CA . THR A 1 320 ? 4.336 -7.517 2.357 1.00 86.00 320 THR A CA 1
ATOM 2583 C C . THR A 1 320 ? 4.289 -9.041 2.307 1.00 86.00 320 THR A C 1
ATOM 2585 O O . THR A 1 320 ? 3.596 -9.658 3.117 1.00 86.00 320 THR A O 1
ATOM 2588 N N . MET A 1 321 ? 5.065 -9.660 1.418 1.00 85.44 321 MET A N 1
ATOM 2589 C CA . MET A 1 321 ? 5.050 -11.105 1.187 1.00 85.44 321 MET A CA 1
ATOM 2590 C C . MET A 1 321 ? 5.504 -11.889 2.424 1.00 85.44 321 MET A C 1
ATOM 2592 O O . MET A 1 321 ? 4.820 -12.828 2.835 1.00 85.44 321 MET A O 1
ATOM 2596 N N . ALA A 1 322 ? 6.595 -11.455 3.066 1.00 81.69 322 ALA A N 1
ATOM 2597 C CA . ALA A 1 322 ? 7.149 -12.089 4.262 1.00 81.69 322 ALA A CA 1
ATOM 2598 C C . ALA A 1 322 ? 6.148 -12.128 5.428 1.00 81.69 322 ALA A C 1
ATOM 2600 O O . ALA A 1 322 ? 6.093 -13.111 6.165 1.00 81.69 322 ALA A O 1
ATOM 2601 N N . ASN A 1 323 ? 5.329 -11.082 5.573 1.00 78.75 323 ASN A N 1
ATOM 2602 C CA . ASN A 1 323 ? 4.418 -10.944 6.705 1.00 78.75 323 ASN A CA 1
ATOM 2603 C C . ASN A 1 323 ? 2.994 -11.454 6.423 1.00 78.75 323 ASN A C 1
ATOM 2605 O O . ASN A 1 323 ? 2.307 -11.899 7.340 1.00 78.75 323 ASN A O 1
ATOM 2609 N N . THR A 1 324 ? 2.531 -11.404 5.169 1.00 80.06 324 THR A N 1
ATOM 2610 C CA . THR A 1 324 ? 1.124 -11.691 4.819 1.00 80.06 324 THR A CA 1
ATOM 2611 C C . THR A 1 324 ? 0.917 -13.003 4.063 1.00 80.06 324 THR A C 1
ATOM 2613 O O . THR A 1 324 ? -0.218 -13.479 3.999 1.00 80.06 324 THR A O 1
ATOM 2616 N N . LYS A 1 325 ? 1.972 -13.585 3.463 1.00 83.94 325 LYS A N 1
ATOM 2617 C CA . LYS A 1 325 ? 1.848 -14.634 2.424 1.00 83.94 325 LYS A CA 1
ATOM 2618 C C . LYS A 1 325 ? 0.907 -14.218 1.280 1.00 83.94 325 LYS A C 1
ATOM 2620 O O . LYS A 1 325 ? 0.157 -15.024 0.722 1.00 83.94 325 LYS A O 1
ATOM 2625 N N . ALA A 1 326 ? 0.888 -12.922 0.995 1.00 88.12 326 ALA A N 1
ATOM 2626 C CA . ALA A 1 326 ? 0.121 -12.303 -0.064 1.00 88.12 326 ALA A CA 1
ATOM 2627 C C . ALA A 1 326 ? 1.035 -11.364 -0.851 1.00 88.12 326 ALA A C 1
ATOM 2629 O O . ALA A 1 326 ? 1.972 -10.774 -0.309 1.00 88.12 326 ALA A O 1
ATOM 2630 N N . VAL A 1 327 ? 0.746 -11.227 -2.137 1.00 88.94 327 VAL A N 1
ATOM 2631 C CA . VAL A 1 327 ? 1.475 -10.330 -3.032 1.00 88.94 327 VAL A CA 1
ATOM 2632 C C . VAL A 1 327 ? 0.706 -9.010 -3.091 1.00 88.94 327 VAL A C 1
ATOM 2634 O O . VAL A 1 327 ? -0.525 -9.038 -3.227 1.00 88.94 327 VAL A O 1
ATOM 2637 N N . PRO A 1 328 ? 1.365 -7.844 -2.967 1.00 92.19 328 PRO A N 1
ATOM 2638 C CA . PRO A 1 328 ? 0.684 -6.583 -3.213 1.00 92.19 328 PRO A CA 1
ATOM 2639 C C . PRO A 1 328 ? 0.223 -6.529 -4.671 1.00 92.19 328 PRO A C 1
ATOM 2641 O O . PRO A 1 328 ? 0.914 -7.007 -5.562 1.00 92.19 328 PRO A O 1
ATOM 2644 N N . LYS A 1 329 ? -0.952 -5.952 -4.917 1.00 93.94 329 LYS A N 1
ATOM 2645 C CA . LYS A 1 329 ? -1.450 -5.655 -6.268 1.00 93.94 329 LYS A CA 1
ATOM 2646 C C . LYS A 1 329 ? -1.335 -4.182 -6.591 1.00 93.94 329 LYS A C 1
ATOM 2648 O O . LYS A 1 329 ? -0.866 -3.816 -7.664 1.00 93.94 329 LYS A O 1
ATOM 2653 N N . TYR A 1 330 ? -1.720 -3.336 -5.646 1.00 94.75 330 TYR A N 1
ATOM 2654 C CA . TYR A 1 330 ? -1.381 -1.927 -5.706 1.00 94.75 330 TYR A CA 1
ATOM 2655 C C . TYR A 1 330 ? -1.384 -1.288 -4.320 1.00 94.75 330 TYR A C 1
ATOM 2657 O O . TYR A 1 330 ? -2.058 -1.755 -3.398 1.00 94.75 330 TYR A O 1
ATOM 2665 N N . LEU A 1 331 ? -0.649 -0.190 -4.209 1.00 95.06 331 LEU A N 1
ATOM 2666 C CA . LEU A 1 331 ? -0.650 0.737 -3.087 1.00 95.06 331 LEU A CA 1
ATOM 2667 C C . LEU A 1 331 ? -1.002 2.119 -3.632 1.00 95.06 331 LEU A C 1
ATOM 2669 O O . LEU A 1 331 ? -0.348 2.577 -4.564 1.00 95.06 331 LEU A O 1
ATOM 2673 N N . SER A 1 332 ? -2.031 2.765 -3.093 1.00 94.56 332 SER A N 1
ATOM 2674 C CA . SER A 1 332 ? -2.458 4.097 -3.510 1.00 94.56 332 SER A CA 1
ATOM 2675 C C . SER A 1 332 ? -2.192 5.143 -2.442 1.00 94.56 332 SER A C 1
ATOM 2677 O O . SER A 1 332 ? -2.416 4.913 -1.249 1.00 94.56 332 SER A O 1
ATOM 2679 N N . VAL A 1 333 ? -1.794 6.321 -2.905 1.00 93.88 333 VAL A N 1
ATOM 2680 C CA . VAL A 1 333 ? -1.724 7.551 -2.117 1.00 93.88 333 VAL A CA 1
ATOM 2681 C C . VAL A 1 333 ? -2.684 8.575 -2.701 1.00 93.88 333 VAL A C 1
ATOM 2683 O O . VAL A 1 333 ? -2.934 8.614 -3.910 1.00 93.88 333 VAL A O 1
ATOM 2686 N N . LYS A 1 334 ? -3.225 9.411 -1.829 1.00 92.69 334 LYS A N 1
ATOM 2687 C CA . LYS A 1 334 ? -4.120 10.500 -2.172 1.00 92.69 334 LYS A CA 1
ATOM 2688 C C . LYS A 1 334 ? -3.337 11.807 -2.206 1.00 92.69 334 LYS A C 1
ATOM 2690 O O . LYS A 1 334 ? -2.734 12.201 -1.211 1.00 92.69 334 LYS A O 1
ATOM 2695 N N . LEU A 1 335 ? -3.387 12.492 -3.346 1.00 88.62 335 LEU A N 1
ATOM 2696 C CA . LEU A 1 335 ? -2.778 13.814 -3.525 1.00 88.62 335 LEU A CA 1
ATOM 2697 C C . LEU A 1 335 ? -3.753 14.950 -3.197 1.00 88.62 335 LEU A C 1
ATOM 2699 O O . LEU A 1 335 ? -3.345 16.037 -2.803 1.00 88.62 335 LEU A O 1
ATOM 2703 N N . GLY A 1 336 ? -5.050 14.712 -3.395 1.00 85.75 336 GLY A N 1
ATOM 2704 C CA . GLY A 1 336 ? -6.091 15.722 -3.249 1.00 85.75 336 GLY A CA 1
ATOM 2705 C C . GLY A 1 336 ? -7.485 15.145 -3.464 1.00 85.75 336 GLY A C 1
ATOM 2706 O O . GLY A 1 336 ? -7.700 13.938 -3.342 1.00 85.75 336 GLY A O 1
ATOM 2707 N N . TYR A 1 337 ? -8.462 16.003 -3.762 1.00 81.81 337 TYR A N 1
ATOM 2708 C CA . TYR A 1 337 ? -9.815 15.550 -4.086 1.00 81.81 337 TYR A CA 1
ATOM 2709 C C . TYR A 1 337 ? -9.799 14.734 -5.384 1.00 81.81 337 TYR A C 1
ATOM 2711 O O . TYR A 1 337 ? -9.442 15.261 -6.430 1.00 81.81 337 TYR A O 1
ATOM 2719 N N . GLU A 1 338 ? -10.123 13.444 -5.272 1.00 79.31 338 GLU A N 1
ATOM 2720 C CA . GLU A 1 338 ? -10.166 12.453 -6.362 1.00 79.31 338 GLU A CA 1
ATOM 2721 C C . GLU A 1 338 ? -8.878 12.261 -7.185 1.00 79.31 338 GLU A C 1
ATOM 2723 O O . GLU A 1 338 ? -8.886 11.517 -8.158 1.00 79.31 338 GLU A O 1
ATOM 2728 N N . LYS A 1 339 ? -7.746 12.825 -6.744 1.00 88.25 339 LYS A N 1
ATOM 2729 C CA . LYS A 1 339 ? -6.434 12.649 -7.381 1.00 88.25 339 LYS A CA 1
ATOM 2730 C C . LYS A 1 339 ? -5.585 11.628 -6.637 1.00 88.25 339 LYS A C 1
ATOM 2732 O O . LYS A 1 339 ? -5.305 11.804 -5.444 1.00 88.25 339 LYS A O 1
ATOM 2737 N N . TYR A 1 340 ? -5.143 10.602 -7.356 1.00 91.88 340 TYR A N 1
ATOM 2738 C CA . TYR A 1 340 ? -4.440 9.455 -6.795 1.00 91.88 340 TYR A CA 1
ATOM 2739 C C . TYR A 1 340 ? -3.202 9.082 -7.601 1.00 91.88 340 TYR A C 1
ATOM 2741 O O . TYR A 1 340 ? -3.194 9.155 -8.831 1.00 91.88 340 TYR A O 1
ATOM 2749 N N . ARG A 1 341 ? -2.186 8.610 -6.877 1.00 93.56 341 ARG A N 1
ATOM 2750 C CA . ARG A 1 341 ? -1.030 7.908 -7.435 1.00 93.56 341 ARG A CA 1
ATOM 2751 C C . ARG A 1 341 ? -0.967 6.488 -6.903 1.00 93.56 341 ARG A C 1
ATOM 2753 O O . ARG A 1 341 ? -1.471 6.203 -5.816 1.00 93.56 341 ARG A O 1
ATOM 2760 N N . TYR A 1 342 ? -0.325 5.614 -7.664 1.00 94.56 342 TYR A N 1
ATOM 2761 C CA . TYR A 1 342 ? -0.283 4.184 -7.412 1.00 94.56 342 TYR A CA 1
ATOM 2762 C C . TYR A 1 342 ? 1.126 3.634 -7.594 1.00 94.56 342 TYR A C 1
ATOM 2764 O O . TYR A 1 342 ? 1.798 3.968 -8.566 1.00 94.56 342 TYR A O 1
ATOM 2772 N N . ILE A 1 343 ? 1.530 2.734 -6.699 1.00 94.88 343 ILE A N 1
ATOM 2773 C CA . ILE A 1 343 ? 2.519 1.698 -7.000 1.00 94.88 343 ILE A CA 1
ATOM 2774 C C . ILE A 1 343 ? 1.717 0.464 -7.396 1.00 94.88 343 ILE A C 1
ATOM 2776 O O . ILE A 1 343 ? 0.910 -0.021 -6.603 1.00 94.88 343 ILE A O 1
ATOM 2780 N N . ILE A 1 344 ? 1.909 -0.024 -8.613 1.00 95.44 344 ILE A N 1
ATOM 2781 C CA . ILE A 1 344 ? 1.220 -1.193 -9.165 1.00 95.44 344 ILE A CA 1
ATOM 2782 C C . ILE A 1 344 ? 2.213 -2.343 -9.247 1.00 95.44 344 ILE A C 1
ATOM 2784 O O . ILE A 1 344 ? 3.358 -2.130 -9.635 1.00 95.44 344 ILE A O 1
ATOM 2788 N N . PHE A 1 345 ? 1.759 -3.547 -8.914 1.00 94.19 345 PHE A N 1
ATOM 2789 C CA . PHE A 1 345 ? 2.555 -4.766 -8.927 1.00 94.19 345 PHE A CA 1
ATOM 2790 C C . PHE A 1 345 ? 1.846 -5.833 -9.758 1.00 94.19 345 PHE A C 1
ATOM 2792 O O . PHE A 1 345 ? 0.683 -6.157 -9.501 1.00 94.19 345 PHE A O 1
ATOM 2799 N N . GLU A 1 346 ? 2.560 -6.426 -10.709 1.00 92.56 346 GLU A N 1
ATOM 2800 C CA . GLU A 1 346 ? 2.076 -7.576 -11.463 1.00 92.56 346 GLU A CA 1
ATOM 2801 C C . GLU A 1 346 ? 3.098 -8.710 -11.409 1.00 92.56 346 GLU A C 1
ATOM 2803 O O . GLU A 1 346 ? 4.267 -8.528 -11.746 1.00 92.56 346 GLU A O 1
ATOM 2808 N N . LYS A 1 347 ? 2.651 -9.887 -10.964 1.00 89.88 347 LYS A N 1
ATOM 2809 C CA . LYS A 1 347 ? 3.464 -11.103 -10.954 1.00 89.88 347 LYS A CA 1
ATOM 2810 C C . LYS A 1 347 ? 3.361 -11.756 -12.326 1.00 89.88 347 LYS A C 1
ATOM 2812 O O . LYS A 1 347 ? 2.260 -11.973 -12.824 1.00 89.88 347 LYS A O 1
ATOM 2817 N N . LEU A 1 348 ? 4.504 -12.083 -12.903 1.00 90.56 348 LEU A N 1
ATOM 2818 C CA . LEU A 1 348 ? 4.631 -12.782 -14.171 1.00 90.56 348 LEU A CA 1
ATOM 2819 C C . LEU A 1 348 ? 5.031 -14.247 -13.944 1.00 90.56 348 LEU A C 1
ATOM 2821 O O . LEU A 1 348 ? 5.217 -14.711 -12.816 1.00 90.56 348 LEU A O 1
ATOM 2825 N N . GLU A 1 349 ? 5.171 -14.984 -15.042 1.00 87.25 349 GLU A N 1
ATOM 2826 C CA . GLU A 1 349 ? 5.730 -16.335 -15.037 1.00 87.25 349 GLU A CA 1
ATOM 2827 C C . GLU A 1 349 ? 7.186 -16.344 -14.541 1.00 87.25 349 GLU A C 1
ATOM 2829 O O . GLU A 1 349 ? 7.890 -15.336 -14.604 1.00 87.25 349 GLU A O 1
ATOM 2834 N N . ASN A 1 350 ? 7.640 -17.501 -14.050 1.00 88.94 350 ASN A N 1
ATOM 2835 C CA . ASN A 1 350 ? 9.016 -17.729 -13.590 1.00 88.94 350 ASN A CA 1
ATOM 2836 C C . ASN A 1 350 ? 9.523 -16.706 -12.558 1.00 88.94 350 ASN A C 1
ATOM 2838 O O . ASN A 1 350 ? 10.674 -16.293 -12.626 1.00 88.94 350 ASN A O 1
ATOM 2842 N N . ASP A 1 351 ? 8.682 -16.301 -11.604 1.00 88.31 351 ASP A N 1
ATOM 2843 C CA . ASP A 1 351 ? 9.038 -15.374 -10.515 1.00 88.31 351 ASP A CA 1
ATOM 2844 C C . ASP A 1 351 ? 9.561 -13.999 -10.974 1.00 88.31 351 ASP A C 1
ATOM 2846 O O . ASP A 1 351 ? 10.306 -13.332 -10.243 1.00 88.31 351 ASP A O 1
ATOM 2850 N N . TYR A 1 352 ? 9.156 -13.564 -12.168 1.00 91.88 352 TYR A N 1
ATOM 2851 C CA . TYR A 1 352 ? 9.314 -12.178 -12.590 1.00 91.88 352 TYR A CA 1
ATOM 2852 C C . TYR A 1 352 ? 8.190 -11.301 -12.037 1.00 91.88 352 TYR A C 1
ATOM 2854 O O . TYR A 1 352 ? 7.062 -11.750 -11.831 1.00 91.88 352 TYR A O 1
ATOM 2862 N N . TYR A 1 353 ? 8.494 -10.024 -11.838 1.00 92.12 353 TYR A N 1
ATOM 2863 C CA . TYR A 1 353 ? 7.553 -9.019 -11.364 1.00 92.12 353 TYR A CA 1
ATOM 2864 C C . TYR A 1 353 ? 7.708 -7.746 -12.183 1.00 92.12 353 TYR A C 1
ATOM 2866 O O . TYR A 1 353 ? 8.828 -7.286 -12.394 1.00 92.12 353 TYR A O 1
ATOM 2874 N N . ILE A 1 354 ? 6.589 -7.167 -12.612 1.00 93.56 354 ILE A N 1
ATOM 2875 C CA . ILE A 1 354 ? 6.519 -5.796 -13.117 1.00 93.56 354 ILE A CA 1
ATOM 2876 C C . ILE A 1 354 ? 6.059 -4.906 -11.976 1.00 93.56 354 ILE A C 1
ATOM 2878 O O . ILE A 1 354 ? 5.123 -5.239 -11.244 1.00 93.56 354 ILE A O 1
ATOM 2882 N N . TYR A 1 355 ? 6.680 -3.743 -11.870 1.00 93.75 355 TYR A N 1
ATOM 2883 C CA . TYR A 1 355 ? 6.240 -2.683 -10.990 1.00 93.75 355 TYR A CA 1
ATOM 2884 C C . TYR A 1 355 ? 6.194 -1.355 -11.732 1.00 93.75 355 TYR A C 1
ATOM 2886 O O . TYR A 1 355 ? 7.062 -1.034 -12.542 1.00 93.75 355 TYR A O 1
ATOM 2894 N N . MET A 1 356 ? 5.148 -0.578 -11.468 1.00 94.62 356 MET A N 1
ATOM 2895 C CA . MET A 1 356 ? 4.931 0.702 -12.132 1.00 94.62 356 MET A CA 1
ATOM 2896 C C . MET A 1 356 ? 4.477 1.763 -11.146 1.00 94.62 356 MET A C 1
ATOM 2898 O O . MET A 1 356 ? 3.727 1.470 -10.213 1.00 94.62 356 MET A O 1
ATOM 2902 N N . LEU A 1 357 ? 4.898 3.000 -11.397 1.00 94.50 357 LEU A N 1
ATOM 2903 C CA . LEU A 1 357 ? 4.338 4.178 -10.746 1.00 94.50 357 LEU A CA 1
ATOM 2904 C C . LEU A 1 357 ? 3.380 4.856 -11.715 1.00 94.50 357 LEU A C 1
ATOM 2906 O O . LEU A 1 357 ? 3.749 5.092 -12.867 1.00 94.50 357 LEU A O 1
ATOM 2910 N N . ALA A 1 358 ? 2.168 5.157 -11.258 1.00 93.25 358 ALA A N 1
ATOM 2911 C CA . ALA A 1 358 ? 1.149 5.769 -12.099 1.00 93.25 358 ALA A CA 1
ATOM 2912 C C . ALA A 1 358 ? 0.314 6.821 -11.364 1.00 93.25 358 ALA A C 1
ATOM 2914 O O . ALA A 1 358 ? 0.156 6.755 -10.147 1.00 93.25 358 ALA A O 1
ATOM 2915 N N . GLU A 1 359 ? -0.274 7.745 -12.115 1.00 92.38 359 GLU A N 1
ATOM 2916 C CA . GLU A 1 359 ? -1.226 8.762 -11.663 1.00 92.38 359 GLU A CA 1
ATOM 2917 C C . GLU A 1 359 ? -2.517 8.674 -12.490 1.00 92.38 359 GLU A C 1
ATOM 2919 O O . GLU A 1 359 ? -2.457 8.402 -13.687 1.00 92.38 359 GLU A O 1
ATOM 2924 N N . GLY A 1 360 ? -3.680 8.907 -11.876 1.00 91.12 360 GLY A N 1
ATOM 2925 C CA . GLY A 1 360 ? -4.965 9.005 -12.584 1.00 91.12 360 GLY A CA 1
ATOM 2926 C C . GLY A 1 360 ? -5.930 7.858 -12.277 1.00 91.12 360 GLY A C 1
ATOM 2927 O O . GLY A 1 360 ? -6.131 7.487 -11.124 1.00 91.12 360 GLY A O 1
ATOM 2928 N N . ASN A 1 361 ? -6.575 7.297 -13.295 1.00 90.81 361 ASN A N 1
ATOM 2929 C CA . ASN A 1 361 ? -7.614 6.287 -13.137 1.00 90.81 361 ASN A CA 1
ATOM 2930 C C . ASN A 1 361 ? -7.056 4.863 -13.223 1.00 90.81 361 ASN A C 1
ATOM 2932 O O . ASN A 1 361 ? -6.793 4.330 -14.303 1.00 90.81 361 ASN A O 1
ATOM 2936 N N . LEU A 1 362 ? -6.975 4.194 -12.072 1.00 90.44 362 LEU A N 1
ATOM 2937 C CA . LEU A 1 362 ? -6.487 2.816 -11.970 1.00 90.44 362 LEU A CA 1
ATOM 2938 C C . LEU A 1 362 ? -7.235 1.818 -12.877 1.00 90.44 362 LEU A C 1
ATOM 2940 O O . LEU A 1 362 ? -6.647 0.820 -13.290 1.00 90.44 362 LEU A O 1
ATOM 2944 N N . ALA A 1 363 ? -8.502 2.066 -13.235 1.00 88.31 363 ALA A N 1
ATOM 2945 C CA . ALA A 1 363 ? -9.250 1.181 -14.133 1.00 88.31 363 ALA A CA 1
ATOM 2946 C C . ALA A 1 363 ? -8.617 1.089 -15.535 1.00 88.31 363 ALA A C 1
ATOM 2948 O O . ALA A 1 363 ? -8.704 0.042 -16.180 1.00 88.31 363 ALA A O 1
ATOM 2949 N N . LYS A 1 364 ? -7.929 2.149 -15.975 1.00 90.75 364 LYS A N 1
ATOM 2950 C CA . LYS A 1 364 ? -7.201 2.209 -17.250 1.00 90.75 364 LYS A CA 1
ATOM 2951 C C . LYS A 1 364 ? -5.861 1.468 -17.209 1.00 90.75 364 LYS A C 1
ATOM 2953 O O . LYS A 1 364 ? -5.289 1.182 -18.253 1.00 90.75 364 LYS A O 1
ATOM 2958 N N . CYS A 1 365 ? -5.381 1.076 -16.026 1.00 91.31 365 CYS A N 1
ATOM 2959 C CA . CYS A 1 365 ? -4.120 0.348 -15.872 1.00 91.31 365 CYS A CA 1
ATOM 2960 C C . CYS A 1 365 ? -4.178 -1.073 -16.452 1.00 91.31 365 CYS A C 1
ATOM 2962 O O . CYS A 1 365 ? -3.232 -1.537 -17.082 1.00 91.31 365 CYS A O 1
ATOM 2964 N N . LYS A 1 366 ? -5.304 -1.775 -16.272 1.00 90.50 366 LYS A N 1
ATOM 2965 C CA . LYS A 1 366 ? -5.449 -3.180 -16.679 1.00 90.50 366 LYS A CA 1
ATOM 2966 C C . LYS A 1 366 ? -5.098 -3.447 -18.157 1.00 90.50 366 LYS A C 1
ATOM 2968 O O . LYS A 1 366 ? -4.299 -4.353 -18.390 1.00 90.50 366 LYS A O 1
ATOM 2973 N N . PRO A 1 367 ? -5.647 -2.721 -19.154 1.00 90.75 367 PRO A N 1
ATOM 2974 C CA . PRO A 1 367 ? -5.277 -2.945 -20.554 1.00 90.75 367 PRO A CA 1
ATOM 2975 C C . PRO A 1 367 ? -3.791 -2.668 -20.826 1.00 90.75 367 PRO A C 1
ATOM 2977 O O . PRO A 1 367 ? -3.171 -3.409 -21.586 1.00 90.75 367 PRO A O 1
ATOM 2980 N N . VAL A 1 368 ? -3.201 -1.667 -20.163 1.00 91.69 368 VAL A N 1
ATOM 2981 C CA . VAL A 1 368 ? -1.771 -1.339 -20.292 1.00 91.69 368 VAL A CA 1
ATOM 2982 C C . VAL A 1 368 ? -0.896 -2.475 -19.757 1.00 91.69 368 VAL A C 1
ATOM 2984 O O . VAL A 1 368 ? -0.008 -2.950 -20.461 1.00 91.69 368 VAL A O 1
ATOM 2987 N N . VAL A 1 369 ? -1.198 -2.985 -18.557 1.00 91.12 369 VAL A N 1
ATOM 2988 C CA . VAL A 1 369 ? -0.507 -4.141 -17.955 1.00 91.12 369 VAL A CA 1
ATOM 2989 C C . VAL A 1 369 ? -0.590 -5.369 -18.858 1.00 91.12 369 VAL A C 1
ATOM 2991 O O . VAL A 1 369 ? 0.407 -6.065 -19.034 1.00 91.12 369 VAL A O 1
ATOM 2994 N N . MET A 1 370 ? -1.759 -5.639 -19.447 1.00 91.69 370 MET A N 1
ATOM 2995 C CA . MET A 1 370 ? -1.939 -6.779 -20.352 1.00 91.69 370 MET A CA 1
ATOM 2996 C C . MET A 1 370 ? -1.053 -6.668 -21.597 1.00 91.69 370 MET A C 1
ATOM 2998 O O . MET A 1 370 ? -0.418 -7.649 -21.973 1.00 91.69 370 MET A O 1
ATOM 3002 N N . HIS A 1 371 ? -0.965 -5.483 -22.206 1.00 92.44 371 HIS A N 1
ATOM 3003 C CA . HIS A 1 371 ? -0.101 -5.262 -23.365 1.00 92.44 371 HIS A CA 1
ATOM 3004 C C . HIS A 1 371 ? 1.383 -5.409 -22.994 1.00 92.44 371 HIS A C 1
ATOM 3006 O O . HIS A 1 371 ? 2.120 -6.131 -23.662 1.00 92.44 371 HIS A O 1
ATOM 3012 N N . LEU A 1 372 ? 1.809 -4.791 -21.888 1.00 92.12 372 LEU A N 1
ATOM 3013 C CA . LEU A 1 372 ? 3.178 -4.920 -21.378 1.00 92.12 372 LEU A CA 1
ATOM 3014 C C . LEU A 1 372 ? 3.538 -6.374 -21.068 1.00 92.12 372 LEU A C 1
ATOM 3016 O O . LEU A 1 372 ? 4.647 -6.804 -21.369 1.00 92.12 372 LEU A O 1
ATOM 3020 N N . THR A 1 373 ? 2.596 -7.140 -20.514 1.00 91.00 373 THR A N 1
ATOM 3021 C CA . THR A 1 373 ? 2.783 -8.568 -20.229 1.00 91.00 373 THR A CA 1
ATOM 3022 C C . THR A 1 373 ? 3.095 -9.352 -21.500 1.00 91.00 373 THR A C 1
ATOM 3024 O O . THR A 1 373 ? 3.992 -10.189 -21.480 1.00 91.00 373 THR A O 1
ATOM 3027 N N . GLU A 1 374 ? 2.419 -9.064 -22.616 1.00 92.31 374 GLU A N 1
ATOM 3028 C CA . GLU A 1 374 ? 2.715 -9.716 -23.897 1.00 92.31 374 GLU A CA 1
ATOM 3029 C C . GLU A 1 374 ? 4.074 -9.291 -24.475 1.00 92.31 374 GLU A C 1
ATOM 3031 O O . GLU A 1 374 ? 4.797 -10.154 -24.974 1.00 92.31 374 GLU A O 1
ATOM 3036 N N . ILE A 1 375 ? 4.473 -8.020 -24.329 1.00 92.69 375 ILE A N 1
ATOM 3037 C CA . ILE A 1 375 ? 5.806 -7.532 -24.739 1.00 92.69 375 ILE A CA 1
ATOM 3038 C C . ILE A 1 375 ? 6.917 -8.279 -23.981 1.00 92.69 375 ILE A C 1
ATOM 3040 O O . ILE A 1 375 ? 7.855 -8.806 -24.579 1.00 92.69 375 ILE A O 1
ATOM 3044 N N . VAL A 1 376 ? 6.815 -8.384 -22.652 1.00 92.69 376 VAL A N 1
ATOM 3045 C CA . VAL A 1 376 ? 7.888 -8.982 -21.832 1.00 92.69 376 VAL A CA 1
ATOM 3046 C C . VAL A 1 376 ? 7.893 -10.509 -21.838 1.00 92.69 376 VAL A C 1
ATOM 3048 O O . VAL A 1 376 ? 8.899 -11.122 -21.473 1.00 92.69 376 VAL A O 1
ATOM 3051 N N . LYS A 1 377 ? 6.799 -11.140 -22.277 1.00 89.81 377 LYS A N 1
ATOM 3052 C CA . LYS A 1 377 ? 6.584 -12.594 -22.244 1.00 89.81 377 LYS A CA 1
ATOM 3053 C C . LYS A 1 377 ? 7.735 -13.387 -22.835 1.00 89.81 377 LYS A C 1
ATOM 3055 O O . LYS A 1 377 ? 8.057 -14.455 -22.333 1.00 89.81 377 LYS A O 1
ATOM 3060 N N . GLY A 1 378 ? 8.353 -12.890 -23.909 1.00 88.88 378 GLY A N 1
ATOM 3061 C CA . GLY A 1 378 ? 9.494 -13.545 -24.548 1.00 88.88 378 GLY A CA 1
ATOM 3062 C C . GLY A 1 378 ? 10.698 -13.695 -23.614 1.00 88.88 378 GLY A C 1
ATOM 3063 O O . GLY A 1 378 ? 11.300 -14.768 -23.565 1.00 88.88 378 GLY A O 1
ATOM 3064 N N . ALA A 1 379 ? 11.008 -12.649 -22.844 1.00 87.25 379 ALA A N 1
ATOM 3065 C CA . ALA A 1 379 ? 12.152 -12.607 -21.935 1.00 87.25 379 ALA A CA 1
ATOM 3066 C C . ALA A 1 379 ? 11.896 -13.325 -20.602 1.00 87.25 379 ALA A C 1
ATOM 3068 O O . ALA A 1 379 ? 12.844 -13.766 -19.959 1.00 87.25 379 ALA A O 1
ATOM 3069 N N . THR A 1 380 ? 10.634 -13.480 -20.197 1.00 90.50 380 THR A N 1
ATOM 3070 C CA . THR A 1 380 ? 10.256 -14.065 -18.899 1.00 90.50 380 THR A CA 1
ATOM 3071 C C . THR A 1 380 ? 9.904 -15.555 -18.960 1.00 90.50 380 THR A C 1
ATOM 3073 O O . THR A 1 380 ? 9.551 -16.141 -17.941 1.00 90.50 380 THR A O 1
ATOM 3076 N N . LYS A 1 381 ? 10.052 -16.222 -20.120 1.00 88.44 381 LYS A N 1
ATOM 3077 C CA . LYS A 1 381 ? 9.785 -17.674 -20.280 1.00 88.44 381 LYS A CA 1
ATOM 3078 C C . LYS A 1 381 ? 10.716 -18.589 -19.489 1.00 88.44 381 LYS A C 1
ATOM 3080 O O . LYS A 1 381 ? 10.406 -19.766 -19.312 1.00 88.44 381 LYS A O 1
ATOM 3085 N N . LYS A 1 382 ? 11.887 -18.096 -19.093 1.00 89.44 382 LYS A N 1
ATOM 3086 C CA . LYS A 1 382 ? 12.894 -18.850 -18.343 1.00 89.44 382 LYS A CA 1
ATOM 3087 C C . LYS A 1 382 ? 13.344 -18.015 -17.159 1.00 89.44 382 LYS A C 1
ATOM 3089 O O . LYS A 1 382 ? 13.349 -16.795 -17.249 1.00 89.44 382 LYS A O 1
ATOM 3094 N N . ALA A 1 383 ? 13.752 -18.682 -16.085 1.00 89.88 383 ALA A N 1
ATOM 3095 C CA . ALA A 1 383 ? 14.365 -18.026 -14.939 1.00 89.88 383 ALA A CA 1
ATOM 3096 C C . ALA A 1 383 ? 15.595 -17.201 -15.352 1.00 89.88 383 ALA A C 1
ATOM 3098 O O . ALA A 1 383 ? 16.347 -17.599 -16.248 1.00 89.88 383 ALA A O 1
ATOM 3099 N N . PHE A 1 384 ? 15.812 -16.078 -14.666 1.00 90.38 384 PHE A N 1
ATOM 3100 C CA . PHE A 1 384 ? 16.959 -15.216 -14.922 1.00 90.38 384 PHE A CA 1
ATOM 3101 C C . PHE A 1 384 ? 18.271 -15.962 -14.654 1.00 90.38 384 PHE A C 1
ATOM 3103 O O . PHE A 1 384 ? 18.470 -16.523 -13.576 1.00 90.38 384 PHE A O 1
ATOM 3110 N N . SER A 1 385 ? 19.179 -15.941 -15.630 1.00 87.44 385 SER A N 1
ATOM 3111 C CA . SER A 1 385 ? 20.469 -16.638 -15.572 1.00 87.44 385 SER A CA 1
ATOM 3112 C C . SER A 1 385 ? 21.669 -15.707 -15.371 1.00 87.44 385 SER A C 1
ATOM 3114 O O . SER A 1 385 ? 22.804 -16.151 -15.520 1.00 87.44 385 SER A O 1
ATOM 3116 N N . GLY A 1 386 ? 21.444 -14.419 -15.090 1.00 85.38 386 GLY A N 1
ATOM 3117 C CA . GLY A 1 386 ? 22.508 -13.412 -14.981 1.00 85.38 386 GLY A CA 1
ATOM 3118 C C . GLY A 1 386 ? 22.857 -12.691 -16.290 1.00 85.38 386 GLY A C 1
ATOM 3119 O O . GLY A 1 386 ? 23.688 -11.788 -16.268 1.00 85.38 386 GLY A O 1
ATOM 3120 N N . ASP A 1 387 ? 22.231 -13.044 -17.419 1.00 85.50 387 ASP A N 1
ATOM 3121 C CA . ASP A 1 387 ? 22.446 -12.355 -18.698 1.00 85.50 387 ASP A CA 1
ATOM 3122 C C . ASP A 1 387 ? 21.455 -11.197 -18.882 1.00 85.50 387 ASP A C 1
ATOM 3124 O O . ASP A 1 387 ? 20.250 -11.407 -19.026 1.00 85.50 387 ASP A O 1
ATOM 3128 N N . LEU A 1 388 ? 21.975 -9.967 -18.899 1.00 85.94 388 LEU A N 1
ATOM 3129 C CA . LEU A 1 388 ? 21.188 -8.749 -19.101 1.00 85.94 388 LEU A CA 1
ATOM 3130 C C . LEU A 1 388 ? 20.937 -8.419 -20.580 1.00 85.94 388 LEU A C 1
ATOM 3132 O O . LEU A 1 388 ? 20.074 -7.590 -20.866 1.00 85.94 388 LEU A O 1
ATOM 3136 N N . LYS A 1 389 ? 21.635 -9.050 -21.536 1.00 86.62 389 LYS A N 1
ATOM 3137 C CA . LYS A 1 389 ? 21.500 -8.716 -22.967 1.00 86.62 389 LYS A CA 1
ATOM 3138 C C . LYS A 1 389 ? 20.057 -8.793 -23.486 1.00 86.62 389 LYS A C 1
ATOM 3140 O O . LYS A 1 389 ? 19.646 -7.845 -24.157 1.00 86.62 389 LYS A O 1
ATOM 3145 N N . PRO A 1 390 ? 19.250 -9.825 -23.158 1.00 85.88 390 PRO A N 1
ATOM 3146 C CA . PRO A 1 390 ? 17.850 -9.881 -23.588 1.00 85.88 390 PRO A CA 1
ATOM 3147 C C . PRO A 1 390 ? 17.016 -8.705 -23.061 1.00 85.88 390 PRO A C 1
ATOM 3149 O O . PRO A 1 390 ? 16.081 -8.252 -23.717 1.00 85.88 390 PRO A O 1
ATOM 3152 N N . PHE A 1 391 ? 17.379 -8.180 -21.890 1.00 90.06 391 PHE A N 1
ATOM 3153 C CA . PHE A 1 391 ? 16.667 -7.095 -21.219 1.00 90.06 391 PHE A CA 1
ATOM 3154 C C . PHE A 1 391 ? 17.041 -5.716 -21.768 1.00 90.06 391 PHE A C 1
ATOM 3156 O O . PHE A 1 391 ? 16.222 -4.803 -21.705 1.00 90.06 391 PHE A O 1
ATOM 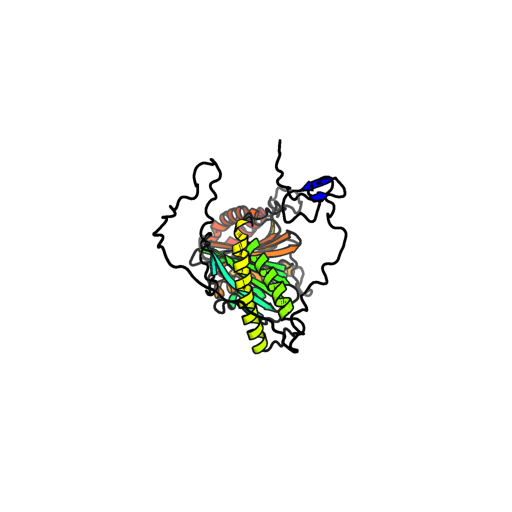3163 N N . VAL A 1 392 ? 18.228 -5.559 -22.366 1.00 87.50 392 VAL A N 1
ATOM 3164 C CA . VAL A 1 392 ? 18.633 -4.310 -23.034 1.00 87.50 392 VAL A CA 1
ATOM 3165 C C . VAL A 1 392 ? 17.754 -4.027 -24.254 1.00 87.50 392 VAL A C 1
ATOM 3167 O O . VAL A 1 392 ? 17.270 -2.906 -24.409 1.00 87.50 392 VAL A O 1
ATOM 3170 N N . GLU A 1 393 ? 17.506 -5.029 -25.102 1.00 87.62 393 GLU A N 1
ATOM 3171 C CA . GLU A 1 393 ? 16.621 -4.856 -26.263 1.00 87.62 393 GLU A CA 1
ATOM 3172 C C . GLU A 1 393 ? 15.160 -4.699 -25.836 1.00 87.62 393 GLU A C 1
ATOM 3174 O O . GLU A 1 393 ? 14.474 -3.789 -26.305 1.00 87.62 393 GLU A O 1
ATOM 3179 N N . LEU A 1 394 ? 14.715 -5.491 -24.856 1.00 92.00 394 LEU A N 1
ATOM 3180 C CA . LEU A 1 394 ? 13.380 -5.356 -24.280 1.00 92.00 394 LEU A CA 1
ATOM 3181 C C . LEU A 1 394 ? 13.149 -3.962 -23.669 1.00 92.00 394 LEU A C 1
ATOM 3183 O O . LEU A 1 394 ? 12.080 -3.380 -23.842 1.00 92.00 394 LEU A O 1
ATOM 3187 N N . LYS A 1 395 ? 14.158 -3.371 -23.011 1.00 91.62 395 LYS A N 1
ATOM 3188 C CA . LYS A 1 395 ? 14.081 -2.002 -22.473 1.00 91.62 395 LYS A CA 1
ATOM 3189 C C . LYS A 1 395 ? 13.782 -0.987 -23.579 1.00 91.62 395 LYS A C 1
ATOM 3191 O O . LYS A 1 395 ? 12.988 -0.077 -23.355 1.00 91.62 395 LYS A O 1
ATOM 3196 N N . LYS A 1 396 ? 14.359 -1.138 -24.779 1.00 90.62 396 LYS A N 1
ATOM 3197 C CA . LYS A 1 396 ? 14.060 -0.252 -25.922 1.00 90.62 396 LYS A CA 1
ATOM 3198 C C . LYS A 1 396 ? 12.622 -0.416 -26.408 1.00 90.62 396 LYS A C 1
ATOM 3200 O O . LYS A 1 396 ? 11.983 0.579 -26.739 1.00 90.62 396 LYS A O 1
ATOM 3205 N N . GLU A 1 397 ? 12.113 -1.644 -26.448 1.00 91.62 397 GLU A N 1
ATOM 3206 C CA . GLU A 1 397 ? 10.729 -1.927 -26.843 1.00 91.62 397 GLU A CA 1
ATOM 3207 C C . GLU A 1 397 ? 9.723 -1.338 -25.846 1.00 91.62 397 GLU A C 1
ATOM 3209 O O . GLU A 1 397 ? 8.782 -0.659 -26.250 1.00 91.62 397 GLU A O 1
ATOM 3214 N N . ILE A 1 398 ? 9.985 -1.481 -24.544 1.00 91.81 398 ILE A N 1
ATOM 3215 C CA . ILE A 1 398 ? 9.186 -0.859 -23.479 1.00 91.81 398 ILE A CA 1
ATOM 3216 C C . ILE A 1 398 ? 9.206 0.669 -23.603 1.00 91.81 398 ILE A C 1
ATOM 3218 O O . ILE A 1 398 ? 8.166 1.311 -23.488 1.00 91.81 398 ILE A O 1
ATOM 3222 N N . ILE A 1 399 ? 10.366 1.272 -23.883 1.00 89.69 399 ILE A N 1
ATOM 3223 C CA . ILE A 1 399 ? 10.445 2.720 -24.121 1.00 89.69 399 ILE A CA 1
ATOM 3224 C C . ILE A 1 399 ? 9.593 3.105 -25.336 1.00 89.69 399 ILE A C 1
ATOM 3226 O O . ILE A 1 399 ? 8.817 4.045 -25.241 1.00 89.69 399 ILE A O 1
ATOM 3230 N N . ARG A 1 400 ? 9.659 2.372 -26.453 1.00 89.94 400 ARG A N 1
ATOM 3231 C CA . ARG A 1 400 ? 8.814 2.651 -27.631 1.00 89.94 400 ARG A CA 1
ATOM 3232 C C . ARG A 1 400 ? 7.322 2.512 -27.345 1.00 89.94 400 ARG A C 1
ATOM 3234 O O . ARG A 1 400 ? 6.536 3.244 -27.932 1.00 89.94 400 ARG A O 1
ATOM 3241 N N . PHE A 1 401 ? 6.937 1.602 -26.454 1.00 90.75 401 PHE A N 1
ATOM 3242 C CA . PHE A 1 401 ? 5.550 1.456 -26.024 1.00 90.75 401 PHE A CA 1
ATOM 3243 C C . PHE A 1 401 ? 5.032 2.720 -25.317 1.00 90.75 401 PHE A C 1
ATOM 3245 O O . PHE A 1 401 ? 3.934 3.177 -25.619 1.00 90.75 401 PHE A O 1
ATOM 3252 N N . PHE A 1 402 ? 5.832 3.317 -24.426 1.00 88.88 402 PHE A N 1
ATOM 3253 C CA . PHE A 1 402 ? 5.478 4.568 -23.734 1.00 88.88 402 PHE A CA 1
ATOM 3254 C C . PHE A 1 402 ? 5.789 5.843 -24.543 1.00 88.88 402 PHE A C 1
ATOM 3256 O O . PHE A 1 402 ? 5.330 6.925 -24.191 1.00 88.88 402 PHE A O 1
ATOM 3263 N N . PHE A 1 403 ? 6.596 5.742 -25.600 1.00 85.19 403 PHE A N 1
ATOM 3264 C CA . PHE A 1 403 ? 7.018 6.857 -26.454 1.00 85.19 403 PHE A CA 1
ATOM 3265 C C . PHE A 1 403 ? 7.059 6.419 -27.925 1.00 85.19 403 PHE A C 1
ATOM 3267 O O . PHE A 1 403 ? 8.140 6.192 -28.483 1.00 85.19 403 PHE A O 1
ATOM 3274 N N . PRO A 1 404 ? 5.895 6.247 -28.570 1.00 77.75 404 PRO A N 1
ATOM 3275 C CA . PRO A 1 404 ? 5.848 5.848 -29.967 1.00 77.75 404 PRO A CA 1
ATOM 3276 C C . PRO A 1 404 ? 6.432 6.958 -30.867 1.00 77.75 404 PRO A C 1
ATOM 3278 O O . PRO A 1 404 ? 6.067 8.123 -30.722 1.00 77.75 404 PRO A O 1
ATOM 3281 N N . PRO A 1 405 ? 7.307 6.622 -31.833 1.00 61.81 405 PRO A N 1
ATOM 3282 C CA . PRO A 1 405 ? 8.104 7.593 -32.596 1.00 61.81 405 PRO A CA 1
ATOM 3283 C C . PRO A 1 405 ? 7.311 8.508 -33.550 1.00 61.81 405 PRO A C 1
ATOM 3285 O O . PRO A 1 405 ? 7.899 9.416 -34.126 1.00 61.81 405 PRO A O 1
ATOM 3288 N N . ASN A 1 406 ? 6.005 8.282 -33.726 1.00 57.22 406 ASN A N 1
ATOM 3289 C CA . ASN A 1 406 ? 5.155 8.991 -34.694 1.00 57.22 406 ASN A CA 1
ATOM 3290 C C . ASN A 1 406 ? 4.145 9.953 -34.044 1.00 57.22 406 ASN A C 1
ATOM 3292 O O . ASN A 1 406 ? 3.179 10.350 -34.691 1.00 57.22 406 ASN A O 1
ATOM 3296 N N . ILE A 1 407 ? 4.332 10.300 -32.771 1.00 56.59 407 ILE A N 1
ATOM 3297 C CA . ILE A 1 407 ? 3.531 11.317 -32.087 1.00 56.59 407 ILE A CA 1
ATOM 3298 C C . ILE A 1 407 ? 4.475 12.491 -31.822 1.00 56.59 407 ILE A C 1
ATOM 3300 O O . ILE A 1 407 ? 5.467 12.328 -31.112 1.00 56.59 407 ILE A O 1
ATOM 3304 N N . GLU A 1 408 ? 4.225 13.638 -32.466 1.00 45.38 408 GLU A N 1
ATOM 3305 C CA . GLU A 1 408 ? 4.966 14.876 -32.194 1.00 45.38 408 GLU A CA 1
ATOM 3306 C C . GLU A 1 408 ? 4.931 15.166 -30.690 1.00 45.38 408 GLU A C 1
ATOM 3308 O O . GLU A 1 408 ? 3.924 14.897 -30.041 1.00 45.38 408 GLU A O 1
ATOM 3313 N N . ASN A 1 409 ? 6.057 15.650 -30.158 1.00 42.50 409 ASN A N 1
ATOM 3314 C CA . ASN A 1 409 ? 6.366 15.850 -28.740 1.00 42.50 409 ASN A CA 1
ATOM 3315 C C . ASN A 1 409 ? 5.388 16.775 -27.985 1.00 42.50 409 ASN A C 1
ATOM 3317 O O . ASN A 1 409 ? 5.798 17.801 -27.447 1.00 42.50 409 ASN A O 1
ATOM 3321 N N . ASP A 1 410 ? 4.133 16.381 -27.840 1.00 40.84 410 ASP A N 1
ATOM 3322 C CA . ASP A 1 410 ? 3.415 16.639 -26.611 1.00 40.84 410 ASP A CA 1
ATOM 3323 C C . ASP A 1 410 ? 3.810 15.534 -25.634 1.00 40.84 410 ASP A C 1
ATOM 3325 O O . ASP A 1 410 ? 3.887 14.350 -25.966 1.00 40.84 410 ASP A O 1
ATOM 3329 N N . GLN A 1 411 ? 4.083 15.912 -24.391 1.00 48.16 411 GLN A N 1
ATOM 3330 C CA . GLN A 1 411 ? 4.470 15.022 -23.290 1.00 48.16 411 GLN A CA 1
ATOM 3331 C C . GLN A 1 411 ? 3.393 13.960 -22.935 1.00 48.16 411 GLN A C 1
ATOM 3333 O O . GLN A 1 411 ? 3.474 13.297 -21.900 1.00 48.16 411 GLN A O 1
ATOM 3338 N N . GLU A 1 412 ? 2.384 13.782 -23.790 1.00 47.88 412 GLU A N 1
ATOM 3339 C CA . GLU A 1 412 ? 1.181 12.975 -23.628 1.00 47.88 412 GLU A CA 1
ATOM 3340 C C . GLU A 1 412 ? 1.373 11.480 -23.946 1.00 47.88 412 GLU A C 1
ATOM 3342 O O . GLU A 1 412 ? 0.492 10.687 -23.633 1.00 47.88 412 GLU A O 1
ATOM 3347 N N . GLY A 1 413 ? 2.532 11.037 -24.455 1.00 50.62 413 GLY A N 1
ATOM 3348 C CA . GLY A 1 413 ? 2.800 9.614 -24.762 1.00 50.62 413 GLY A CA 1
ATOM 3349 C C . GLY A 1 413 ? 2.760 8.652 -23.560 1.00 50.62 413 GLY A C 1
ATOM 3350 O O . GLY A 1 413 ? 2.580 7.448 -23.724 1.00 50.62 413 GLY A O 1
ATOM 3351 N N . ARG A 1 414 ? 2.860 9.175 -22.331 1.00 66.12 414 ARG A N 1
ATOM 3352 C CA . ARG A 1 414 ? 2.729 8.394 -21.084 1.00 66.12 414 ARG A CA 1
ATOM 3353 C C . ARG A 1 414 ? 1.286 8.309 -20.587 1.00 66.12 414 ARG A C 1
ATOM 3355 O O . ARG A 1 414 ? 1.042 7.588 -19.620 1.00 66.12 414 ARG A O 1
ATOM 3362 N N . ILE A 1 415 ? 0.375 9.091 -21.174 1.00 70.44 415 ILE A N 1
ATOM 3363 C CA . ILE A 1 415 ? -1.014 9.253 -20.745 1.00 70.44 415 ILE A CA 1
ATOM 3364 C C . ILE A 1 415 ? -1.906 8.374 -21.623 1.00 70.44 415 ILE A C 1
ATOM 3366 O O . ILE A 1 415 ? -2.094 8.623 -22.809 1.00 70.44 415 ILE A O 1
ATOM 3370 N N . PHE A 1 416 ? -2.502 7.355 -21.020 1.00 77.69 416 PHE A N 1
ATOM 3371 C CA . PHE A 1 416 ? -3.447 6.455 -21.668 1.00 77.69 416 PHE A CA 1
ATOM 3372 C C . PHE A 1 416 ? -4.868 6.900 -21.333 1.00 77.69 416 PHE A C 1
ATOM 3374 O O . PHE A 1 416 ? -5.186 7.050 -20.154 1.00 77.69 416 PHE A O 1
ATOM 3381 N N . LYS A 1 417 ? -5.702 7.109 -22.355 1.00 78.38 417 LYS A N 1
ATOM 3382 C CA . LYS A 1 417 ? -7.135 7.416 -22.225 1.00 78.38 417 LYS A CA 1
ATOM 3383 C C . LYS A 1 417 ? -7.976 6.148 -22.311 1.00 78.38 417 LYS A C 1
ATOM 3385 O O . LYS A 1 417 ? -7.609 5.228 -23.073 1.00 78.38 417 LYS A O 1
#

Sequence (417 aa):
MFFGGRKEDFKKCPKCGYKFYIKPFPKVCPNPNCLQPLETHDSFADHIDLKMIEEAGQSAPQKVEKKHAPPTKAKNVQDIKISRSTAARKLPGVRVKKKKPRDKVDLNKKVIVFPSKGRYFKNFGVISENRVMIYNKNPDYSYIQELSFNLDYIASSILGGEIDRLVLQSEVSNALEQVLYLKKDTLLFFVYGVFTNKQGMYILQQMRNHLKNLLIGKDLDNLSKMDLHKIKNRMDVFIKHILKEYMGMTDIISDKDITPIDDWIRFDYFGMSYRSIGTISKILGSDLKIDIDPNIPESQQDDLKESLITAKIEAIAANTMANTKAVPKYLSVKLGYEKYRYIIFEKLENDYYIYMLAEGNLAKCKPVVMHLTEIVKGATKKAFSGDLKPFVELKKEIIRFFFPPNIENDQEGRIFK

Secondary structure (DSSP, 8-state):
----------EE-TTT--EE--SSPPSB--STTT--BS-----S-------SSS--------------------------------------S----PPPPPP---TTSSSEEEGGGTEEEEEEEEEETT--EEEES-GGGHHHHHHHHHHHHHHHHHH-SEEEEEEEEETTT--EEEEEEEEETTEEEEEEEE--HHHHHHHHHHHHHHHHHHSTT--STT--HHHHHHHHHHHHHHHHHHHHHHHHHTTTS--PPPPPS---EEEEEEEEEETTEEEEEEE--S-------TTS-HHHHHHHHHHHHHHHHHHHHHHHHHHHSEEEEEEEEE-SSS-EEEEEEEE-GGGEEEEEEEEE-GGGHHHHHHHHHHHHTTTTSS---S--HHHHHHHHHHHHHHS-TTS-S-GGGGEE-

Foldseek 3Di:
DDPDDDPQDWDAQPPPRDIDRDPVDDQFDPPPVGRHGSDDDDDPDDDDDPPPPDDPDDDDDDDDDDDDDDDDDDDDDDDDPPDPDDDPDDDPDDDPPDPPPQPPFDLPDCWTARPVPRWIWNWKFKAFLVRQTLEILHPLQVLVSVLVSLCQVLCCQWVNFGWAKWWWQAPVPRDIKMKGWDDDDRMIIIIITGDAPVVGVVLRVQLVVVVVVLCVPHDRVPQDPVSSVVSHVVSSVSSSVVVVVVSVCVVPDDSDDDDQPFPKKFWQWKWKDAPLHTLDTDGLHPPTDHDDDPPDDPVCVRVVSRVSNSNSLVVSQVSCCVSPVIGIQWIWHDPDVSKIKIWGWDAAPNRMIMTTIMITDPVQVVVVVVVLNVLCVVVRVDHDPPDSVVVVVSNVVVVCQLPPPPDPDDSCSRMDD

Radius of gyration: 32.95 Å; Cα contacts (8 Å, |Δi|>4): 537; chains: 1; bounding box: 102×52×92 Å

Nearest PDB structures (foldseek):
  6ekk-assembly1_A  TM=5.315E-01  e=2.881E-01  Homo sapiens
  4dx8-assembly2_B  TM=2.208E-01  e=3.444E+00  Homo sapiens
  2m47-assembly1_A  TM=2.127E-01  e=5.023E+00  Corynebacterium glutamicum ATCC 13032
  3gl0-assembly1_A  TM=2.106E-01  e=7.327E+00  Stenotrophomonas maltophilia